Protein AF-A0AAW4V0L1-F1 (afdb_monomer)

Mean predicted aligned error: 18.59 Å

Structure (mmCIF, N/CA/C/O backbone):
data_AF-A0AAW4V0L1-F1
#
_entry.id   AF-A0AAW4V0L1-F1
#
loop_
_atom_site.group_PDB
_atom_site.id
_atom_site.type_symbol
_atom_site.label_atom_id
_atom_site.label_alt_id
_atom_site.label_comp_id
_atom_site.label_asym_id
_atom_site.label_entity_id
_atom_site.label_seq_id
_atom_site.pdbx_PDB_ins_code
_atom_site.Cartn_x
_atom_site.Cartn_y
_atom_site.Cartn_z
_atom_site.occupancy
_atom_site.B_iso_or_equiv
_atom_site.auth_seq_id
_atom_site.auth_comp_id
_atom_site.auth_asym_id
_atom_site.auth_atom_id
_atom_site.pdbx_PDB_model_num
ATOM 1 N N . MET A 1 1 ? 27.697 -64.073 93.834 1.00 51.88 1 MET A N 1
ATOM 2 C CA . MET A 1 1 ? 27.786 -63.357 92.538 1.00 51.88 1 MET A CA 1
ATOM 3 C C . MET A 1 1 ? 26.420 -63.091 91.904 1.00 51.88 1 MET A C 1
ATOM 5 O O . MET A 1 1 ? 26.164 -61.946 91.563 1.00 51.88 1 MET A O 1
ATOM 9 N N . ILE A 1 2 ? 25.518 -64.080 91.816 1.00 51.84 2 ILE A N 1
ATOM 10 C CA . ILE A 1 2 ? 24.188 -63.931 91.179 1.00 51.84 2 ILE A CA 1
ATOM 11 C C . ILE A 1 2 ? 23.315 -62.846 91.848 1.00 51.84 2 ILE A C 1
ATOM 13 O O . ILE A 1 2 ? 22.712 -62.037 91.154 1.00 51.84 2 ILE A O 1
ATOM 17 N N . ILE A 1 3 ? 23.333 -62.735 93.181 1.00 54.03 3 ILE A N 1
ATOM 18 C CA . ILE A 1 3 ? 22.532 -61.730 93.914 1.00 54.03 3 ILE A CA 1
ATOM 19 C C . ILE A 1 3 ? 22.996 -60.287 93.621 1.00 54.03 3 ILE A C 1
ATOM 21 O O . ILE A 1 3 ? 22.172 -59.381 93.527 1.00 54.03 3 ILE A O 1
ATOM 25 N N . SER A 1 4 ? 24.297 -60.076 93.390 1.00 53.38 4 SER A N 1
ATOM 26 C CA . SER A 1 4 ? 24.848 -58.744 93.089 1.00 53.38 4 SER A CA 1
ATOM 27 C C . SER A 1 4 ? 24.462 -58.268 91.684 1.00 53.38 4 SER A C 1
ATOM 29 O O . SER A 1 4 ? 24.171 -57.094 91.483 1.00 53.38 4 SER A O 1
ATOM 31 N N . VAL A 1 5 ? 24.388 -59.187 90.713 1.00 55.69 5 VAL A N 1
ATOM 32 C CA . VAL A 1 5 ? 23.957 -58.873 89.338 1.00 55.69 5 VAL A CA 1
ATOM 33 C C . VAL A 1 5 ? 22.468 -58.523 89.299 1.00 55.69 5 VAL A C 1
ATOM 35 O O . VAL A 1 5 ? 22.080 -57.582 88.608 1.00 55.69 5 VAL A O 1
ATOM 38 N N . VAL A 1 6 ? 21.639 -59.207 90.096 1.00 63.03 6 VAL A N 1
ATOM 39 C CA . VAL A 1 6 ? 20.202 -58.902 90.196 1.00 63.03 6 VAL A CA 1
ATOM 40 C C . VAL A 1 6 ? 19.979 -57.512 90.795 1.00 63.03 6 VAL A C 1
ATOM 42 O O . VAL A 1 6 ? 19.214 -56.738 90.223 1.00 63.03 6 VAL A O 1
ATOM 45 N N . PHE A 1 7 ? 20.696 -57.151 91.865 1.00 60.91 7 PHE A N 1
ATOM 46 C CA . PHE A 1 7 ? 20.568 -55.829 92.490 1.00 60.91 7 PHE A CA 1
ATOM 47 C C . PHE A 1 7 ? 21.048 -54.685 91.594 1.00 60.91 7 PHE A C 1
ATOM 49 O O . PHE A 1 7 ? 20.386 -53.651 91.525 1.00 60.91 7 PHE A O 1
ATOM 56 N N . VAL A 1 8 ? 22.147 -54.874 90.857 1.00 62.56 8 VAL A N 1
ATOM 57 C CA . VAL A 1 8 ? 22.618 -53.871 89.889 1.00 62.56 8 VAL A CA 1
ATOM 58 C C . VAL A 1 8 ? 21.633 -53.745 88.724 1.00 62.56 8 VAL A C 1
ATOM 60 O O . VAL A 1 8 ? 21.312 -52.627 88.333 1.00 62.56 8 VAL A O 1
ATOM 63 N N . SER A 1 9 ? 21.067 -54.852 88.223 1.00 55.41 9 SER A N 1
ATOM 64 C CA . SER A 1 9 ? 20.039 -54.787 87.174 1.00 55.41 9 SER A CA 1
ATOM 65 C C . SER A 1 9 ? 18.762 -54.097 87.663 1.00 55.41 9 SER A C 1
ATOM 67 O O . SER A 1 9 ? 18.216 -53.258 86.953 1.00 55.41 9 SER A O 1
ATOM 69 N N . MET A 1 10 ? 18.336 -54.355 88.907 1.00 63.62 10 MET A N 1
ATOM 70 C CA . MET A 1 10 ? 17.182 -53.682 89.496 1.00 63.62 10 MET A CA 1
ATOM 71 C C . MET A 1 10 ? 17.449 -52.200 89.717 1.00 63.62 10 MET A C 1
ATOM 73 O O . MET A 1 10 ? 16.569 -51.409 89.412 1.00 63.62 10 MET A O 1
ATOM 77 N N . MET A 1 11 ? 18.637 -51.794 90.177 1.00 67.25 11 MET A N 1
ATOM 78 C CA . MET A 1 11 ? 18.968 -50.370 90.292 1.00 67.25 11 MET A CA 1
ATOM 79 C C . MET A 1 11 ? 19.029 -49.682 88.931 1.00 67.25 11 MET A C 1
ATOM 81 O O . MET A 1 11 ? 18.533 -48.568 88.811 1.00 67.25 11 MET A O 1
ATOM 85 N N . VAL A 1 12 ? 19.578 -50.324 87.895 1.00 63.72 12 VAL A N 1
ATOM 86 C CA . VAL A 1 12 ? 19.602 -49.749 86.541 1.00 63.72 12 VAL A CA 1
ATOM 87 C C . VAL A 1 12 ? 18.184 -49.599 85.996 1.00 63.72 12 VAL A C 1
ATOM 89 O O . VAL A 1 12 ? 17.866 -48.539 85.459 1.00 63.72 12 VAL A O 1
ATOM 92 N N . VAL A 1 13 ? 17.310 -50.593 86.198 1.00 66.62 13 VAL A N 1
ATOM 93 C CA . VAL A 1 13 ? 15.882 -50.518 85.843 1.00 66.62 13 VAL A CA 1
ATOM 94 C C . VAL A 1 13 ? 15.175 -49.442 86.665 1.00 66.62 13 VAL A C 1
ATOM 96 O O . VAL A 1 13 ? 14.414 -48.658 86.116 1.00 66.62 13 VAL A O 1
ATOM 99 N N . PHE A 1 14 ? 15.457 -49.326 87.961 1.00 67.75 14 PHE A N 1
ATOM 100 C CA . PHE A 1 14 ? 14.814 -48.333 88.817 1.00 67.75 14 PHE A CA 1
ATOM 101 C C . PHE A 1 14 ? 15.270 -46.912 88.484 1.00 67.75 14 PHE A C 1
ATOM 103 O O . PHE A 1 14 ? 14.448 -46.008 88.457 1.00 67.75 14 PHE A O 1
ATOM 110 N N . VAL A 1 15 ? 16.548 -46.705 88.161 1.00 62.78 15 VAL A N 1
ATOM 111 C CA . VAL A 1 15 ? 17.079 -45.405 87.728 1.00 62.78 15 VAL A CA 1
ATOM 112 C C . VAL A 1 15 ? 16.577 -45.052 86.330 1.00 62.78 15 VAL A C 1
ATOM 114 O O . VAL A 1 15 ? 16.200 -43.905 86.112 1.00 62.78 15 VAL A O 1
ATOM 117 N N . THR A 1 16 ? 16.484 -46.004 85.393 1.00 57.06 16 THR A N 1
ATOM 118 C CA . THR A 1 16 ? 15.893 -45.736 84.067 1.00 57.06 16 THR A CA 1
ATOM 119 C C . THR A 1 16 ? 14.398 -45.463 84.150 1.00 57.06 16 THR A C 1
ATOM 121 O O . THR A 1 16 ? 13.940 -44.512 83.524 1.00 57.06 16 THR A O 1
ATOM 124 N N . VAL A 1 17 ? 13.646 -46.214 84.960 1.00 63.19 17 VAL A N 1
ATOM 125 C CA . VAL A 1 17 ? 12.216 -45.974 85.206 1.00 63.19 17 VAL A CA 1
ATOM 126 C C . VAL A 1 17 ? 12.017 -44.654 85.941 1.00 63.19 17 VAL A C 1
ATOM 128 O O . VAL A 1 17 ? 11.195 -43.855 85.514 1.00 63.19 17 VAL A O 1
ATOM 131 N N . TYR A 1 18 ? 12.804 -44.350 86.973 1.00 66.19 18 TYR A N 1
ATOM 132 C CA . TYR A 1 18 ? 12.720 -43.075 87.683 1.00 66.19 18 TYR A CA 1
ATOM 133 C C . TYR A 1 18 ? 13.075 -41.903 86.764 1.00 66.19 18 TYR A C 1
ATOM 135 O O . TYR A 1 18 ? 12.355 -40.913 86.752 1.00 66.19 18 TYR A O 1
ATOM 143 N N . HIS A 1 19 ? 14.103 -42.016 85.919 1.00 55.84 19 HIS A N 1
ATOM 144 C CA . HIS A 1 19 ? 14.461 -40.976 84.949 1.00 55.84 19 HIS A CA 1
ATOM 145 C C . HIS A 1 19 ? 13.423 -40.830 83.815 1.00 55.84 19 HIS A C 1
ATOM 147 O O . HIS A 1 19 ? 13.223 -39.729 83.303 1.00 55.84 19 HIS A O 1
ATOM 153 N N . PHE A 1 20 ? 12.707 -41.901 83.448 1.00 53.50 20 PHE A N 1
ATOM 154 C CA . PHE A 1 20 ? 11.581 -41.840 82.503 1.00 53.50 20 PHE A CA 1
ATOM 155 C C . PHE A 1 20 ? 10.293 -41.289 83.128 1.00 53.50 20 PHE A C 1
ATOM 157 O O . PHE A 1 20 ? 9.544 -40.592 82.449 1.00 53.50 20 PHE A O 1
ATOM 164 N N . VAL A 1 21 ? 10.043 -41.574 84.409 1.00 56.06 21 VAL A N 1
ATOM 165 C CA . VAL A 1 21 ? 8.845 -41.151 85.154 1.00 56.06 21 VAL A CA 1
ATOM 166 C C . VAL A 1 21 ? 8.985 -39.721 85.687 1.00 56.06 21 VAL A C 1
ATOM 168 O O . VAL A 1 21 ? 7.988 -39.011 85.782 1.00 56.06 21 VAL A O 1
ATOM 171 N N . THR A 1 22 ? 10.207 -39.268 85.986 1.00 47.09 22 THR A N 1
ATOM 172 C CA . THR A 1 22 ? 10.492 -37.900 86.461 1.00 47.09 22 THR A CA 1
ATOM 173 C C . THR A 1 22 ? 10.923 -36.935 85.361 1.00 47.09 22 THR A C 1
ATOM 175 O O . THR A 1 22 ? 11.088 -35.746 85.635 1.00 47.09 22 THR A O 1
ATOM 178 N N . LYS A 1 23 ? 11.026 -37.379 84.098 1.00 40.97 23 LYS A N 1
ATOM 179 C CA . LYS A 1 23 ? 10.959 -36.431 82.981 1.00 40.97 23 LYS A CA 1
ATOM 180 C C . LYS A 1 23 ? 9.609 -35.720 83.089 1.00 40.97 23 LYS A C 1
ATOM 182 O O . LYS A 1 23 ? 8.586 -36.407 83.048 1.00 40.97 23 LYS A O 1
ATOM 187 N N . PRO A 1 24 ? 9.562 -34.380 83.215 1.00 42.88 24 PRO A N 1
ATOM 188 C CA . PRO A 1 24 ? 8.288 -33.689 83.144 1.00 42.88 24 PRO A CA 1
ATOM 189 C C . PRO A 1 24 ? 7.657 -34.119 81.825 1.00 42.88 24 PRO A C 1
ATOM 191 O O . PRO A 1 24 ? 8.339 -34.099 80.794 1.00 42.88 24 PRO A O 1
ATOM 194 N N . LYS A 1 25 ? 6.396 -34.578 81.855 1.00 43.91 25 LYS A N 1
ATOM 195 C CA . LYS A 1 25 ? 5.597 -34.732 80.636 1.00 43.91 25 LYS A CA 1
ATOM 196 C C . LYS A 1 25 ? 5.836 -33.447 79.851 1.00 43.91 25 LYS A C 1
ATOM 198 O O . LYS A 1 25 ? 5.364 -32.401 80.289 1.00 43.91 25 LYS A O 1
ATOM 203 N N . LYS A 1 26 ? 6.611 -33.494 78.755 1.00 47.00 26 LYS A N 1
ATOM 204 C CA . LYS A 1 26 ? 6.586 -32.414 77.767 1.00 47.00 26 LYS A CA 1
ATOM 205 C C . LYS A 1 26 ? 5.102 -32.278 77.483 1.00 47.00 26 LYS A C 1
ATOM 207 O O . LYS A 1 26 ? 4.515 -33.248 77.000 1.00 47.00 26 LYS A O 1
ATOM 212 N N . GLN A 1 27 ? 4.487 -31.178 77.928 1.00 49.31 27 GLN A N 1
ATOM 213 C CA . GLN A 1 27 ? 3.113 -30.862 77.565 1.00 49.31 27 GLN A CA 1
ATOM 214 C C . GLN A 1 27 ? 3.053 -31.126 76.068 1.00 49.31 27 GLN A C 1
ATOM 216 O O . GLN A 1 27 ? 3.867 -30.567 75.333 1.00 49.31 27 GLN A O 1
ATOM 221 N N . GLN A 1 28 ? 2.227 -32.085 75.643 1.00 51.22 28 GLN A N 1
ATOM 222 C CA . GLN A 1 28 ? 1.997 -32.287 74.222 1.00 51.22 28 GLN A CA 1
ATOM 223 C C . GLN A 1 28 ? 1.518 -30.933 73.717 1.00 51.22 28 GLN A C 1
ATOM 225 O O . GLN A 1 28 ? 0.429 -30.494 74.086 1.00 51.22 28 GLN A O 1
ATOM 230 N N . GLU A 1 29 ? 2.391 -30.221 73.002 1.00 59.47 29 GLU A N 1
ATOM 231 C CA . GLU A 1 29 ? 2.055 -28.905 72.490 1.00 59.47 29 GLU A CA 1
ATOM 232 C C . GLU A 1 29 ? 0.853 -29.091 71.579 1.00 59.47 29 GLU A C 1
ATOM 234 O O . GLU A 1 29 ? 0.854 -29.953 70.696 1.00 59.47 29 GLU A O 1
ATOM 239 N N . LYS A 1 30 ? -0.200 -28.313 71.830 1.00 71.56 30 LYS A N 1
ATOM 240 C CA . LYS A 1 30 ? -1.391 -28.358 70.999 1.00 71.56 30 LYS A CA 1
ATOM 241 C C . LYS A 1 30 ? -0.984 -27.947 69.583 1.00 71.56 30 LYS A C 1
ATOM 243 O O . LYS A 1 30 ? -0.415 -26.874 69.383 1.00 71.56 30 LYS A O 1
ATOM 248 N N . ILE A 1 31 ? -1.223 -28.834 68.621 1.00 74.81 31 ILE A N 1
ATOM 249 C CA . ILE A 1 31 ? -1.001 -28.574 67.198 1.00 74.81 31 ILE A CA 1
ATOM 250 C C . ILE A 1 31 ? -2.302 -27.999 66.655 1.00 74.81 31 ILE A C 1
ATOM 252 O O . ILE A 1 31 ? -3.357 -28.618 66.806 1.00 74.81 31 ILE A O 1
ATOM 256 N N . TYR A 1 32 ? -2.235 -26.817 66.052 1.00 75.75 32 TYR A N 1
ATOM 257 C CA . TYR A 1 32 ? -3.408 -26.184 65.459 1.00 75.75 32 TYR A CA 1
ATOM 258 C C . TYR A 1 32 ? -3.400 -26.403 63.949 1.00 75.75 32 TYR A C 1
ATOM 260 O O . TYR A 1 32 ? -2.429 -26.077 63.272 1.00 75.75 32 TYR A O 1
ATOM 268 N N . SER A 1 33 ? -4.504 -26.947 63.441 1.00 73.25 33 SER A N 1
ATOM 269 C CA . SER A 1 33 ? -4.856 -26.971 62.015 1.00 73.25 33 SER A CA 1
ATOM 270 C C . SER A 1 33 ? -6.096 -26.123 61.719 1.00 73.25 33 SER A C 1
ATOM 272 O O . SER A 1 33 ? -6.352 -25.774 60.574 1.00 73.25 33 SER A O 1
ATOM 274 N N . ALA A 1 34 ? -6.880 -25.815 62.753 1.00 80.38 34 ALA A N 1
ATOM 275 C CA . ALA A 1 34 ? -7.958 -24.843 62.747 1.00 80.38 34 ALA A CA 1
ATOM 276 C C . ALA A 1 34 ? -8.169 -24.319 64.176 1.00 80.38 34 ALA A C 1
ATOM 278 O O . ALA A 1 34 ? -7.782 -24.986 65.141 1.00 80.38 34 ALA A O 1
ATOM 279 N N . MET A 1 35 ? -8.765 -23.138 64.325 1.00 82.00 35 MET A N 1
ATOM 280 C CA . MET A 1 35 ? -9.006 -22.530 65.636 1.00 82.00 35 MET A CA 1
ATOM 281 C C . MET A 1 35 ? -10.386 -21.872 65.683 1.00 82.00 35 MET A C 1
ATOM 283 O O . MET A 1 35 ? -10.734 -21.093 64.802 1.00 82.00 35 MET A O 1
ATOM 287 N N . THR A 1 36 ? -11.180 -22.161 66.714 1.00 85.50 36 THR A N 1
ATOM 288 C CA . THR A 1 36 ? -12.440 -21.437 66.965 1.00 85.50 36 THR A CA 1
ATOM 289 C C . THR A 1 36 ? -12.165 -20.028 67.496 1.00 85.50 36 THR A C 1
ATOM 291 O O . THR A 1 36 ? -11.093 -19.754 68.029 1.00 85.50 36 THR A O 1
ATOM 294 N N . THR A 1 37 ? -13.134 -19.116 67.413 1.00 83.94 37 THR A N 1
ATOM 295 C CA . THR A 1 37 ? -12.954 -17.735 67.908 1.00 83.94 37 THR A CA 1
ATOM 296 C C . THR A 1 37 ? -12.643 -17.688 69.407 1.00 83.94 37 THR A C 1
ATOM 298 O O . THR A 1 37 ? -11.809 -16.896 69.836 1.00 83.94 37 THR A O 1
ATOM 301 N N . ASP A 1 38 ? -13.230 -18.579 70.210 1.00 85.69 38 ASP A N 1
ATOM 302 C CA . ASP A 1 38 ? -12.952 -18.641 71.652 1.00 85.69 38 ASP A CA 1
ATOM 303 C C . ASP A 1 38 ? -11.581 -19.276 71.960 1.00 85.69 38 ASP A C 1
ATOM 305 O O . ASP A 1 38 ? -10.947 -18.967 72.972 1.00 85.69 38 ASP A O 1
ATOM 309 N N . GLU A 1 39 ? -11.078 -20.161 71.093 1.00 87.00 39 GLU A N 1
ATOM 310 C CA . GLU A 1 39 ? -9.684 -20.615 71.154 1.00 87.00 39 GLU A CA 1
ATOM 311 C C . GLU A 1 39 ? -8.711 -19.519 70.728 1.00 87.00 39 GLU A C 1
ATOM 313 O O . GLU A 1 39 ? -7.677 -19.369 71.372 1.00 87.00 39 GLU A O 1
ATOM 318 N N . LEU A 1 40 ? -9.064 -18.713 69.723 1.00 86.75 40 LEU A N 1
ATOM 319 C CA . LEU A 1 40 ? -8.273 -17.566 69.287 1.00 86.75 40 LEU A CA 1
ATOM 320 C C . LEU A 1 40 ? -8.152 -16.516 70.384 1.00 86.75 40 LEU A C 1
ATOM 322 O O . LEU A 1 40 ? -7.049 -16.050 70.651 1.00 86.75 40 LEU A O 1
ATOM 326 N N . ILE A 1 41 ? -9.251 -16.206 71.074 1.00 88.38 41 ILE A N 1
ATOM 327 C CA . ILE A 1 41 ? -9.253 -15.296 72.224 1.00 88.38 41 ILE A CA 1
ATOM 328 C C . ILE A 1 41 ? -8.310 -15.805 73.322 1.00 88.38 41 ILE A C 1
ATOM 330 O O . ILE A 1 41 ? -7.450 -15.058 73.789 1.00 88.38 41 ILE A O 1
ATOM 334 N N . ARG A 1 42 ? -8.406 -17.086 73.703 1.00 88.44 42 ARG A N 1
ATOM 335 C CA . ARG A 1 42 ? -7.501 -17.674 74.708 1.00 88.44 42 ARG A CA 1
ATOM 336 C C . ARG A 1 42 ? -6.045 -17.672 74.241 1.00 88.44 42 ARG A C 1
ATOM 338 O O . ARG A 1 42 ? -5.143 -17.396 75.032 1.00 88.44 42 ARG A O 1
ATOM 345 N N . PHE A 1 43 ? -5.817 -17.945 72.959 1.00 88.94 43 PHE A N 1
ATOM 346 C CA . PHE A 1 43 ? -4.494 -17.954 72.350 1.00 88.94 43 PHE A CA 1
ATOM 347 C C . PHE A 1 43 ? -3.833 -16.570 72.414 1.00 88.94 43 PHE A C 1
ATOM 349 O O . PHE A 1 43 ? -2.724 -16.461 72.939 1.00 88.94 43 PHE A O 1
ATOM 356 N N . VAL A 1 44 ? -4.517 -15.503 71.990 1.00 89.56 44 VAL A N 1
ATOM 357 C CA . VAL A 1 44 ? -3.965 -14.134 72.040 1.00 89.56 44 VAL A CA 1
ATOM 358 C C . VAL A 1 44 ? -3.810 -13.616 73.474 1.00 89.56 44 VAL A C 1
ATOM 360 O O . VAL A 1 44 ? -2.792 -13.000 73.788 1.00 89.56 44 VAL A O 1
ATOM 363 N N . GLN A 1 45 ? -4.736 -13.944 74.382 1.00 88.19 45 GLN A N 1
ATOM 364 C CA . GLN A 1 45 ? -4.616 -13.598 75.806 1.00 88.19 45 GLN A CA 1
ATOM 365 C C . GLN A 1 45 ? -3.385 -14.244 76.452 1.00 88.19 45 GLN A C 1
ATOM 367 O O . GLN A 1 45 ? -2.691 -13.609 77.245 1.00 88.19 45 GLN A O 1
ATOM 372 N N . SER A 1 46 ? -3.052 -15.481 76.067 1.00 87.50 46 SER A N 1
ATOM 373 C CA . SER A 1 46 ? -1.846 -16.163 76.555 1.00 87.50 46 SER A CA 1
ATOM 374 C C . SER A 1 46 ? -0.534 -15.520 76.083 1.00 87.50 46 SER A C 1
ATOM 376 O O . SER A 1 46 ? 0.525 -15.820 76.626 1.00 87.50 46 SER A O 1
ATOM 378 N N . MET A 1 47 ? -0.593 -14.635 75.082 1.00 87.69 47 MET A N 1
ATOM 379 C CA . MET A 1 47 ? 0.535 -13.819 74.628 1.00 87.69 47 MET A CA 1
ATOM 380 C C . MET A 1 47 ? 0.543 -12.414 75.246 1.00 87.69 47 MET A C 1
ATOM 382 O O . MET A 1 47 ? 1.288 -11.557 74.771 1.00 87.69 47 MET A O 1
ATOM 386 N N . HIS A 1 48 ? -0.281 -12.164 76.269 1.00 86.12 48 HIS A N 1
ATOM 387 C CA . HIS A 1 48 ? -0.484 -10.849 76.886 1.00 86.12 48 HIS A CA 1
ATOM 388 C C . HIS A 1 48 ? -1.050 -9.787 75.927 1.00 86.12 48 HIS A C 1
ATOM 390 O O . HIS A 1 48 ? -0.818 -8.596 76.119 1.00 86.12 48 HIS A O 1
ATOM 396 N N . CYS A 1 49 ? -1.794 -10.203 74.897 1.00 88.94 49 CYS A N 1
ATOM 397 C CA . CYS A 1 49 ? -2.591 -9.272 74.099 1.00 88.94 49 CYS A CA 1
ATOM 398 C C . CYS A 1 49 ? -3.901 -8.966 74.833 1.00 88.94 49 CYS A C 1
ATOM 400 O O . CYS A 1 49 ? -4.565 -9.875 75.341 1.00 88.94 49 CYS A O 1
ATOM 402 N N . GLU A 1 50 ? -4.292 -7.697 74.859 1.00 89.69 50 GLU A N 1
ATOM 403 C CA . GLU A 1 50 ? -5.562 -7.270 75.440 1.00 89.69 50 GLU A CA 1
ATOM 404 C C . GLU A 1 50 ? -6.698 -7.532 74.447 1.00 89.69 50 GLU A C 1
ATOM 406 O O . GLU A 1 50 ? -6.602 -7.164 73.277 1.00 89.69 50 GLU A O 1
ATOM 411 N N . LEU A 1 51 ? -7.789 -8.165 74.883 1.00 89.94 51 LEU A N 1
ATOM 412 C CA . LEU A 1 51 ? -8.990 -8.277 74.056 1.00 89.94 51 LEU A CA 1
ATOM 413 C C . LEU A 1 51 ? -9.793 -6.980 74.178 1.00 89.94 51 LEU A C 1
ATOM 415 O O . LEU A 1 51 ? -10.434 -6.749 75.198 1.00 89.94 51 LEU A O 1
ATOM 419 N N . VAL A 1 52 ? -9.789 -6.167 73.124 1.00 89.00 52 VAL A N 1
ATOM 420 C CA . VAL A 1 52 ? -10.427 -4.842 73.124 1.00 89.00 52 VAL A CA 1
ATOM 421 C C . VAL A 1 52 ? -11.914 -4.951 72.804 1.00 89.00 52 VAL A C 1
ATOM 423 O O . VAL A 1 52 ? -12.751 -4.348 73.471 1.00 89.00 52 VAL A O 1
ATOM 426 N N . LYS A 1 53 ? -12.271 -5.721 71.769 1.00 89.31 53 LYS A N 1
ATOM 427 C CA . LYS A 1 53 ? -13.669 -5.885 71.347 1.00 89.31 53 LYS A CA 1
ATOM 428 C C . LYS A 1 53 ? -13.865 -7.167 70.546 1.00 89.31 53 LYS A C 1
ATOM 430 O O . LYS A 1 53 ? -13.060 -7.485 69.675 1.00 89.31 53 LYS A O 1
ATOM 435 N N . ARG A 1 54 ? -14.981 -7.863 70.769 1.00 89.00 54 ARG A N 1
ATOM 436 C CA . ARG A 1 54 ? -15.499 -8.883 69.842 1.00 89.00 54 ARG A CA 1
ATOM 437 C C . ARG A 1 54 ? -16.471 -8.203 68.878 1.00 89.00 54 ARG A C 1
ATOM 439 O O . ARG A 1 54 ? -17.411 -7.558 69.335 1.00 89.00 54 ARG A O 1
ATOM 446 N N . ILE A 1 55 ? -16.203 -8.276 67.574 1.00 82.81 55 ILE A N 1
ATOM 447 C CA . ILE A 1 55 ? -17.027 -7.610 66.553 1.00 82.81 55 ILE A CA 1
ATOM 448 C C . ILE A 1 55 ? -18.204 -8.512 66.181 1.00 82.81 55 ILE A C 1
ATOM 450 O O . ILE A 1 55 ? -19.348 -8.077 66.248 1.00 82.81 55 ILE A O 1
ATOM 454 N N . ASP A 1 56 ? -17.919 -9.766 65.831 1.00 82.44 56 ASP A N 1
ATOM 455 C CA . ASP A 1 56 ? -18.915 -10.766 65.443 1.00 82.44 56 ASP A CA 1
ATOM 456 C C . ASP A 1 56 ? -18.454 -12.194 65.828 1.00 82.44 56 ASP A C 1
ATOM 458 O O . ASP A 1 56 ? -17.611 -12.384 66.717 1.00 82.44 56 ASP A O 1
ATOM 462 N N . ALA A 1 57 ? -19.057 -13.221 65.219 1.00 79.88 57 ALA A N 1
ATOM 463 C CA . ALA A 1 57 ? -18.715 -14.616 65.481 1.00 79.88 57 ALA A CA 1
ATOM 464 C C . ALA A 1 57 ? -17.273 -14.968 65.074 1.00 79.88 57 ALA A C 1
ATOM 466 O O . ALA A 1 57 ? -16.689 -15.853 65.702 1.00 79.88 57 ALA A O 1
ATOM 467 N N . ASP A 1 58 ? -16.691 -14.258 64.104 1.00 85.75 58 ASP A N 1
ATOM 468 C CA . ASP A 1 58 ? -15.442 -14.608 63.420 1.00 85.75 58 ASP A CA 1
ATOM 469 C C . ASP A 1 58 ? -14.369 -13.501 63.493 1.00 85.75 58 ASP A C 1
ATOM 471 O O . ASP A 1 58 ? -13.232 -13.728 63.083 1.00 85.75 58 ASP A O 1
ATOM 475 N N . ALA A 1 59 ? -14.683 -12.329 64.054 1.00 88.38 59 ALA A N 1
ATOM 476 C CA . ALA A 1 59 ? -13.796 -11.172 64.113 1.00 88.38 59 ALA A CA 1
ATOM 477 C C . ALA A 1 59 ? -13.615 -10.607 65.531 1.00 88.38 59 ALA A C 1
ATOM 479 O O . ALA A 1 59 ? -14.574 -10.334 66.264 1.00 88.38 59 ALA A O 1
ATOM 480 N N . ILE A 1 60 ? -12.357 -10.346 65.892 1.00 92.00 60 ILE A N 1
ATOM 481 C CA . ILE A 1 60 ? -11.955 -9.733 67.164 1.00 92.00 60 ILE A CA 1
ATOM 482 C C . ILE A 1 60 ? -10.977 -8.575 66.939 1.00 92.00 60 ILE A C 1
ATOM 484 O O . ILE A 1 60 ? -10.274 -8.522 65.931 1.00 92.00 60 ILE A O 1
ATOM 488 N N . ILE A 1 61 ? -10.920 -7.655 67.899 1.00 92.00 61 ILE A N 1
ATOM 489 C CA . ILE A 1 61 ? -9.919 -6.590 67.981 1.00 92.00 61 ILE A CA 1
ATOM 490 C C . ILE A 1 61 ? -9.053 -6.848 69.204 1.00 92.00 61 ILE A C 1
ATOM 492 O O . ILE A 1 61 ? -9.576 -7.003 70.313 1.00 92.00 61 ILE A O 1
ATOM 496 N N . ILE A 1 62 ? -7.740 -6.859 68.996 1.00 94.12 62 ILE A N 1
ATOM 497 C CA . ILE A 1 62 ? -6.753 -7.013 70.062 1.00 94.12 62 ILE A CA 1
ATOM 498 C C . ILE A 1 62 ? -5.863 -5.776 70.170 1.00 94.12 62 ILE A C 1
ATOM 500 O O . ILE A 1 62 ? -5.560 -5.130 69.166 1.00 94.12 62 ILE A O 1
ATOM 504 N N . GLY A 1 63 ? -5.433 -5.478 71.390 1.00 90.31 63 GLY A N 1
ATOM 505 C CA . GLY A 1 63 ? -4.391 -4.513 71.701 1.00 90.31 63 GLY A CA 1
ATOM 506 C C . GLY A 1 63 ? -3.053 -5.225 71.886 1.00 90.31 63 GLY A C 1
ATOM 507 O O . GLY A 1 63 ? -2.949 -6.175 72.665 1.00 90.31 63 GLY A O 1
ATOM 508 N N . PHE A 1 64 ? -2.023 -4.762 71.180 1.00 91.19 64 PHE A N 1
ATOM 509 C CA . PHE A 1 64 ? -0.649 -5.239 71.329 1.00 91.19 64 PHE A CA 1
ATOM 510 C C . PHE A 1 64 ? 0.318 -4.056 71.256 1.00 91.19 64 PHE A C 1
ATOM 512 O O . PHE A 1 64 ? 0.357 -3.354 70.249 1.00 91.19 64 PHE A O 1
ATOM 519 N N . GLN A 1 65 ? 1.079 -3.818 72.333 1.00 87.12 65 GLN A N 1
ATOM 520 C CA . GLN A 1 65 ? 2.086 -2.744 72.432 1.00 87.12 65 GLN A CA 1
ATOM 521 C C . GLN A 1 65 ? 1.577 -1.347 72.004 1.00 87.12 65 GLN A C 1
ATOM 523 O O . GLN A 1 65 ? 2.320 -0.546 71.447 1.00 87.12 65 GLN A O 1
ATOM 528 N N . GLY A 1 66 ? 0.296 -1.049 72.258 1.00 81.69 66 GLY A N 1
ATOM 529 C CA . GLY A 1 66 ? -0.342 0.224 71.895 1.00 81.69 66 GLY A CA 1
ATOM 530 C C . GLY A 1 66 ? -0.919 0.292 70.473 1.00 81.69 66 GLY A C 1
ATOM 531 O O . GLY A 1 66 ? -1.558 1.285 70.138 1.00 81.69 66 GLY A O 1
ATOM 532 N N . GLY A 1 67 ? -0.745 -0.747 69.648 1.00 86.69 67 GLY A N 1
ATOM 533 C CA . GLY A 1 67 ? -1.423 -0.900 68.358 1.00 86.69 67 GLY A CA 1
ATOM 534 C C . GLY A 1 67 ? -2.705 -1.731 68.462 1.00 86.69 67 GLY A C 1
ATOM 535 O O . GLY A 1 67 ? -2.777 -2.678 69.250 1.00 86.69 67 GLY A O 1
ATOM 536 N N . TYR A 1 68 ? -3.702 -1.398 67.636 1.00 91.56 68 TYR A N 1
ATOM 537 C CA . TYR A 1 68 ? -4.961 -2.139 67.525 1.00 91.56 68 TYR A CA 1
ATOM 538 C C . TYR A 1 68 ? -4.987 -2.978 66.250 1.00 91.56 68 TYR A C 1
ATOM 540 O O . TYR A 1 68 ? -4.841 -2.455 65.145 1.00 91.56 68 TYR A O 1
ATOM 548 N N . PHE A 1 69 ? -5.215 -4.280 66.403 1.00 92.75 69 PHE A N 1
ATOM 549 C CA . PHE A 1 69 ? -5.220 -5.231 65.296 1.00 92.75 69 PHE A CA 1
ATOM 550 C C . PHE A 1 69 ? -6.577 -5.906 65.176 1.00 92.75 69 PHE A C 1
ATOM 552 O O . PHE A 1 69 ? -7.112 -6.427 66.156 1.00 92.75 69 PHE A O 1
ATOM 559 N N . HIS A 1 70 ? -7.119 -5.933 63.961 1.00 92.88 70 HIS A N 1
ATOM 560 C CA . HIS A 1 70 ? -8.309 -6.717 63.656 1.00 92.88 70 HIS A CA 1
ATOM 561 C C . HIS A 1 70 ? -7.878 -8.103 63.199 1.00 92.88 70 HIS A C 1
ATOM 563 O O . HIS A 1 70 ? -7.146 -8.224 62.217 1.00 92.88 70 HIS A O 1
ATOM 569 N N . LEU A 1 71 ? -8.353 -9.134 63.887 1.00 92.56 71 LEU A N 1
ATOM 570 C CA . LEU A 1 71 ? -8.165 -10.524 63.498 1.00 92.56 71 LEU A CA 1
ATOM 571 C C . LEU A 1 71 ? -9.504 -11.052 62.998 1.00 92.56 71 LEU A C 1
ATOM 573 O O . LEU A 1 71 ? -10.483 -11.064 63.744 1.00 92.56 71 LEU A O 1
ATOM 577 N N . LEU A 1 72 ? -9.530 -11.475 61.739 1.00 91.25 72 LEU A N 1
ATOM 578 C CA . LEU A 1 72 ? -10.679 -12.079 61.081 1.00 91.25 72 LEU A CA 1
ATOM 579 C C . LEU A 1 72 ? -10.361 -13.544 60.790 1.00 91.25 72 LEU A C 1
ATOM 581 O O . LEU A 1 72 ? -9.420 -13.850 60.060 1.00 91.25 72 LEU A O 1
ATOM 585 N N . ARG A 1 73 ? -11.144 -14.458 61.355 1.00 87.94 73 ARG A N 1
ATOM 586 C CA . ARG A 1 73 ? -11.046 -15.883 61.056 1.00 87.94 73 ARG A CA 1
ATOM 587 C C . ARG A 1 73 ? -11.717 -16.167 59.714 1.00 87.94 73 ARG A C 1
ATOM 589 O O . ARG A 1 73 ? -12.875 -15.808 59.513 1.00 87.94 73 ARG A O 1
ATOM 596 N N . GLU A 1 74 ? -11.032 -16.867 58.814 1.00 82.19 74 GLU A N 1
ATOM 597 C CA . GLU A 1 74 ? -11.685 -17.375 57.605 1.00 82.19 74 GLU A CA 1
ATOM 598 C C . GLU A 1 74 ? -12.692 -18.491 57.937 1.00 82.19 74 GLU A C 1
ATOM 600 O O . GLU A 1 74 ? -12.583 -19.187 58.951 1.00 82.19 74 GLU A O 1
ATOM 605 N N . LYS A 1 75 ? -13.676 -18.708 57.053 1.00 76.88 75 LYS A N 1
ATOM 606 C CA . LYS A 1 75 ? -14.742 -19.713 57.244 1.00 76.88 75 LYS A CA 1
ATOM 607 C C . LYS A 1 75 ? -14.212 -21.137 57.443 1.00 76.88 75 LYS A C 1
ATOM 609 O O . LYS A 1 75 ? -14.830 -21.918 58.156 1.00 76.88 75 LYS A O 1
ATOM 614 N N . THR A 1 76 ? -13.072 -21.465 56.837 1.00 72.19 76 THR A N 1
ATOM 615 C CA . THR A 1 76 ? -12.397 -22.767 56.977 1.00 72.19 76 THR A CA 1
ATOM 616 C C . THR A 1 76 ? -11.733 -22.942 58.343 1.00 72.19 76 THR A C 1
ATOM 618 O O . THR A 1 76 ? -11.404 -24.060 58.727 1.00 72.19 76 THR A O 1
ATOM 621 N N . GLY A 1 77 ? -11.520 -21.847 59.080 1.00 67.44 77 GLY A N 1
ATOM 622 C CA . GLY A 1 77 ? -10.856 -21.830 60.378 1.00 67.44 77 GLY A CA 1
ATOM 623 C C . GLY A 1 77 ? -9.355 -22.099 60.325 1.00 67.44 77 GLY A C 1
ATOM 624 O O . GLY A 1 77 ? -8.753 -22.144 61.389 1.00 67.44 77 GLY A O 1
ATOM 625 N N . GLN A 1 78 ? -8.768 -22.274 59.134 1.00 82.00 78 GLN A N 1
ATOM 626 C CA . GLN A 1 78 ? -7.355 -22.625 58.919 1.00 82.00 78 GLN A CA 1
ATOM 627 C C . GLN A 1 78 ? -6.435 -21.399 58.857 1.00 82.00 78 GLN A C 1
ATOM 629 O O . GLN A 1 78 ? -5.238 -21.511 59.108 1.00 82.00 78 GLN A O 1
ATOM 634 N N . ASN A 1 79 ? -6.999 -20.227 58.565 1.00 87.31 79 ASN A N 1
ATOM 635 C CA . ASN A 1 79 ? -6.267 -18.977 58.418 1.00 87.31 79 ASN A CA 1
ATOM 636 C C . ASN A 1 79 ? -6.913 -17.872 59.246 1.00 87.31 79 ASN A C 1
ATOM 638 O O . ASN A 1 79 ? -8.140 -17.806 59.392 1.00 87.31 79 ASN A O 1
ATOM 642 N N . ILE A 1 80 ? -6.069 -16.975 59.746 1.00 90.62 80 ILE A N 1
ATOM 643 C CA . ILE A 1 80 ? -6.489 -15.751 60.417 1.00 90.62 80 ILE A CA 1
ATOM 644 C C . ILE A 1 80 ? -5.917 -14.583 59.632 1.00 90.62 80 ILE A C 1
ATOM 646 O O . ILE A 1 80 ? -4.701 -14.432 59.523 1.00 90.62 80 ILE A O 1
ATOM 650 N N . GLN A 1 81 ? -6.795 -13.741 59.105 1.00 92.31 81 GLN A N 1
ATOM 651 C CA . GLN A 1 81 ? -6.396 -12.512 58.453 1.00 92.31 81 GLN A CA 1
ATOM 652 C C . GLN A 1 81 ? -6.217 -11.412 59.496 1.00 92.31 81 GLN A C 1
ATOM 654 O O . GLN A 1 81 ? -7.108 -11.136 60.300 1.00 92.31 81 GLN A O 1
ATOM 659 N N . LEU A 1 82 ? -5.046 -10.791 59.484 1.00 94.06 82 LEU A N 1
ATOM 660 C CA . LEU A 1 82 ? -4.680 -9.685 60.349 1.00 94.06 82 LEU A CA 1
ATOM 661 C C . LEU A 1 82 ? -4.784 -8.380 59.580 1.00 94.06 82 LEU A C 1
ATOM 663 O O . LEU A 1 82 ? -4.358 -8.295 58.427 1.00 94.06 82 LEU A O 1
ATOM 667 N N . TYR A 1 83 ? -5.294 -7.353 60.250 1.00 93.06 83 TYR A N 1
ATOM 668 C CA . TYR A 1 83 ? -5.273 -5.990 59.750 1.00 93.06 83 TYR A CA 1
ATOM 669 C C . TYR A 1 83 ? -4.746 -5.033 60.808 1.00 93.06 83 TYR A C 1
ATOM 671 O O . TYR A 1 83 ? -5.291 -4.968 61.912 1.00 93.06 83 TYR A O 1
ATOM 679 N N . TYR A 1 84 ? -3.747 -4.244 60.426 1.00 93.75 84 TYR A N 1
ATOM 680 C CA . TYR A 1 84 ? -3.330 -3.053 61.152 1.00 93.75 84 TYR A CA 1
ATOM 681 C C . TYR A 1 84 ? -3.849 -1.841 60.384 1.00 93.75 84 TYR A C 1
ATOM 683 O O . TYR A 1 84 ? -3.353 -1.517 59.302 1.00 93.75 84 TYR A O 1
ATOM 691 N N . LYS A 1 85 ? -4.940 -1.259 60.878 1.00 88.81 85 LYS A N 1
ATOM 692 C CA . LYS A 1 85 ? -5.690 -0.226 60.160 1.00 88.81 85 LYS A CA 1
ATOM 693 C C . LYS A 1 85 ? -5.263 1.165 60.602 1.00 88.81 85 LYS A C 1
ATOM 695 O O . LYS A 1 85 ? -4.832 1.349 61.734 1.00 88.81 85 LYS A O 1
ATOM 700 N N . ASP A 1 86 ? -5.436 2.114 59.691 1.00 86.94 86 ASP A N 1
ATOM 701 C CA . ASP A 1 86 ? -5.406 3.549 59.969 1.00 86.94 86 ASP A CA 1
ATOM 702 C C . ASP A 1 86 ? -4.094 4.050 60.607 1.00 86.94 86 ASP A C 1
ATOM 704 O O . ASP A 1 86 ? -4.094 4.960 61.432 1.00 86.94 86 ASP A O 1
ATOM 708 N N . PHE A 1 87 ? -2.952 3.472 60.208 1.00 88.44 87 PHE A N 1
ATOM 709 C CA . PHE A 1 87 ? -1.641 3.827 60.777 1.00 88.44 87 PHE A CA 1
ATOM 710 C C . PHE A 1 87 ? -1.025 5.097 60.161 1.00 88.44 87 PHE A C 1
ATOM 712 O O . PHE A 1 87 ? -0.066 5.647 60.704 1.00 88.44 87 PHE A O 1
ATOM 719 N N . TYR A 1 88 ? -1.550 5.560 59.023 1.00 89.62 88 TYR A N 1
ATOM 720 C CA . TYR A 1 88 ? -1.147 6.806 58.369 1.00 89.62 88 TYR A CA 1
ATOM 721 C C . TYR A 1 88 ? -2.335 7.411 57.623 1.00 89.62 88 TYR A C 1
ATOM 723 O O . TYR A 1 88 ? -3.024 6.682 56.915 1.00 89.62 88 TYR A O 1
ATOM 731 N N . ALA A 1 89 ? -2.556 8.719 57.748 1.00 88.69 89 ALA A N 1
ATOM 732 C CA . ALA A 1 89 ? -3.627 9.445 57.067 1.00 88.69 89 ALA A CA 1
ATOM 733 C C . ALA A 1 89 ? -3.035 10.420 56.038 1.00 88.69 89 ALA A C 1
ATOM 735 O O . ALA A 1 89 ? -2.011 11.045 56.310 1.00 88.69 89 ALA A O 1
ATOM 736 N N . CYS A 1 90 ? -3.649 10.543 54.859 1.00 85.56 90 CYS A N 1
ATOM 737 C CA . CYS A 1 90 ? -3.154 11.422 53.797 1.00 85.56 90 CYS A CA 1
ATOM 738 C C . CYS A 1 90 ? -4.267 12.139 53.027 1.00 85.56 90 CYS A C 1
ATOM 740 O O . CYS A 1 90 ? -5.387 11.635 52.902 1.00 85.56 90 CYS A O 1
ATOM 742 N N . SER A 1 91 ? -3.927 13.303 52.469 1.00 84.69 91 SER A N 1
ATOM 743 C CA . SER A 1 91 ? -4.828 14.126 51.655 1.00 84.69 91 SER A CA 1
ATOM 744 C C . SER A 1 91 ? -4.963 13.617 50.211 1.00 84.69 91 SER A C 1
ATOM 746 O O . SER A 1 91 ? -4.199 12.761 49.748 1.00 84.69 91 SER A O 1
ATOM 748 N N . TYR A 1 92 ? -5.915 14.177 49.453 1.00 78.31 92 TYR A N 1
ATOM 749 C CA . TYR A 1 92 ? -6.044 13.912 48.013 1.00 78.31 92 TYR A CA 1
ATOM 750 C C . TYR A 1 92 ? -4.778 14.280 47.229 1.00 78.31 92 TYR A C 1
ATOM 752 O O . TYR A 1 92 ? -4.376 13.527 46.340 1.00 78.31 92 TYR A O 1
ATOM 760 N N . GLU A 1 93 ? -4.123 15.390 47.569 1.00 76.00 93 GLU A N 1
ATOM 761 C CA . GLU A 1 93 ? -2.908 15.847 46.883 1.00 76.00 93 GLU A CA 1
ATOM 762 C C . GLU A 1 93 ? -1.741 14.874 47.081 1.00 76.00 93 GLU A C 1
ATOM 764 O O . GLU A 1 93 ? -0.996 14.576 46.145 1.00 76.00 93 GLU A O 1
ATOM 769 N N . GLN A 1 94 ? -1.626 14.305 48.282 1.00 77.19 94 GLN A N 1
ATOM 770 C CA . GLN A 1 94 ? -0.575 13.348 48.626 1.00 77.19 94 GLN A CA 1
ATOM 771 C C . GLN A 1 94 ? -0.852 11.934 48.093 1.00 77.19 94 GLN A C 1
ATOM 773 O O . GLN A 1 94 ? 0.088 11.157 47.919 1.00 77.19 94 GLN A O 1
ATOM 778 N N . SER A 1 95 ? -2.110 11.596 47.784 1.00 80.25 95 SER A N 1
ATOM 779 C CA . SER A 1 95 ? -2.537 10.234 47.418 1.00 80.25 95 SER A CA 1
ATOM 780 C C . SER A 1 95 ? -1.702 9.594 46.298 1.00 80.25 95 SER A C 1
ATOM 782 O O . SER A 1 95 ? -1.341 8.422 46.393 1.00 80.25 95 SER A O 1
ATOM 784 N N . LYS A 1 96 ? -1.309 10.360 45.269 1.00 77.19 96 LYS A N 1
ATOM 785 C CA . LYS A 1 96 ? -0.489 9.857 44.149 1.00 77.19 96 LYS A CA 1
ATOM 786 C C . LYS A 1 96 ? 0.913 9.431 44.591 1.00 77.19 96 LYS A C 1
ATOM 788 O O . LYS A 1 96 ? 1.390 8.378 44.172 1.00 77.19 96 LYS A O 1
ATOM 793 N N . LYS A 1 97 ? 1.559 10.227 45.451 1.00 81.44 97 LYS A N 1
ATOM 794 C CA . LYS A 1 97 ? 2.863 9.886 46.045 1.00 81.44 97 LYS A CA 1
ATOM 795 C C . LYS A 1 97 ? 2.728 8.679 46.962 1.00 81.44 97 LYS A C 1
ATOM 797 O O . LYS A 1 97 ? 3.507 7.739 46.869 1.00 81.44 97 LYS A O 1
ATOM 802 N N . ILE A 1 98 ? 1.688 8.678 47.786 1.00 84.25 98 ILE A N 1
ATOM 803 C CA . ILE A 1 98 ? 1.417 7.614 48.745 1.00 84.25 98 ILE A CA 1
ATOM 804 C C . ILE A 1 98 ? 1.199 6.265 48.051 1.00 84.25 98 ILE A C 1
ATOM 806 O O . ILE A 1 98 ? 1.762 5.271 48.494 1.00 84.25 98 ILE A O 1
ATOM 810 N N . VAL A 1 99 ? 0.485 6.205 46.923 1.00 83.81 99 VAL A N 1
ATOM 811 C CA . VAL A 1 99 ? 0.361 4.963 46.135 1.00 83.81 99 VAL A CA 1
ATOM 812 C C . VAL A 1 99 ? 1.726 4.456 45.649 1.00 83.81 99 VAL A C 1
ATOM 814 O O . VAL A 1 99 ? 1.985 3.252 45.663 1.00 83.81 99 VAL A O 1
ATOM 817 N N . PHE A 1 100 ? 2.629 5.355 45.253 1.00 81.38 100 PHE A N 1
ATOM 818 C CA . PHE A 1 100 ? 3.990 4.979 44.872 1.00 81.38 100 PHE A CA 1
ATOM 819 C C . PHE A 1 100 ? 4.803 4.454 46.067 1.00 81.38 100 PHE A C 1
ATOM 821 O O . PHE A 1 100 ? 5.474 3.425 45.955 1.00 81.38 100 PHE A O 1
ATOM 828 N N . ASP A 1 101 ? 4.697 5.107 47.223 1.00 85.38 101 ASP A N 1
ATOM 829 C CA . ASP A 1 101 ? 5.365 4.687 48.458 1.00 85.38 101 ASP A CA 1
ATOM 830 C C . ASP A 1 101 ? 4.830 3.335 48.963 1.00 85.38 101 ASP A C 1
ATOM 832 O O . ASP A 1 101 ? 5.614 2.481 49.381 1.00 85.38 101 ASP A O 1
ATOM 836 N N . ILE A 1 102 ? 3.523 3.080 48.819 1.00 87.88 102 ILE A N 1
ATOM 837 C CA . ILE A 1 102 ? 2.893 1.777 49.088 1.00 87.88 102 ILE A CA 1
ATOM 838 C C . ILE A 1 102 ? 3.526 0.685 48.221 1.00 87.88 102 ILE A C 1
ATOM 840 O O . ILE A 1 102 ? 3.903 -0.367 48.737 1.00 87.88 102 ILE A O 1
ATOM 844 N N . ASN A 1 103 ? 3.694 0.932 46.919 1.00 84.62 103 ASN A N 1
ATOM 845 C CA . ASN A 1 103 ? 4.322 -0.039 46.022 1.00 84.62 103 ASN A CA 1
ATOM 846 C C . ASN A 1 103 ? 5.779 -0.320 46.419 1.00 84.62 103 ASN A C 1
ATOM 848 O O . ASN A 1 103 ? 6.204 -1.473 46.407 1.00 84.62 103 ASN A O 1
ATOM 852 N N . ASN A 1 104 ? 6.536 0.703 46.829 1.00 83.12 104 ASN A N 1
ATOM 853 C CA . ASN A 1 104 ? 7.899 0.507 47.333 1.00 83.12 104 ASN A CA 1
ATOM 854 C C . ASN A 1 104 ? 7.929 -0.340 48.610 1.00 83.12 104 ASN A C 1
ATOM 856 O O . ASN A 1 104 ? 8.787 -1.215 48.736 1.00 83.12 104 ASN A O 1
ATOM 860 N N . ILE A 1 105 ? 6.997 -0.110 49.537 1.00 87.94 105 ILE A N 1
ATOM 861 C CA . ILE A 1 105 ? 6.856 -0.924 50.747 1.00 87.94 105 ILE A CA 1
ATOM 862 C C . ILE A 1 105 ? 6.508 -2.372 50.395 1.00 87.94 105 ILE A C 1
ATOM 864 O O . ILE A 1 105 ? 7.194 -3.274 50.869 1.00 87.94 105 ILE A O 1
ATOM 868 N N . ASN A 1 106 ? 5.538 -2.605 49.510 1.00 87.44 106 ASN A N 1
ATOM 869 C CA . ASN A 1 106 ? 5.129 -3.955 49.101 1.00 87.44 106 ASN A CA 1
ATOM 870 C C . ASN A 1 106 ? 6.238 -4.723 48.360 1.00 87.44 106 ASN A C 1
ATOM 872 O O . ASN A 1 106 ? 6.312 -5.944 48.455 1.00 87.44 106 ASN A O 1
ATOM 876 N N . CYS A 1 107 ? 7.137 -4.026 47.658 1.00 81.69 107 CYS A N 1
ATOM 877 C CA . CYS A 1 107 ? 8.324 -4.645 47.059 1.00 81.69 107 CYS A CA 1
ATOM 878 C C . CYS A 1 107 ? 9.397 -5.021 48.094 1.00 81.69 107 CYS A C 1
ATOM 880 O O . CYS A 1 107 ? 10.157 -5.961 47.871 1.00 81.69 107 CYS A O 1
ATOM 882 N N . ARG A 1 108 ? 9.506 -4.273 49.200 1.00 83.00 108 ARG A N 1
ATOM 883 C CA . ARG A 1 108 ? 10.521 -4.501 50.245 1.00 83.00 108 ARG A CA 1
ATOM 884 C C . ARG A 1 108 ? 10.069 -5.508 51.298 1.00 83.00 108 ARG A C 1
ATOM 886 O O . ARG A 1 108 ? 10.900 -6.240 51.828 1.00 83.00 108 ARG A O 1
ATOM 893 N N . TYR A 1 109 ? 8.776 -5.535 51.606 1.00 84.25 109 TYR A N 1
ATOM 894 C CA . TYR A 1 109 ? 8.197 -6.348 52.667 1.00 84.25 109 TYR A CA 1
ATOM 895 C C . TYR A 1 109 ? 7.128 -7.269 52.086 1.00 84.25 109 TYR A C 1
ATOM 897 O O . TYR A 1 109 ? 6.081 -6.815 51.645 1.00 84.25 109 TYR A O 1
ATOM 905 N N . THR A 1 110 ? 7.385 -8.575 52.109 1.00 81.44 110 THR A N 1
ATOM 906 C CA . THR A 1 110 ? 6.490 -9.587 51.522 1.00 81.44 110 THR A CA 1
ATOM 907 C C . THR A 1 110 ? 5.521 -10.203 52.532 1.00 81.44 110 THR A C 1
ATOM 909 O O . THR A 1 110 ? 4.529 -10.809 52.139 1.00 81.44 110 THR A O 1
ATOM 912 N N . ALA A 1 111 ? 5.789 -10.051 53.834 1.00 81.94 111 ALA A N 1
ATOM 913 C CA . ALA A 1 111 ? 4.962 -10.612 54.907 1.00 81.94 111 ALA A CA 1
ATOM 914 C C . ALA A 1 111 ? 3.652 -9.837 55.143 1.00 81.94 111 ALA A C 1
ATOM 916 O O . ALA A 1 111 ? 2.695 -10.392 55.680 1.00 81.94 111 ALA A O 1
ATOM 917 N N . TRP A 1 112 ? 3.606 -8.566 54.739 1.00 91.19 112 TRP A N 1
ATOM 918 C CA . TRP A 1 112 ? 2.445 -7.690 54.862 1.00 91.19 112 TRP A CA 1
ATOM 919 C C . TRP A 1 112 ? 2.155 -7.029 53.520 1.00 91.19 112 TRP A C 1
ATOM 921 O O . TRP A 1 112 ? 3.067 -6.605 52.820 1.00 91.19 112 TRP A O 1
ATOM 931 N N . THR A 1 113 ? 0.876 -6.886 53.196 1.00 91.81 113 THR A N 1
ATOM 932 C CA . THR A 1 113 ? 0.407 -6.072 52.074 1.00 91.81 113 THR A CA 1
ATOM 933 C C . THR A 1 113 ? -0.060 -4.723 52.601 1.00 91.81 113 THR A C 1
ATOM 935 O O . THR A 1 113 ? -1.016 -4.654 53.372 1.00 91.81 113 THR A O 1
ATOM 938 N N . CYS A 1 114 ? 0.603 -3.653 52.179 1.00 92.94 114 CYS A N 1
ATOM 939 C CA . CYS A 1 114 ? 0.197 -2.275 52.410 1.00 92.94 114 CYS A CA 1
ATOM 940 C C . CYS A 1 114 ? -0.786 -1.823 51.325 1.00 92.94 114 CYS A C 1
ATOM 942 O O . CYS A 1 114 ? -0.588 -2.098 50.140 1.00 92.94 114 CYS A O 1
ATOM 944 N N . TYR A 1 115 ? -1.853 -1.137 51.723 1.00 90.12 115 TYR A N 1
ATOM 945 C CA . TYR A 1 115 ? -2.873 -0.623 50.813 1.00 90.12 115 TYR A CA 1
ATOM 946 C C . TYR A 1 115 ? -3.518 0.650 51.365 1.00 90.12 115 TYR A C 1
ATOM 948 O O . TYR A 1 115 ? -3.480 0.916 52.566 1.00 90.12 115 TYR A O 1
ATOM 956 N N . LEU A 1 116 ? -4.127 1.432 50.473 1.00 89.44 116 LEU A N 1
ATOM 957 C CA . LEU A 1 116 ? -4.835 2.661 50.817 1.00 89.44 116 LEU A CA 1
ATOM 958 C C . LEU A 1 116 ? -6.342 2.397 50.883 1.00 89.44 116 LEU A C 1
ATOM 960 O O . LEU A 1 116 ? -6.907 1.759 49.994 1.00 89.44 116 LEU A O 1
ATOM 964 N N . ARG A 1 117 ? -7.000 2.902 51.922 1.00 86.50 117 ARG A N 1
ATOM 965 C CA . ARG A 1 117 ? -8.447 2.816 52.121 1.00 86.50 117 ARG A CA 1
ATOM 966 C C . ARG A 1 117 ? -9.023 4.223 52.250 1.00 86.50 117 ARG A C 1
ATOM 968 O O . ARG A 1 117 ? -8.394 5.089 52.839 1.00 86.50 117 ARG A O 1
ATOM 975 N N . LYS A 1 118 ? -10.225 4.455 51.725 1.00 82.50 118 LYS A N 1
ATOM 976 C CA . LYS A 1 118 ? -10.982 5.681 52.014 1.00 82.50 118 LYS A CA 1
ATOM 977 C C . LYS A 1 118 ? -11.524 5.617 53.449 1.00 82.50 118 LYS A C 1
ATOM 979 O O . LYS A 1 118 ? -12.088 4.582 53.822 1.00 82.50 118 LYS A O 1
ATOM 984 N N . SER A 1 119 ? -11.344 6.671 54.242 1.00 71.94 119 SER A N 1
ATOM 985 C CA . SER A 1 119 ? -11.972 6.777 55.562 1.00 71.94 119 SER A CA 1
ATOM 986 C C . SER A 1 119 ? -13.499 6.869 55.405 1.00 71.94 119 SER A C 1
ATOM 988 O O . SER A 1 119 ? -14.008 7.300 54.371 1.00 71.94 119 SER A O 1
ATOM 990 N N . HIS A 1 120 ? -14.246 6.372 56.395 1.00 61.31 120 HIS A N 1
ATOM 991 C CA . HIS A 1 120 ? -15.717 6.272 56.339 1.00 61.31 120 HIS A CA 1
ATOM 992 C C . HIS A 1 120 ? -16.446 7.591 56.637 1.00 61.31 120 HIS A C 1
ATOM 994 O O . HIS A 1 120 ? -17.670 7.590 56.696 1.00 61.31 120 HIS A O 1
ATOM 1000 N N . GLU A 1 121 ? -15.730 8.699 56.835 1.00 57.94 121 GLU A N 1
ATOM 1001 C CA . GLU A 1 121 ? -16.344 9.998 57.122 1.00 57.94 121 GLU A CA 1
ATOM 1002 C C . GLU A 1 121 ? -16.731 10.722 55.825 1.00 57.94 121 GLU A C 1
ATOM 1004 O O . GLU A 1 121 ? -15.947 10.818 54.874 1.00 57.94 121 GLU A O 1
ATOM 1009 N N . ASP A 1 122 ? -17.977 11.194 55.782 1.00 54.28 122 ASP A N 1
ATOM 1010 C CA . ASP A 1 122 ? -18.583 11.876 54.645 1.00 54.28 122 ASP A CA 1
ATOM 1011 C C . ASP A 1 122 ? -17.782 13.126 54.245 1.00 54.28 122 ASP A C 1
ATOM 1013 O O . ASP A 1 122 ? -17.727 14.109 54.972 1.00 54.28 122 ASP A O 1
ATOM 1017 N N . GLY A 1 123 ? -17.179 13.082 53.055 1.00 54.53 123 GLY A N 1
ATOM 1018 C CA . GLY A 1 123 ? -16.944 14.223 52.157 1.00 54.53 123 GLY A CA 1
ATOM 1019 C C . GLY A 1 123 ? -15.969 15.346 52.549 1.00 54.53 123 GLY A C 1
ATOM 1020 O O . GLY A 1 123 ? -15.403 15.936 51.633 1.00 54.53 123 GLY A O 1
ATOM 1021 N N . GLU A 1 124 ? -15.734 15.635 53.831 1.00 58.75 124 GLU A N 1
ATOM 1022 C CA . GLU A 1 124 ? -15.122 16.903 54.282 1.00 58.75 124 GLU A CA 1
ATOM 1023 C C . GLU A 1 124 ? -13.841 16.751 55.129 1.00 58.75 124 GLU A C 1
ATOM 1025 O O . GLU A 1 124 ? -13.386 17.707 55.751 1.00 58.75 124 GLU A O 1
ATOM 1030 N N . SER A 1 125 ? -13.213 15.571 55.163 1.00 66.88 125 SER A N 1
ATOM 1031 C CA . SER A 1 125 ? -11.931 15.401 55.869 1.00 66.88 125 SER A CA 1
ATOM 1032 C C . SER A 1 125 ? -10.741 15.842 55.010 1.00 66.88 125 SER A C 1
ATOM 1034 O O . SER A 1 125 ? -10.596 15.401 53.868 1.00 66.88 125 SER A O 1
ATOM 1036 N N . GLU A 1 126 ? -9.830 16.642 55.580 1.00 70.75 126 GLU A N 1
ATOM 1037 C CA . GLU A 1 126 ? -8.543 17.005 54.957 1.00 70.75 126 GLU A CA 1
ATOM 1038 C C . GLU A 1 126 ? -7.654 15.774 54.671 1.00 70.75 126 GLU A C 1
ATOM 1040 O O . GLU A 1 126 ? -6.781 15.818 53.799 1.00 70.75 126 GLU A O 1
ATOM 1045 N N . THR A 1 127 ? -7.899 14.646 55.355 1.00 78.38 127 THR A N 1
ATOM 1046 C CA . THR A 1 127 ? -7.180 13.372 55.168 1.00 78.38 127 THR A CA 1
ATOM 1047 C C . THR A 1 127 ? -8.147 12.201 54.920 1.00 78.38 127 THR A C 1
ATOM 1049 O O . THR A 1 127 ? -8.330 11.323 55.763 1.00 78.38 127 THR A O 1
ATOM 1052 N N . PRO A 1 128 ? -8.784 12.144 53.737 1.00 79.88 128 PRO A N 1
ATOM 1053 C CA . PRO A 1 128 ? -9.852 11.187 53.445 1.00 79.88 128 PRO A CA 1
ATOM 1054 C C . PRO A 1 128 ? -9.342 9.768 53.156 1.00 79.88 128 PRO A C 1
ATOM 1056 O O . PRO A 1 128 ? -10.135 8.868 52.867 1.00 79.88 128 PRO A O 1
ATOM 1059 N N . PHE A 1 129 ? -8.027 9.548 53.192 1.00 86.50 129 PHE A N 1
ATOM 1060 C CA . PHE A 1 129 ? -7.414 8.253 52.942 1.00 86.50 129 PHE A CA 1
ATOM 1061 C C . PHE A 1 129 ? -6.531 7.823 54.100 1.00 86.50 129 PHE A C 1
ATOM 1063 O O . PHE A 1 129 ? -5.773 8.623 54.646 1.00 86.50 129 PHE A O 1
ATOM 1070 N N . THR A 1 130 ? -6.574 6.532 54.408 1.00 88.81 130 THR A N 1
ATOM 1071 C CA . THR A 1 130 ? -5.736 5.907 55.421 1.00 88.81 130 THR A CA 1
ATOM 1072 C C . THR A 1 130 ? -4.986 4.702 54.863 1.00 88.81 130 THR A C 1
ATOM 1074 O O . THR A 1 130 ? -5.537 3.870 54.137 1.00 88.81 130 THR A O 1
ATOM 1077 N N . ALA A 1 131 ? -3.697 4.597 55.181 1.00 90.81 131 ALA A N 1
ATOM 1078 C CA . ALA A 1 131 ? -2.899 3.422 54.871 1.00 90.81 131 ALA A CA 1
ATOM 1079 C C . ALA A 1 131 ? -3.174 2.318 55.900 1.00 90.81 131 ALA A C 1
ATOM 1081 O O . ALA A 1 131 ? -3.299 2.567 57.102 1.00 90.81 131 ALA A O 1
ATOM 1082 N N . CYS A 1 132 ? -3.275 1.089 55.406 1.00 92.69 132 CYS A N 1
ATOM 1083 C CA . CYS A 1 132 ? -3.567 -0.108 56.181 1.00 92.69 132 CYS A CA 1
ATOM 1084 C C . CYS A 1 132 ? -2.611 -1.235 55.774 1.00 92.69 132 CYS A C 1
ATOM 1086 O O . CYS A 1 132 ? -2.191 -1.313 54.620 1.00 92.69 132 CYS A O 1
ATOM 1088 N N . LEU A 1 133 ? -2.281 -2.121 56.713 1.00 93.81 133 LEU A N 1
ATOM 1089 C CA . LEU A 1 133 ? -1.546 -3.354 56.438 1.00 93.81 133 LEU A CA 1
ATOM 1090 C C . LEU A 1 133 ? -2.478 -4.557 56.599 1.00 93.81 133 LEU A C 1
ATOM 1092 O O . LEU A 1 133 ? -3.273 -4.601 57.539 1.00 93.81 133 LEU A O 1
ATOM 1096 N N . SER A 1 134 ? -2.349 -5.551 55.719 1.00 93.75 134 SER A N 1
ATOM 1097 C CA . SER A 1 134 ? -2.965 -6.872 55.879 1.00 93.75 134 SER A CA 1
ATOM 1098 C C . SER A 1 134 ? -1.936 -7.993 55.771 1.00 93.75 134 SER A C 1
ATOM 1100 O O . SER A 1 134 ? -1.054 -7.948 54.916 1.00 93.75 134 SER A O 1
ATOM 1102 N N . ALA A 1 135 ? -2.051 -8.995 56.635 1.00 92.94 135 ALA A N 1
ATOM 1103 C CA . ALA A 1 135 ? -1.259 -10.219 56.599 1.00 92.94 135 ALA A CA 1
ATOM 1104 C C . ALA A 1 135 ? -2.155 -11.425 56.875 1.00 92.94 135 ALA A C 1
ATOM 1106 O O . ALA A 1 135 ? -3.248 -11.290 57.426 1.00 92.94 135 ALA A O 1
ATOM 1107 N N . CYS A 1 136 ? -1.691 -12.612 56.504 1.00 90.62 136 CYS A N 1
ATOM 1108 C CA . CYS A 1 136 ? -2.387 -13.863 56.771 1.00 90.62 136 CYS A CA 1
ATOM 1109 C C . CYS A 1 136 ? -1.516 -14.752 57.658 1.00 90.62 136 CYS A C 1
ATOM 1111 O O . CYS A 1 136 ? -0.361 -15.021 57.327 1.00 90.62 136 CYS A O 1
ATOM 1113 N N . LEU A 1 137 ? -2.070 -15.211 58.779 1.00 90.06 137 LEU A N 1
ATOM 1114 C CA . LEU A 1 137 ? -1.462 -16.224 59.628 1.00 90.06 137 LEU A CA 1
ATOM 1115 C C . LEU A 1 137 ? -2.089 -17.581 59.307 1.00 90.06 137 LEU A C 1
ATOM 1117 O O . LEU A 1 137 ? -3.258 -17.823 59.612 1.00 90.06 137 LEU A O 1
ATOM 1121 N N . PHE A 1 138 ? -1.282 -18.472 58.740 1.00 87.56 138 PHE A N 1
ATOM 1122 C CA . PHE A 1 138 ? -1.654 -19.862 58.497 1.00 87.56 138 PHE A CA 1
ATOM 1123 C C . PHE A 1 138 ? -1.506 -20.675 59.785 1.00 87.56 138 PHE A C 1
ATOM 1125 O O . PHE A 1 138 ? -0.422 -20.731 60.374 1.00 87.56 138 PHE A O 1
ATOM 1132 N N . LEU A 1 139 ? -2.583 -21.331 60.221 1.00 85.00 139 LEU A N 1
ATOM 1133 C CA . LEU A 1 139 ? -2.575 -22.191 61.401 1.00 85.00 139 LEU A CA 1
ATOM 1134 C C . LEU A 1 139 ? -1.952 -23.539 61.041 1.00 85.00 139 LEU A C 1
ATOM 1136 O O . LEU A 1 139 ? -2.627 -24.480 60.629 1.00 85.00 139 LEU A O 1
ATOM 1140 N N . SER A 1 140 ? -0.630 -23.603 61.170 1.00 79.50 140 SER A N 1
ATOM 1141 C CA . SER A 1 140 ? 0.148 -24.824 61.004 1.00 79.50 140 SER A CA 1
ATOM 1142 C C . SER A 1 140 ? 1.273 -24.880 62.034 1.00 79.50 140 SER A C 1
ATOM 1144 O O . SER A 1 140 ? 1.980 -23.897 62.254 1.00 79.50 140 SER A O 1
ATOM 1146 N N . GLY A 1 141 ? 1.433 -26.035 62.678 1.00 81.38 141 GLY A N 1
ATOM 1147 C CA . GLY A 1 141 ? 2.487 -26.266 63.666 1.00 81.38 141 GLY A CA 1
ATOM 1148 C C . GLY A 1 141 ? 2.019 -26.165 65.117 1.00 81.38 141 GLY A C 1
ATOM 1149 O O . GLY A 1 141 ? 0.824 -26.226 65.424 1.00 81.38 141 GLY A O 1
ATOM 1150 N N . SER A 1 142 ? 2.989 -26.098 66.027 1.00 84.56 142 SER A N 1
ATOM 1151 C CA . SER A 1 142 ? 2.721 -26.110 67.464 1.00 84.56 142 SER A CA 1
ATOM 1152 C C . SER A 1 142 ? 2.296 -24.740 67.991 1.00 84.56 142 SER A C 1
ATOM 1154 O O . SER A 1 142 ? 2.604 -23.702 67.405 1.00 84.56 142 SER A O 1
ATOM 1156 N N . GLU A 1 143 ? 1.607 -24.724 69.134 1.00 83.94 143 GLU A N 1
ATOM 1157 C CA . GLU A 1 143 ? 1.187 -23.486 69.795 1.00 83.94 143 GLU A CA 1
ATOM 1158 C C . GLU A 1 143 ? 2.346 -22.492 69.981 1.00 83.94 143 GLU A C 1
ATOM 1160 O O . GLU A 1 143 ? 2.186 -21.299 69.731 1.00 83.94 143 GLU A O 1
ATOM 1165 N N . THR A 1 144 ? 3.529 -22.977 70.357 1.00 85.50 144 THR A N 1
ATOM 1166 C CA . THR A 1 144 ? 4.725 -22.149 70.560 1.00 85.50 144 THR A CA 1
ATOM 1167 C C . THR A 1 144 ? 5.214 -21.520 69.252 1.00 85.50 144 THR A C 1
ATOM 1169 O O . THR A 1 144 ? 5.509 -20.324 69.221 1.00 85.50 144 THR A O 1
ATOM 1172 N N . GLN A 1 145 ? 5.235 -22.285 68.153 1.00 84.50 145 GLN A N 1
ATOM 1173 C CA . GLN A 1 145 ? 5.612 -21.782 66.825 1.00 84.50 145 GLN A CA 1
ATOM 1174 C C . GLN A 1 145 ? 4.628 -20.722 66.325 1.00 84.50 145 GLN A C 1
ATOM 1176 O O . GLN A 1 145 ? 5.041 -19.681 65.817 1.00 84.50 145 GLN A O 1
ATOM 1181 N N . LEU A 1 146 ? 3.329 -20.950 66.522 1.00 88.00 146 LEU A N 1
ATOM 1182 C CA . LEU A 1 146 ? 2.292 -19.999 66.129 1.00 88.00 146 LEU A CA 1
ATOM 1183 C C . LEU A 1 146 ? 2.362 -18.708 66.942 1.00 88.00 146 LEU A C 1
ATOM 1185 O O . LEU A 1 146 ? 2.208 -17.630 66.372 1.00 88.00 146 LEU A O 1
ATOM 1189 N N . LYS A 1 147 ? 2.643 -18.788 68.250 1.00 89.56 147 LYS A N 1
ATOM 1190 C CA . LYS A 1 147 ? 2.852 -17.594 69.087 1.00 89.56 147 LYS A CA 1
ATOM 1191 C C . LYS A 1 147 ? 4.050 -16.785 68.610 1.00 89.56 147 LYS A C 1
ATOM 1193 O O . LYS A 1 147 ? 3.973 -15.560 68.539 1.00 89.56 147 LYS A O 1
ATOM 1198 N N . GLN A 1 148 ? 5.142 -17.460 68.254 1.00 89.06 148 GLN A N 1
ATOM 1199 C CA . GLN A 1 148 ? 6.328 -16.801 67.718 1.00 89.06 148 GLN A CA 1
ATOM 1200 C C . GLN A 1 148 ? 6.041 -16.137 66.364 1.00 89.06 148 GLN A C 1
ATOM 1202 O O . GLN A 1 148 ? 6.392 -14.976 66.178 1.00 89.06 148 GLN A O 1
ATOM 1207 N N . HIS A 1 149 ? 5.357 -16.828 65.449 1.00 90.00 149 HIS A N 1
ATOM 1208 C CA . HIS A 1 149 ? 4.997 -16.281 64.139 1.00 90.00 149 HIS A CA 1
ATOM 1209 C C . HIS A 1 149 ? 4.067 -15.069 64.281 1.00 90.00 149 HIS A C 1
ATOM 1211 O O . HIS A 1 149 ? 4.347 -14.005 63.732 1.00 90.00 149 HIS A O 1
ATOM 1217 N N . LEU A 1 150 ? 3.003 -15.187 65.080 1.00 91.06 150 LEU A N 1
ATOM 1218 C CA . LEU A 1 150 ? 2.086 -14.077 65.313 1.00 91.06 150 LEU A CA 1
ATOM 1219 C C . LEU A 1 150 ? 2.804 -12.879 65.950 1.00 91.06 150 LEU A C 1
ATOM 1221 O O . LEU A 1 150 ? 2.598 -11.752 65.512 1.00 91.06 150 LEU A O 1
ATOM 1225 N N . ARG A 1 151 ? 3.706 -13.104 66.914 1.00 91.69 151 ARG A N 1
ATOM 1226 C CA . ARG A 1 151 ? 4.521 -12.026 67.492 1.00 91.69 151 ARG A CA 1
ATOM 1227 C C . ARG A 1 151 ? 5.377 -11.321 66.437 1.00 91.69 151 ARG A C 1
ATOM 1229 O O . ARG A 1 151 ? 5.351 -10.098 66.380 1.00 91.69 151 ARG A O 1
ATOM 1236 N N . VAL A 1 152 ? 6.069 -12.066 65.572 1.00 91.19 152 VAL A N 1
ATOM 1237 C CA . VAL A 1 152 ? 6.880 -11.488 64.482 1.00 91.19 152 VAL A CA 1
ATOM 1238 C C . VAL A 1 152 ? 6.016 -10.671 63.517 1.00 91.19 152 VAL A C 1
ATOM 1240 O O . VAL A 1 152 ? 6.427 -9.591 63.090 1.00 91.19 152 VAL A O 1
ATOM 1243 N N . LEU A 1 153 ? 4.805 -11.132 63.191 1.00 91.81 153 LEU A N 1
ATOM 1244 C CA . LEU A 1 153 ? 3.877 -10.370 62.350 1.00 91.81 153 LEU A CA 1
ATOM 1245 C C . LEU A 1 153 ? 3.469 -9.050 63.018 1.00 91.81 153 LEU A C 1
ATOM 1247 O O . LEU A 1 153 ? 3.574 -8.002 62.385 1.00 91.81 153 LEU A O 1
ATOM 1251 N N . LEU A 1 154 ? 3.074 -9.083 64.293 1.00 92.50 154 LEU A N 1
ATOM 1252 C CA . LEU A 1 154 ? 2.667 -7.888 65.043 1.00 92.50 154 LEU A CA 1
ATOM 1253 C C . LEU A 1 154 ? 3.826 -6.894 65.250 1.00 92.50 154 LEU A C 1
ATOM 1255 O O . LEU A 1 154 ? 3.642 -5.686 65.136 1.00 92.50 154 LEU A O 1
ATOM 1259 N N . GLU A 1 155 ? 5.042 -7.373 65.513 1.00 91.44 155 GLU A N 1
ATOM 1260 C CA . GLU A 1 155 ? 6.218 -6.506 65.675 1.00 91.44 155 GLU A CA 1
ATOM 1261 C C . GLU A 1 155 ? 6.658 -5.897 64.333 1.00 91.44 1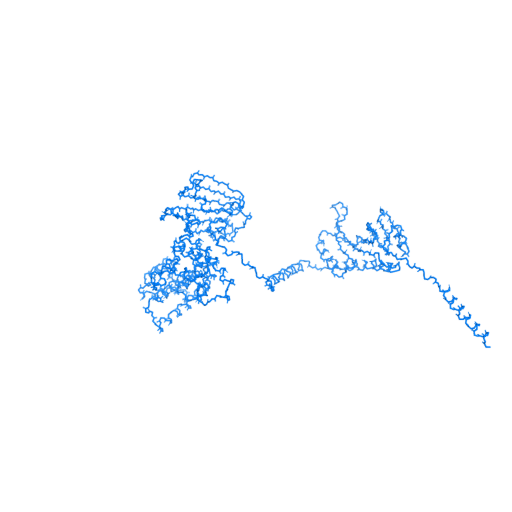55 GLU A C 1
ATOM 1263 O O . GLU A 1 155 ? 6.923 -4.694 64.238 1.00 91.44 155 GLU A O 1
ATOM 1268 N N . SER A 1 156 ? 6.670 -6.698 63.261 1.00 91.44 156 SER A N 1
ATOM 1269 C CA . SER A 1 156 ? 7.056 -6.227 61.924 1.00 91.44 156 SER A CA 1
ATOM 1270 C C . SER A 1 156 ? 6.097 -5.177 61.360 1.00 91.44 156 SER A C 1
ATOM 1272 O O . SER A 1 156 ? 6.557 -4.278 60.655 1.00 91.44 156 SER A O 1
ATOM 1274 N N . SER A 1 157 ? 4.804 -5.197 61.712 1.00 91.88 157 SER A N 1
ATOM 1275 C CA . SER A 1 157 ? 3.875 -4.150 61.263 1.00 91.88 157 SER A CA 1
ATOM 1276 C C . SER A 1 157 ? 4.267 -2.751 61.738 1.00 91.88 157 SER A C 1
ATOM 1278 O O . SER A 1 157 ? 4.114 -1.796 60.978 1.00 91.88 157 SER A O 1
ATOM 1280 N N . PHE A 1 158 ? 4.844 -2.613 62.937 1.00 93.00 158 PHE A N 1
ATOM 1281 C CA . PHE A 1 158 ? 5.312 -1.312 63.429 1.00 93.00 158 PHE A CA 1
ATOM 1282 C C . PHE A 1 158 ? 6.549 -0.828 62.671 1.00 93.00 158 PHE A C 1
ATOM 1284 O O . PHE A 1 158 ? 6.656 0.356 62.3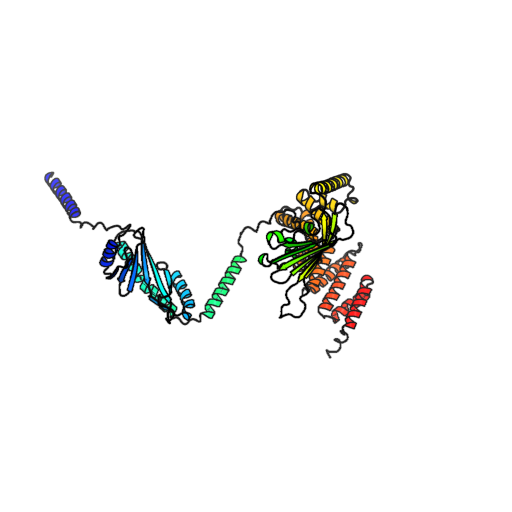47 1.00 93.00 158 PHE A O 1
ATOM 1291 N N . MET A 1 159 ? 7.467 -1.741 62.337 1.00 91.12 159 MET A N 1
ATOM 1292 C CA . MET A 1 159 ? 8.631 -1.414 61.511 1.00 91.12 159 MET A CA 1
ATOM 1293 C C . MET A 1 159 ? 8.220 -0.953 60.110 1.00 91.12 159 MET A C 1
ATOM 1295 O O . MET A 1 159 ? 8.749 0.039 59.609 1.00 91.12 159 MET A O 1
ATOM 1299 N N . ILE A 1 160 ? 7.258 -1.645 59.495 1.00 91.50 160 ILE A N 1
ATOM 1300 C CA . ILE A 1 160 ? 6.744 -1.306 58.164 1.00 91.50 160 ILE A CA 1
ATOM 1301 C C . ILE A 1 160 ? 6.024 0.043 58.197 1.00 91.50 160 ILE A C 1
ATOM 1303 O O . ILE A 1 160 ? 6.299 0.894 57.354 1.00 91.50 160 ILE A O 1
ATOM 1307 N N . ALA A 1 161 ? 5.162 0.275 59.192 1.00 90.50 161 ALA A N 1
ATOM 1308 C CA . ALA A 1 161 ? 4.467 1.549 59.363 1.00 90.50 161 ALA A CA 1
ATOM 1309 C C . ALA A 1 161 ? 5.447 2.722 59.543 1.00 90.50 161 ALA A C 1
ATOM 1311 O O . ALA A 1 161 ? 5.266 3.781 58.940 1.00 90.50 161 ALA A O 1
ATOM 1312 N N . ARG A 1 162 ? 6.530 2.523 60.306 1.00 90.38 162 ARG A N 1
ATOM 1313 C CA . ARG A 1 162 ? 7.594 3.522 60.469 1.00 90.38 162 ARG A CA 1
ATOM 1314 C C . ARG A 1 162 ? 8.348 3.786 59.165 1.00 90.38 162 ARG A C 1
ATOM 1316 O O . ARG A 1 162 ? 8.499 4.943 58.789 1.00 90.38 162 ARG A O 1
ATOM 1323 N N . SER A 1 163 ? 8.774 2.736 58.460 1.00 88.50 163 SER A N 1
ATOM 1324 C CA . SER A 1 163 ? 9.469 2.877 57.172 1.00 88.50 163 SER A CA 1
ATOM 1325 C C . SER A 1 163 ? 8.593 3.575 56.128 1.00 88.50 163 SER A C 1
ATOM 1327 O O . SER A 1 163 ? 9.078 4.406 55.363 1.00 88.50 163 SER A O 1
ATOM 1329 N N . PHE A 1 164 ? 7.293 3.279 56.126 1.00 90.38 164 PHE A N 1
ATOM 1330 C CA . PHE A 1 164 ? 6.328 3.958 55.273 1.00 90.38 164 PHE A CA 1
ATOM 1331 C C . PHE A 1 164 ? 6.227 5.449 55.608 1.00 90.38 164 PHE A C 1
ATOM 1333 O O . PHE A 1 164 ? 6.284 6.272 54.701 1.00 90.38 164 PHE A O 1
ATOM 1340 N N . LYS A 1 165 ? 6.133 5.808 56.894 1.00 88.50 165 LYS A N 1
ATOM 1341 C CA . LYS A 1 165 ? 6.079 7.209 57.333 1.00 88.50 165 LYS A CA 1
ATOM 1342 C C . LYS A 1 165 ? 7.332 7.989 56.920 1.00 88.50 165 LYS A C 1
ATOM 1344 O O . LYS A 1 165 ? 7.213 9.084 56.381 1.00 88.50 165 LYS A O 1
ATOM 1349 N N . GLU A 1 166 ? 8.512 7.390 57.079 1.00 87.50 166 GLU A N 1
ATOM 1350 C CA . GLU A 1 166 ? 9.787 7.980 56.645 1.00 87.50 166 GLU A CA 1
ATOM 1351 C C . GLU A 1 166 ? 9.832 8.224 55.125 1.00 87.50 166 GLU A C 1
ATOM 1353 O O . GLU A 1 166 ? 10.337 9.253 54.685 1.00 87.50 166 GLU A O 1
ATOM 1358 N N . LEU A 1 167 ? 9.281 7.316 54.308 1.00 83.69 167 LEU A N 1
ATOM 1359 C CA . LEU A 1 167 ? 9.154 7.514 52.856 1.00 83.69 167 LEU A CA 1
ATOM 1360 C C . LEU A 1 167 ? 8.119 8.591 52.513 1.00 83.69 167 LEU A C 1
ATOM 1362 O O . LEU A 1 167 ? 8.357 9.430 51.641 1.00 83.69 167 LEU A O 1
ATOM 1366 N N . ALA A 1 168 ? 6.984 8.587 53.211 1.00 82.69 168 ALA A N 1
ATOM 1367 C CA . ALA A 1 168 ? 5.889 9.518 52.991 1.00 82.69 168 ALA A CA 1
ATOM 1368 C C . ALA A 1 168 ? 6.317 10.975 53.247 1.00 82.69 168 ALA A C 1
ATOM 1370 O O . ALA A 1 168 ? 5.948 11.854 52.468 1.00 82.69 168 ALA A O 1
ATOM 1371 N N . GLU A 1 169 ? 7.161 11.207 54.256 1.00 82.00 169 GLU A N 1
ATOM 1372 C CA . GLU A 1 169 ? 7.660 12.527 54.674 1.00 82.00 169 GLU A CA 1
ATOM 1373 C C . GLU A 1 169 ? 8.848 13.058 53.841 1.00 82.00 169 GLU A C 1
ATOM 1375 O O . GLU A 1 169 ? 9.200 14.232 53.954 1.00 82.00 169 GLU A O 1
ATOM 1380 N N . GLN A 1 170 ? 9.457 12.249 52.963 1.00 78.56 170 GLN A N 1
ATOM 1381 C CA . GLN A 1 170 ? 10.534 12.714 52.078 1.00 78.56 170 GLN A CA 1
ATOM 1382 C C . GLN A 1 170 ? 10.018 13.687 51.003 1.00 78.56 170 GLN A C 1
ATOM 1384 O O . GLN A 1 170 ? 9.161 13.345 50.182 1.00 78.56 170 GLN A O 1
ATOM 1389 N N . SER A 1 171 ? 10.594 14.894 50.965 1.00 56.09 171 SER A N 1
ATOM 1390 C CA . SER A 1 171 ? 10.304 15.948 49.986 1.00 56.09 171 SER A CA 1
ATOM 1391 C C . SER A 1 171 ? 11.017 15.704 48.648 1.00 56.09 171 SER A C 1
ATOM 1393 O O . SER A 1 171 ? 11.994 16.364 48.305 1.00 56.09 171 SER A O 1
ATOM 1395 N N . ALA A 1 172 ? 10.534 14.749 47.856 1.00 55.38 172 ALA A N 1
ATOM 1396 C CA . ALA A 1 172 ? 10.968 14.597 46.466 1.00 55.38 172 ALA A CA 1
ATOM 1397 C C . ALA A 1 172 ? 9.928 15.191 45.503 1.00 55.38 172 ALA A C 1
ATOM 1399 O O . ALA A 1 172 ? 8.736 14.906 45.623 1.00 55.38 172 ALA A O 1
ATOM 1400 N N . SER A 1 173 ? 10.383 15.987 44.527 1.00 57.88 173 SER A N 1
ATOM 1401 C CA . SER A 1 173 ? 9.578 16.441 43.383 1.00 57.88 173 SER A CA 1
ATOM 1402 C C . SER A 1 173 ? 9.026 15.222 42.630 1.00 57.88 173 SER A C 1
ATOM 1404 O O . SER A 1 173 ? 9.739 14.524 41.909 1.00 57.88 173 SER A O 1
ATOM 1406 N N . ILE A 1 174 ? 7.742 14.933 42.846 1.00 54.88 174 ILE A N 1
ATOM 1407 C CA . ILE A 1 174 ? 7.001 13.800 42.270 1.00 54.88 174 ILE A CA 1
ATOM 1408 C C . ILE A 1 174 ? 6.990 13.878 40.733 1.00 54.88 174 ILE A C 1
ATOM 1410 O O . ILE A 1 174 ? 7.013 12.843 40.065 1.00 54.88 174 ILE A O 1
ATOM 1414 N N . GLN A 1 175 ? 6.982 15.092 40.169 1.00 53.12 175 GLN A N 1
ATOM 1415 C CA . GLN A 1 175 ? 6.891 15.307 38.724 1.00 53.12 175 GLN A CA 1
ATOM 1416 C C . GLN A 1 175 ? 8.118 14.780 37.969 1.00 53.12 175 GLN A C 1
ATOM 1418 O O . GLN A 1 175 ? 7.943 14.056 36.991 1.00 53.12 175 GLN A O 1
ATOM 1423 N N . ASP A 1 176 ? 9.338 15.037 38.443 1.00 54.31 176 ASP A N 1
ATOM 1424 C CA . ASP A 1 176 ? 10.547 14.616 37.719 1.00 54.31 176 ASP A CA 1
ATOM 1425 C C . ASP A 1 176 ? 10.758 13.098 37.750 1.00 54.31 176 ASP A C 1
ATOM 1427 O O . ASP A 1 176 ? 11.224 12.499 36.779 1.00 54.31 176 ASP A O 1
ATOM 1431 N N . MET A 1 177 ? 10.390 12.443 38.854 1.00 56.03 177 MET A N 1
ATOM 1432 C CA . MET A 1 177 ? 10.643 11.012 39.028 1.00 56.03 177 MET A CA 1
ATOM 1433 C C . MET A 1 177 ? 9.618 10.138 38.288 1.00 56.03 177 MET A C 1
ATOM 1435 O O . MET A 1 177 ? 9.990 9.109 37.721 1.00 56.03 177 MET A O 1
ATOM 1439 N N . LEU A 1 178 ? 8.342 10.547 38.249 1.00 55.97 178 LEU A N 1
ATOM 1440 C CA . LEU A 1 178 ? 7.287 9.831 37.518 1.00 55.97 178 LEU A CA 1
ATOM 1441 C C . LEU A 1 178 ? 7.424 9.985 36.006 1.00 55.97 178 LEU A C 1
ATOM 1443 O O . LEU A 1 178 ? 7.352 8.980 35.304 1.00 55.97 178 LEU A O 1
ATOM 1447 N N . VAL A 1 179 ? 7.688 11.200 35.512 1.00 57.09 179 VAL A N 1
ATOM 1448 C CA . VAL A 1 179 ? 7.871 11.441 34.071 1.00 57.09 179 VAL A CA 1
ATOM 1449 C C . VAL A 1 179 ? 9.071 10.654 33.549 1.00 57.09 179 VAL A C 1
ATOM 1451 O O . VAL A 1 179 ? 8.978 9.985 32.520 1.00 57.09 179 VAL A O 1
ATOM 1454 N N . LYS A 1 180 ? 10.180 10.643 34.299 1.00 57.72 180 LYS A N 1
ATOM 1455 C CA . LYS A 1 180 ? 11.384 9.902 33.917 1.00 57.72 180 LYS A CA 1
ATOM 1456 C C . LYS A 1 180 ? 11.164 8.388 33.916 1.00 57.72 180 LYS A C 1
ATOM 1458 O O . LYS A 1 180 ? 11.543 7.718 32.960 1.00 57.72 180 LYS A O 1
ATOM 1463 N N . LYS A 1 181 ? 10.502 7.843 34.941 1.00 61.19 181 LYS A N 1
ATOM 1464 C CA . LYS A 1 181 ? 10.272 6.394 35.057 1.00 61.19 181 LYS A CA 1
ATOM 1465 C C . LYS A 1 181 ? 9.197 5.886 34.092 1.00 61.19 181 LYS A C 1
ATOM 1467 O O . LYS A 1 181 ? 9.310 4.772 33.588 1.00 61.19 181 LYS A O 1
ATOM 1472 N N . GLU A 1 182 ? 8.177 6.690 33.792 1.00 58.09 182 GLU A N 1
ATOM 1473 C CA . GLU A 1 182 ? 7.188 6.372 32.755 1.00 58.09 182 GLU A CA 1
ATOM 1474 C C . GLU A 1 182 ? 7.826 6.388 31.361 1.00 58.09 182 GLU A C 1
ATOM 1476 O O . GLU A 1 182 ? 7.600 5.468 30.571 1.00 58.09 182 GLU A O 1
ATOM 1481 N N . PHE A 1 183 ? 8.683 7.375 31.083 1.00 61.44 183 PHE A N 1
ATOM 1482 C CA . PHE A 1 183 ? 9.456 7.434 29.846 1.00 61.44 183 PHE A CA 1
ATOM 1483 C C . PHE A 1 183 ? 10.391 6.226 29.702 1.00 61.44 183 PHE A C 1
ATOM 1485 O O . PHE A 1 183 ? 10.352 5.545 28.679 1.00 61.44 183 PHE A O 1
ATOM 1492 N N . GLU A 1 184 ? 11.167 5.895 30.736 1.00 67.88 184 GLU A N 1
ATOM 1493 C CA . GLU A 1 184 ? 12.061 4.731 30.741 1.00 67.88 184 GLU A CA 1
ATOM 1494 C C . GLU A 1 184 ? 11.295 3.409 30.593 1.00 67.88 184 GLU A C 1
ATOM 1496 O O . GLU A 1 184 ? 11.720 2.541 29.831 1.00 67.88 184 GLU A O 1
ATOM 1501 N N . ASN A 1 185 ? 10.133 3.262 31.237 1.00 70.81 185 ASN A N 1
ATOM 1502 C CA . ASN A 1 185 ? 9.281 2.082 31.081 1.00 70.81 185 ASN A CA 1
ATOM 1503 C C . ASN A 1 185 ? 8.712 1.964 29.666 1.00 70.81 185 ASN A C 1
ATOM 1505 O O . ASN A 1 185 ? 8.711 0.867 29.109 1.00 70.81 185 ASN A O 1
ATOM 1509 N N . ARG A 1 186 ? 8.258 3.067 29.053 1.00 61.94 186 ARG A N 1
ATOM 1510 C CA . ARG A 1 186 ? 7.822 3.065 27.647 1.00 61.94 186 ARG A CA 1
ATOM 1511 C C . ARG A 1 186 ? 8.976 2.723 26.715 1.00 61.94 186 ARG A C 1
ATOM 1513 O O . ARG A 1 186 ? 8.790 1.919 25.808 1.00 61.94 186 ARG A O 1
ATOM 1520 N N . LEU A 1 187 ? 10.166 3.267 26.966 1.00 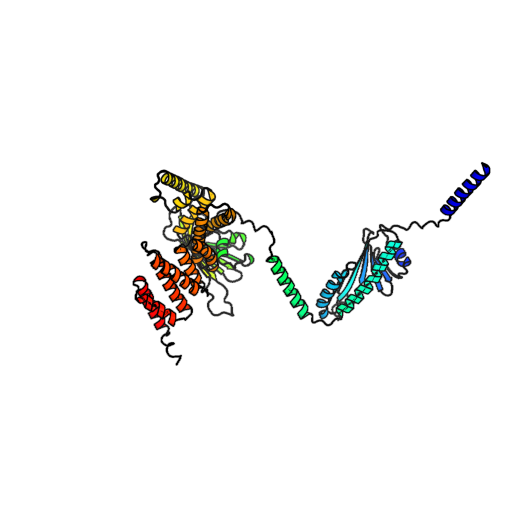65.31 187 LEU A N 1
ATOM 1521 C CA . LEU A 1 187 ? 11.365 2.978 26.185 1.00 65.31 187 LEU A CA 1
ATOM 1522 C C . LEU A 1 187 ? 11.788 1.508 26.326 1.00 65.31 187 LEU A C 1
ATOM 1524 O O . LEU A 1 187 ? 12.132 0.876 25.335 1.00 65.31 187 LEU A O 1
ATOM 1528 N N . ALA A 1 188 ? 11.721 0.939 27.530 1.00 71.94 188 ALA A N 1
ATOM 1529 C CA . ALA A 1 188 ? 12.019 -0.468 27.790 1.00 71.94 188 ALA A CA 1
ATOM 1530 C C . ALA A 1 188 ? 10.966 -1.404 27.183 1.00 71.94 188 ALA A C 1
ATOM 1532 O O . ALA A 1 188 ? 11.312 -2.458 26.656 1.00 71.94 188 ALA A O 1
ATOM 1533 N N . LEU A 1 189 ? 9.687 -1.017 27.210 1.00 65.69 189 LEU A N 1
ATOM 1534 C CA . LEU A 1 189 ? 8.612 -1.750 26.545 1.00 65.69 189 LEU A CA 1
ATOM 1535 C C . LEU A 1 189 ? 8.785 -1.714 25.022 1.00 65.69 189 LEU A C 1
ATOM 1537 O O . LEU A 1 189 ? 8.610 -2.737 24.371 1.00 65.69 189 LEU A O 1
ATOM 1541 N N . LEU A 1 190 ? 9.161 -0.562 24.460 1.00 57.78 190 LEU A N 1
ATOM 1542 C CA . LEU A 1 190 ? 9.489 -0.412 23.042 1.00 57.78 190 LEU A CA 1
ATOM 1543 C C . LEU A 1 190 ? 10.724 -1.231 22.668 1.00 57.78 190 LEU A C 1
ATOM 1545 O O . LEU A 1 190 ? 10.670 -1.961 21.689 1.00 57.78 190 LEU A O 1
ATOM 1549 N N . ARG A 1 191 ? 11.793 -1.199 23.475 1.00 62.09 191 ARG A N 1
ATOM 1550 C CA . ARG A 1 191 ? 12.978 -2.049 23.281 1.00 62.09 191 ARG A CA 1
ATOM 1551 C C . ARG A 1 191 ? 12.616 -3.527 23.313 1.00 62.09 191 ARG A C 1
ATOM 1553 O O . ARG A 1 191 ? 12.959 -4.220 22.377 1.00 62.09 191 ARG A O 1
ATOM 1560 N N . ARG A 1 192 ? 11.827 -3.992 24.287 1.00 59.47 192 ARG A N 1
ATOM 1561 C CA . ARG A 1 192 ? 11.347 -5.389 24.339 1.00 59.47 192 ARG A CA 1
ATOM 1562 C C . ARG A 1 192 ? 10.423 -5.762 23.178 1.00 59.47 192 ARG A C 1
ATOM 1564 O O . ARG A 1 192 ? 10.421 -6.909 22.756 1.00 59.47 192 ARG A O 1
ATOM 1571 N N . LYS A 1 193 ? 9.618 -4.819 22.680 1.00 55.53 193 LYS A N 1
ATOM 1572 C CA . LYS A 1 193 ? 8.768 -5.023 21.496 1.00 55.53 193 LYS A CA 1
ATOM 1573 C C . LYS A 1 193 ? 9.573 -5.052 20.194 1.00 55.53 193 LYS A C 1
ATOM 1575 O O . LYS A 1 193 ? 9.131 -5.694 19.253 1.00 55.53 193 LYS A O 1
ATOM 1580 N N . LEU A 1 194 ? 10.704 -4.350 20.137 1.00 53.62 194 LEU A N 1
ATOM 1581 C CA . LEU A 1 194 ? 11.612 -4.307 18.985 1.00 53.62 194 LEU A CA 1
ATOM 1582 C C . LEU A 1 194 ? 12.655 -5.438 19.028 1.00 53.62 194 LEU A C 1
ATOM 1584 O O . LEU A 1 194 ? 13.057 -5.938 17.985 1.00 53.62 194 LEU A O 1
ATOM 1588 N N . GLU A 1 195 ? 13.033 -5.895 20.220 1.00 55.34 195 GLU A N 1
ATOM 1589 C CA . GLU A 1 195 ? 13.793 -7.119 20.498 1.00 55.34 195 GLU A CA 1
ATOM 1590 C C . GLU A 1 195 ? 12.849 -8.330 20.482 1.00 55.34 195 GLU A C 1
ATOM 1592 O O . GLU A 1 195 ? 12.754 -9.092 21.447 1.00 55.34 195 GLU A O 1
ATOM 1597 N N . ILE A 1 196 ? 12.108 -8.503 19.384 1.00 51.66 196 ILE A N 1
ATOM 1598 C CA . ILE A 1 196 ? 11.403 -9.758 19.129 1.00 51.66 196 ILE A CA 1
ATOM 1599 C C . ILE A 1 196 ? 12.494 -10.837 19.111 1.00 51.66 196 ILE A C 1
ATOM 1601 O O . ILE A 1 196 ? 13.319 -10.875 18.201 1.00 51.66 196 ILE A O 1
ATOM 1605 N N . GLY A 1 197 ? 12.557 -11.664 20.161 1.00 53.19 197 GLY A N 1
ATOM 1606 C CA . GLY A 1 197 ? 13.399 -12.861 20.187 1.00 53.19 197 GLY A CA 1
ATOM 1607 C C . GLY A 1 197 ? 12.963 -13.854 19.103 1.00 53.19 197 GLY A C 1
ATOM 1608 O O . GLY A 1 197 ? 12.291 -13.488 18.147 1.00 53.19 197 GLY A O 1
ATOM 1609 N N . HIS A 1 198 ? 13.258 -15.145 19.259 1.00 48.28 198 HIS A N 1
ATOM 1610 C CA . HIS A 1 198 ? 12.796 -16.211 18.347 1.00 48.28 198 HIS A CA 1
ATOM 1611 C C . HIS A 1 198 ? 11.258 -16.424 18.326 1.00 48.28 198 HIS A C 1
ATOM 1613 O O . HIS A 1 198 ? 10.788 -17.552 18.189 1.00 48.28 198 HIS A O 1
ATOM 1619 N N . GLY A 1 199 ? 10.450 -15.377 18.511 1.00 46.12 199 GLY A N 1
ATOM 1620 C CA . GLY A 1 199 ? 9.020 -15.411 18.260 1.00 46.12 199 GLY A CA 1
ATOM 1621 C C . GLY A 1 199 ? 8.779 -15.821 16.813 1.00 46.12 199 GLY A C 1
ATOM 1622 O O . GLY A 1 199 ? 9.400 -15.276 15.900 1.00 46.12 199 GLY A O 1
ATOM 1623 N N . LYS A 1 200 ? 7.900 -16.811 16.620 1.00 43.81 200 LYS A N 1
ATOM 1624 C CA . LYS A 1 200 ? 7.407 -17.195 15.297 1.00 43.81 200 LYS A CA 1
ATOM 1625 C C . LYS A 1 200 ? 7.005 -15.920 14.554 1.00 43.81 200 LYS A C 1
ATOM 1627 O O . LYS A 1 200 ? 6.148 -15.177 15.034 1.00 43.81 200 LYS A O 1
ATOM 1632 N N . LEU A 1 201 ? 7.640 -15.680 13.408 1.00 49.12 201 LEU A N 1
ATOM 1633 C CA . LEU A 1 201 ? 7.146 -14.710 12.438 1.00 49.12 201 LEU A CA 1
ATOM 1634 C C . LEU A 1 201 ? 5.677 -15.046 12.169 1.00 49.12 201 LEU A C 1
ATOM 1636 O O . LEU A 1 201 ? 5.323 -16.226 12.112 1.00 49.12 201 LEU A O 1
ATOM 1640 N N . LEU A 1 202 ? 4.829 -14.019 12.075 1.00 47.88 202 LEU A N 1
ATOM 1641 C CA . LEU A 1 202 ? 3.424 -14.207 11.728 1.00 47.88 202 LEU A CA 1
ATOM 1642 C C . LEU A 1 202 ? 3.366 -15.036 10.446 1.00 47.88 202 LEU A C 1
ATOM 1644 O O . LEU A 1 202 ? 3.946 -14.645 9.432 1.00 47.88 202 LEU A O 1
ATOM 1648 N N . GLU A 1 203 ? 2.718 -16.196 10.523 1.00 41.06 203 GLU A N 1
ATOM 1649 C CA . GLU A 1 203 ? 2.488 -17.019 9.345 1.00 41.06 203 GLU A CA 1
ATOM 1650 C C . GLU A 1 203 ? 1.605 -16.195 8.393 1.00 41.06 203 GLU A C 1
ATOM 1652 O O . GLU A 1 203 ? 0.585 -15.646 8.829 1.00 41.06 203 GLU A O 1
ATOM 1657 N N . PRO A 1 204 ? 2.019 -16.003 7.130 1.00 43.56 204 PRO A N 1
ATOM 1658 C CA . PRO A 1 204 ? 1.219 -15.249 6.182 1.00 43.56 204 PRO A CA 1
ATOM 1659 C C . PRO A 1 204 ? -0.145 -15.921 6.022 1.00 43.56 204 PRO A C 1
ATOM 1661 O O . PRO A 1 204 ? -0.239 -17.136 5.863 1.00 43.56 204 PRO A O 1
ATOM 1664 N N . VAL A 1 205 ? -1.197 -15.105 6.099 1.00 44.19 205 VAL A N 1
ATOM 1665 C CA . VAL A 1 205 ? -2.587 -15.529 5.889 1.00 44.19 205 VAL A CA 1
ATOM 1666 C C . VAL A 1 205 ? -2.729 -16.150 4.497 1.00 44.19 205 VAL A C 1
ATOM 1668 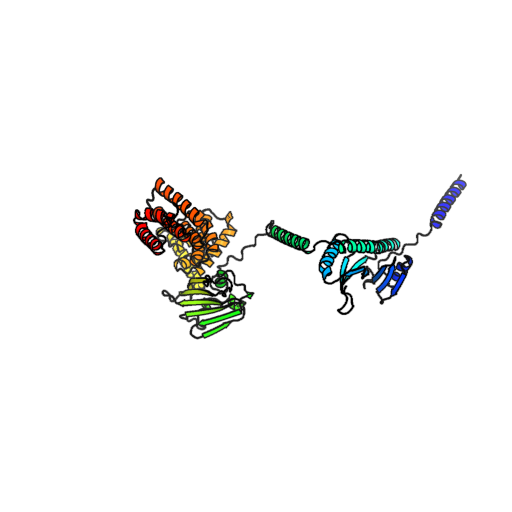O O . VAL A 1 205 ? -2.069 -15.695 3.560 1.00 44.19 205 VAL A O 1
ATOM 1671 N N . ASP A 1 206 ? -3.583 -17.176 4.422 1.00 40.28 206 ASP A N 1
ATOM 1672 C CA . ASP A 1 206 ? -3.888 -18.049 3.283 1.00 40.28 206 ASP A CA 1
ATOM 1673 C C . ASP A 1 206 ? -3.610 -17.454 1.890 1.00 40.28 206 ASP A C 1
ATOM 1675 O O . ASP A 1 206 ? -4.048 -16.355 1.546 1.00 40.28 206 ASP A O 1
ATOM 1679 N N . VAL A 1 207 ? -2.926 -18.240 1.053 1.00 43.25 207 VAL A N 1
ATOM 1680 C CA . VAL A 1 207 ? -2.454 -17.892 -0.306 1.00 43.25 207 VAL A CA 1
ATOM 1681 C C . VAL A 1 207 ? -3.604 -17.852 -1.330 1.00 43.25 207 VAL A C 1
ATOM 1683 O O . VAL A 1 207 ? -3.380 -17.803 -2.539 1.00 43.25 207 VAL A O 1
ATOM 1686 N N . SER A 1 208 ? -4.862 -17.871 -0.876 1.00 48.09 208 SER A N 1
ATOM 1687 C CA . SER A 1 208 ? -6.010 -17.730 -1.767 1.00 48.09 208 SER A CA 1
ATOM 1688 C C . SER A 1 208 ? -5.923 -16.414 -2.540 1.00 48.09 208 SER A C 1
ATOM 1690 O O . SER A 1 208 ? -5.440 -15.399 -2.028 1.00 48.09 208 SER A O 1
ATOM 1692 N N . ARG A 1 209 ? -6.383 -16.437 -3.793 1.00 53.06 209 ARG A N 1
ATOM 1693 C CA . ARG A 1 209 ? -6.516 -15.249 -4.636 1.00 53.06 209 ARG A CA 1
ATOM 1694 C C . ARG A 1 209 ? -7.276 -14.174 -3.853 1.00 53.06 209 ARG A C 1
ATOM 1696 O O . ARG A 1 209 ? -8.439 -14.373 -3.517 1.00 53.06 209 ARG A O 1
ATOM 1703 N N . GLN A 1 210 ? -6.604 -13.068 -3.531 1.00 60.81 210 GLN A N 1
ATOM 1704 C CA . GLN A 1 210 ? -7.274 -11.920 -2.933 1.00 60.81 210 GLN A CA 1
ATOM 1705 C C . GLN A 1 210 ? -7.954 -11.162 -4.071 1.00 60.81 210 GLN A C 1
ATOM 1707 O O . GLN A 1 210 ? -7.302 -10.439 -4.829 1.00 60.81 210 GLN A O 1
ATOM 1712 N N . ASP A 1 211 ? -9.250 -11.398 -4.243 1.00 66.31 211 ASP A N 1
ATOM 1713 C CA . ASP A 1 211 ? -10.054 -10.630 -5.180 1.00 66.31 211 ASP A CA 1
ATOM 1714 C C . ASP A 1 211 ? -10.208 -9.216 -4.621 1.00 66.31 211 ASP A C 1
ATOM 1716 O O . ASP A 1 211 ? -10.918 -9.005 -3.651 1.00 66.31 211 ASP A O 1
ATOM 1720 N N . MET A 1 212 ? -9.503 -8.251 -5.220 1.00 72.44 212 MET A N 1
ATOM 1721 C CA . MET A 1 212 ? -9.601 -6.824 -4.879 1.00 72.44 212 MET A CA 1
ATOM 1722 C C . MET A 1 212 ? -10.906 -6.228 -5.436 1.00 72.44 212 MET A C 1
ATOM 1724 O O . MET A 1 212 ? -10.883 -5.273 -6.218 1.00 72.44 212 MET A O 1
ATOM 1728 N N . ASP A 1 213 ? -12.036 -6.854 -5.112 1.00 77.38 213 ASP A N 1
ATOM 1729 C CA . ASP A 1 213 ? -13.372 -6.521 -5.604 1.00 77.38 213 ASP A CA 1
ATOM 1730 C C . ASP A 1 213 ? -14.341 -6.125 -4.484 1.00 77.38 213 ASP A C 1
ATOM 1732 O O . ASP A 1 213 ? -15.483 -5.762 -4.781 1.00 77.38 213 ASP A O 1
ATOM 1736 N N . GLN A 1 214 ? -13.897 -6.144 -3.222 1.00 88.25 214 GLN A N 1
ATOM 1737 C CA . GLN A 1 214 ? -14.698 -5.737 -2.073 1.00 88.25 214 GLN A CA 1
ATOM 1738 C C . GLN A 1 214 ? -14.423 -4.290 -1.661 1.00 88.25 214 GLN A C 1
ATOM 1740 O O . GLN A 1 214 ? -13.371 -3.700 -1.924 1.00 88.25 214 GLN A O 1
ATOM 1745 N N . ILE A 1 215 ? -15.387 -3.705 -0.955 1.00 87.81 215 ILE A N 1
ATOM 1746 C CA . ILE A 1 215 ? -15.240 -2.376 -0.360 1.00 87.81 215 ILE A CA 1
ATOM 1747 C C . ILE A 1 215 ? -14.083 -2.328 0.645 1.00 87.81 215 ILE A C 1
ATOM 1749 O O . ILE A 1 215 ? -13.371 -1.323 0.696 1.00 87.81 215 ILE A O 1
ATOM 1753 N N . GLU A 1 216 ? -13.858 -3.396 1.415 1.00 86.69 216 GLU A N 1
ATOM 1754 C CA . GLU A 1 216 ? -12.716 -3.491 2.332 1.00 86.69 216 GLU A CA 1
ATOM 1755 C C . GLU A 1 216 ? -11.372 -3.317 1.608 1.00 86.69 216 GLU A C 1
ATOM 1757 O O . GLU A 1 216 ? -10.514 -2.553 2.062 1.00 86.69 216 GLU A O 1
ATOM 1762 N N . ASP A 1 217 ? -11.217 -3.938 0.439 1.00 85.19 217 ASP A N 1
ATOM 1763 C CA . ASP A 1 217 ? -9.993 -3.847 -0.352 1.00 85.19 217 ASP A CA 1
ATOM 1764 C C . ASP A 1 217 ? -9.749 -2.420 -0.854 1.00 85.19 217 ASP A C 1
ATOM 1766 O O . ASP A 1 217 ? -8.627 -1.917 -0.762 1.00 85.19 217 ASP A O 1
ATOM 1770 N N . ILE A 1 218 ? -10.796 -1.720 -1.306 1.00 86.12 218 ILE A N 1
ATOM 1771 C CA . ILE A 1 218 ? -10.697 -0.305 -1.698 1.00 86.12 218 ILE A CA 1
ATOM 1772 C C . ILE A 1 218 ? -10.330 0.567 -0.497 1.00 86.12 218 ILE A C 1
ATOM 1774 O O . ILE A 1 218 ? -9.464 1.438 -0.604 1.00 86.12 218 ILE A O 1
ATOM 1778 N N . LEU A 1 219 ? -10.962 0.349 0.657 1.00 84.62 219 LEU A N 1
ATOM 1779 C CA . LEU A 1 219 ? -10.677 1.108 1.876 1.00 84.62 219 LEU A CA 1
ATOM 1780 C C . LEU A 1 219 ? -9.223 0.924 2.330 1.00 84.62 219 LEU A C 1
ATOM 1782 O O . LEU A 1 219 ? -8.587 1.896 2.751 1.00 84.62 219 LEU A O 1
ATOM 1786 N N . SER A 1 220 ? -8.669 -0.282 2.174 1.00 82.81 220 SER A N 1
ATOM 1787 C CA . SER A 1 220 ? -7.277 -0.601 2.520 1.00 82.81 220 SER A CA 1
ATOM 1788 C C . SER A 1 220 ? -6.245 0.236 1.746 1.00 82.81 220 SER A C 1
ATOM 1790 O O . SER A 1 220 ? -5.139 0.498 2.239 1.00 82.81 220 SER A O 1
ATOM 1792 N N . LEU A 1 221 ? -6.606 0.718 0.551 1.00 80.00 221 LEU A N 1
ATOM 1793 C CA . LEU A 1 221 ? -5.755 1.590 -0.254 1.00 80.00 221 LEU A CA 1
ATOM 1794 C C . LEU A 1 221 ? -5.606 2.968 0.396 1.00 80.00 221 LEU A C 1
ATOM 1796 O O . LEU A 1 221 ? -4.517 3.536 0.398 1.00 80.00 221 LEU A O 1
ATOM 1800 N N . PHE A 1 222 ? -6.637 3.468 1.076 1.00 75.88 222 PHE A N 1
ATOM 1801 C CA . PHE A 1 222 ? -6.573 4.759 1.764 1.00 75.88 222 PHE A CA 1
ATOM 1802 C C . PHE A 1 222 ? -5.814 4.718 3.102 1.00 75.88 222 PHE A C 1
ATOM 1804 O O . PHE A 1 222 ? -5.562 5.777 3.673 1.00 75.88 222 PHE A O 1
ATOM 1811 N N . GLY A 1 223 ? -5.400 3.536 3.580 1.00 61.38 223 GLY A N 1
ATOM 1812 C CA . GLY A 1 223 ? -4.399 3.327 4.640 1.00 61.38 223 GLY A CA 1
ATOM 1813 C C . GLY A 1 223 ? -4.780 3.748 6.066 1.00 61.38 223 GLY A C 1
ATOM 1814 O O . GLY A 1 223 ? -4.129 3.312 7.010 1.00 61.38 223 GLY A O 1
ATOM 1815 N N . THR A 1 224 ? -5.817 4.570 6.245 1.00 61.06 224 THR A N 1
ATOM 1816 C CA . THR A 1 224 ? -6.152 5.195 7.540 1.00 61.06 224 THR A CA 1
ATOM 1817 C C . THR A 1 224 ? -7.614 5.052 7.957 1.00 61.06 224 THR A C 1
ATOM 1819 O O . THR A 1 224 ? -8.014 5.669 8.936 1.00 61.06 224 THR A O 1
ATOM 1822 N N . VAL A 1 225 ? -8.428 4.268 7.243 1.00 67.19 225 VAL A N 1
ATOM 1823 C CA . VAL A 1 225 ? -9.816 4.034 7.666 1.00 67.19 225 VAL A CA 1
ATOM 1824 C C . VAL A 1 225 ? -9.840 2.860 8.629 1.00 67.19 225 VAL A C 1
ATOM 1826 O O . VAL A 1 225 ? -9.606 1.722 8.221 1.00 67.19 225 VAL A O 1
ATOM 1829 N N . LYS A 1 226 ? -10.122 3.114 9.907 1.00 77.44 226 LYS A N 1
ATOM 1830 C CA . LYS A 1 226 ? -10.384 2.018 10.834 1.00 77.44 226 LYS A CA 1
ATOM 1831 C C . LYS A 1 226 ? -11.815 1.535 10.645 1.00 77.44 226 LYS A C 1
ATOM 1833 O O . LYS A 1 226 ? -12.712 2.310 10.328 1.00 77.44 226 LYS A O 1
ATOM 1838 N N . GLN A 1 227 ? -12.054 0.256 10.915 1.00 80.75 227 GLN A N 1
ATOM 1839 C CA . GLN A 1 227 ? -13.401 -0.313 10.820 1.00 80.75 227 GLN A CA 1
ATOM 1840 C C . GLN A 1 227 ? -14.412 0.412 11.738 1.00 80.75 227 GLN A C 1
ATOM 1842 O O . GLN A 1 227 ? -15.571 0.567 11.370 1.00 80.75 227 GLN A O 1
ATOM 1847 N N . GLU A 1 228 ? -13.965 0.933 12.889 1.00 81.81 228 GLU A N 1
ATOM 1848 C CA . GLU A 1 228 ? -14.772 1.746 13.824 1.00 81.81 228 GLU A CA 1
ATOM 1849 C C . GLU A 1 228 ? -15.232 3.106 13.254 1.00 81.81 228 GLU A C 1
ATOM 1851 O O . GLU A 1 228 ? -16.228 3.692 13.712 1.00 81.81 228 GLU A O 1
ATOM 1856 N N . ASP A 1 229 ? -14.542 3.592 12.220 1.00 84.62 229 ASP A N 1
ATOM 1857 C CA . ASP A 1 229 ? -14.838 4.871 11.583 1.00 84.62 229 ASP A CA 1
ATOM 1858 C C . ASP A 1 229 ? -15.988 4.754 10.581 1.00 84.62 229 ASP A C 1
ATOM 1860 O O . ASP A 1 229 ? -16.620 5.756 10.266 1.00 84.62 229 ASP A O 1
ATOM 1864 N N . ILE A 1 230 ? -16.316 3.554 10.101 1.00 88.75 230 ILE A N 1
ATOM 1865 C CA . ILE A 1 230 ? -17.359 3.351 9.092 1.00 88.75 230 ILE A CA 1
ATOM 1866 C C . ILE A 1 230 ? -18.740 3.497 9.747 1.00 88.75 230 ILE A C 1
ATOM 1868 O O . ILE A 1 230 ? -19.096 2.750 10.656 1.00 88.75 230 ILE A O 1
ATOM 1872 N N . LYS A 1 231 ? -19.533 4.475 9.291 1.00 90.44 231 LYS A N 1
ATOM 1873 C CA . LYS A 1 231 ? -20.871 4.781 9.838 1.00 90.44 231 LYS A CA 1
ATOM 1874 C C . LYS A 1 231 ? -22.016 4.278 8.970 1.00 90.44 231 LYS A C 1
ATOM 1876 O O . LYS A 1 231 ? -23.100 4.017 9.484 1.00 90.44 231 LYS A O 1
ATOM 1881 N N . GLY A 1 232 ? -21.799 4.158 7.666 1.00 92.31 232 GLY A N 1
ATOM 1882 C CA . GLY A 1 232 ? -22.817 3.671 6.746 1.00 92.31 232 GLY A CA 1
ATOM 1883 C C . GLY A 1 232 ? -22.371 3.745 5.297 1.00 92.31 232 GLY A C 1
ATOM 1884 O O . GLY A 1 232 ? -21.388 4.402 4.969 1.00 92.31 232 GLY A O 1
ATOM 1885 N N . MET A 1 233 ? -23.123 3.089 4.426 1.00 94.88 233 MET A N 1
ATOM 1886 C CA . MET A 1 233 ? -22.920 3.082 2.984 1.00 94.88 233 MET A CA 1
ATOM 1887 C C . MET A 1 233 ? -24.242 3.378 2.280 1.00 94.88 233 MET A C 1
ATOM 1889 O O . MET A 1 233 ? -25.290 2.862 2.667 1.00 94.88 233 MET A O 1
ATOM 1893 N N . THR A 1 234 ? -24.194 4.203 1.240 1.00 93.94 234 THR A N 1
ATOM 1894 C CA . THR A 1 234 ? -25.307 4.460 0.326 1.00 93.94 234 THR A CA 1
ATOM 1895 C C . THR A 1 234 ? -24.878 4.096 -1.087 1.00 93.94 234 THR A C 1
ATOM 1897 O O . THR A 1 234 ? -23.913 4.659 -1.594 1.00 93.94 234 THR A O 1
ATOM 1900 N N . LEU A 1 235 ? -25.599 3.177 -1.719 1.00 92.12 235 LEU A N 1
ATOM 1901 C CA . LEU A 1 235 ? -25.450 2.824 -3.126 1.00 92.12 235 LEU A CA 1
ATOM 1902 C C . LEU A 1 235 ? -26.554 3.514 -3.930 1.00 92.12 235 LEU A C 1
ATOM 1904 O O . LEU A 1 235 ? -27.726 3.468 -3.556 1.00 92.12 235 LEU A O 1
ATOM 1908 N N . VAL A 1 236 ? -26.175 4.129 -5.044 1.00 88.94 236 VAL A N 1
ATOM 1909 C CA . VAL A 1 236 ? -27.083 4.710 -6.030 1.00 88.94 236 VAL A CA 1
ATOM 1910 C C . VAL A 1 236 ? -26.779 4.080 -7.382 1.00 88.94 236 VAL A C 1
ATOM 1912 O O . VAL A 1 236 ? -25.711 4.301 -7.945 1.00 88.94 236 VAL A O 1
ATOM 1915 N N . CYS A 1 237 ? -27.718 3.305 -7.918 1.00 84.81 237 CYS A N 1
ATOM 1916 C CA . CYS A 1 237 ? -27.602 2.705 -9.248 1.00 84.81 237 CYS A CA 1
ATOM 1917 C C . CYS A 1 237 ? -28.983 2.646 -9.908 1.00 84.81 237 CYS A C 1
ATOM 1919 O O . CYS A 1 237 ? -29.962 2.264 -9.268 1.00 84.81 237 CYS A O 1
ATOM 1921 N N . ASN A 1 238 ? -29.086 3.038 -11.183 1.00 74.94 238 ASN A N 1
ATOM 1922 C CA . ASN A 1 238 ? -30.322 2.956 -11.980 1.00 74.94 238 ASN A CA 1
ATOM 1923 C C . ASN A 1 238 ? -31.584 3.530 -11.282 1.00 74.94 238 ASN A C 1
ATOM 1925 O O . ASN A 1 238 ? -32.677 2.976 -11.396 1.00 74.94 238 ASN A O 1
ATOM 1929 N N . GLY A 1 239 ? -31.442 4.621 -10.517 1.00 71.88 239 GLY A N 1
ATOM 1930 C CA . GLY A 1 239 ? -32.543 5.246 -9.765 1.00 71.88 239 GLY A CA 1
ATOM 1931 C C . GLY A 1 239 ? -32.959 4.518 -8.478 1.00 71.88 239 GLY A C 1
ATOM 1932 O O . GLY A 1 239 ? -33.860 4.986 -7.782 1.00 71.88 239 GLY A O 1
ATOM 1933 N N . ARG A 1 240 ? -32.304 3.405 -8.129 1.00 80.69 240 ARG A N 1
ATOM 1934 C CA . ARG A 1 240 ? -32.433 2.732 -6.832 1.00 80.69 240 ARG A CA 1
ATOM 1935 C C . ARG A 1 240 ? -31.443 3.341 -5.843 1.00 80.69 240 ARG A C 1
ATOM 1937 O O . ARG A 1 240 ? -30.297 3.612 -6.200 1.00 80.69 240 ARG A O 1
ATOM 1944 N N . ILE A 1 241 ? -31.896 3.543 -4.608 1.00 87.81 241 ILE A N 1
ATOM 1945 C CA . ILE A 1 241 ? -31.058 3.979 -3.488 1.00 87.81 241 ILE A CA 1
ATOM 1946 C C . ILE A 1 241 ? -31.111 2.887 -2.429 1.00 87.81 241 ILE A C 1
ATOM 1948 O O . ILE A 1 241 ? -32.166 2.636 -1.849 1.00 87.81 241 ILE A O 1
ATOM 1952 N N . GLU A 1 242 ? -29.971 2.266 -2.165 1.00 89.88 242 GLU A N 1
ATOM 1953 C CA . GLU A 1 242 ? -29.816 1.262 -1.121 1.00 89.88 242 GLU A CA 1
ATOM 1954 C C . GLU A 1 242 ? -28.939 1.825 -0.003 1.00 89.88 242 GLU A C 1
ATOM 1956 O O . GLU A 1 242 ? -27.921 2.469 -0.259 1.00 89.88 242 GLU A O 1
ATOM 1961 N N . ARG A 1 243 ? -29.339 1.613 1.253 1.00 92.06 243 ARG A N 1
ATOM 1962 C CA . ARG A 1 243 ? -28.590 2.073 2.425 1.00 92.06 243 ARG A CA 1
ATOM 1963 C C . ARG A 1 243 ? -28.242 0.893 3.307 1.00 92.06 243 ARG A C 1
ATOM 1965 O O . ARG A 1 243 ? -29.117 0.109 3.660 1.00 92.06 243 ARG A O 1
ATOM 1972 N N . ARG A 1 244 ? -26.975 0.814 3.700 1.00 92.38 244 ARG A N 1
ATOM 1973 C CA . ARG A 1 244 ? -26.454 -0.199 4.614 1.00 92.38 244 ARG A CA 1
ATOM 1974 C C . ARG A 1 244 ? -25.794 0.473 5.807 1.00 92.38 244 ARG A C 1
ATOM 1976 O O . ARG A 1 244 ? -25.071 1.454 5.652 1.00 92.38 244 ARG A O 1
ATOM 1983 N N . THR A 1 245 ? -26.044 -0.058 6.996 1.00 90.06 245 THR A N 1
ATOM 1984 C CA . THR A 1 245 ? -25.465 0.431 8.260 1.00 90.06 245 THR A CA 1
ATOM 1985 C C . THR A 1 245 ? -24.645 -0.635 8.979 1.00 90.06 245 THR A C 1
ATOM 1987 O O . THR A 1 245 ? -23.875 -0.314 9.876 1.00 90.06 245 THR A O 1
ATOM 1990 N N . GLU A 1 246 ? -24.794 -1.903 8.599 1.00 91.38 246 GLU A N 1
ATOM 1991 C CA . GLU A 1 246 ? -24.065 -3.013 9.206 1.00 91.38 246 GLU A CA 1
ATOM 1992 C C . GLU A 1 246 ? -22.644 -3.110 8.643 1.00 91.38 246 GLU A C 1
ATOM 1994 O O . GLU A 1 246 ? -22.454 -3.297 7.443 1.00 91.38 246 GLU A O 1
ATOM 1999 N N . LEU A 1 247 ? -21.643 -3.028 9.524 1.00 88.31 247 LEU A N 1
ATOM 2000 C CA . LEU A 1 247 ? -20.221 -2.986 9.169 1.00 88.31 247 LEU A CA 1
ATOM 2001 C C . LEU A 1 247 ? -19.786 -4.151 8.266 1.00 88.31 247 LEU A C 1
ATOM 2003 O O . LEU A 1 247 ? -19.217 -3.921 7.203 1.00 88.31 247 LEU A O 1
ATOM 2007 N N . LEU A 1 248 ? -20.083 -5.394 8.662 1.00 88.19 248 LEU A N 1
ATOM 2008 C CA . LEU A 1 248 ? -19.714 -6.588 7.891 1.00 88.19 248 LEU A CA 1
ATOM 2009 C C . LEU A 1 248 ? -20.355 -6.584 6.504 1.00 88.19 248 LEU A C 1
ATOM 2011 O O . LEU A 1 248 ? -19.705 -6.944 5.526 1.00 88.19 248 LEU A O 1
ATOM 2015 N N . SER A 1 249 ? -21.604 -6.122 6.405 1.00 90.06 249 SER A N 1
ATOM 2016 C CA . SER A 1 249 ? -22.289 -6.011 5.123 1.00 90.06 249 SER A CA 1
ATOM 2017 C C . SER A 1 249 ? -21.708 -4.910 4.233 1.00 90.06 249 SER A C 1
ATOM 2019 O O . SER A 1 249 ? -21.889 -4.996 3.023 1.00 90.06 249 SER A O 1
ATOM 2021 N N . ILE A 1 250 ? -21.093 -3.869 4.799 1.00 90.25 250 ILE A N 1
ATOM 2022 C CA . ILE A 1 250 ? -20.419 -2.817 4.031 1.00 90.25 250 ILE A CA 1
ATOM 2023 C C . ILE A 1 250 ? -19.069 -3.329 3.535 1.00 90.25 250 ILE A C 1
ATOM 2025 O O . ILE A 1 250 ? -18.785 -3.213 2.353 1.00 90.25 250 ILE A O 1
ATOM 2029 N N . LEU A 1 251 ? -18.257 -3.915 4.421 1.00 88.38 251 LEU A N 1
ATOM 2030 C CA . LEU A 1 251 ? -16.898 -4.369 4.108 1.00 88.38 251 LEU A CA 1
ATOM 2031 C C . LEU A 1 251 ? -16.875 -5.480 3.053 1.00 88.38 251 LEU A C 1
ATOM 2033 O O . LEU A 1 251 ? -16.117 -5.383 2.093 1.00 88.38 251 LEU A O 1
ATOM 2037 N N . SER A 1 252 ? -17.760 -6.470 3.191 1.00 88.88 252 SER A N 1
ATOM 2038 C CA . SER A 1 252 ? -17.873 -7.607 2.264 1.00 88.88 252 SER A CA 1
ATOM 2039 C C . SER A 1 252 ? -18.653 -7.303 0.978 1.00 88.88 252 SER A C 1
ATOM 2041 O O . SER A 1 252 ? -18.841 -8.193 0.146 1.00 88.88 252 SER A O 1
ATOM 2043 N N . PHE A 1 253 ? -19.141 -6.069 0.806 1.00 90.44 253 PHE A N 1
ATOM 2044 C CA . PHE A 1 253 ? -19.903 -5.687 -0.378 1.00 90.44 253 PHE A CA 1
ATOM 2045 C C . PHE A 1 253 ? -19.004 -5.707 -1.617 1.00 90.44 253 PHE A C 1
ATOM 2047 O O . PHE A 1 253 ? -17.960 -5.050 -1.634 1.00 90.44 253 PHE A O 1
ATOM 2054 N N . ARG A 1 254 ? -19.411 -6.438 -2.660 1.00 88.62 254 ARG A N 1
ATOM 2055 C CA . ARG A 1 254 ? -18.640 -6.551 -3.901 1.00 88.62 254 ARG A CA 1
ATOM 2056 C C . ARG A 1 254 ? -19.042 -5.479 -4.901 1.00 88.62 254 ARG A C 1
ATOM 2058 O O . ARG A 1 254 ? -20.218 -5.182 -5.092 1.00 88.62 254 ARG A O 1
ATOM 2065 N N . LEU A 1 255 ? -18.065 -4.960 -5.634 1.00 87.44 255 LEU A N 1
ATOM 2066 C CA . LEU A 1 255 ? -18.281 -3.966 -6.689 1.00 87.44 255 LEU A CA 1
ATOM 2067 C C . LEU A 1 255 ? -19.137 -4.501 -7.838 1.00 87.44 255 LEU A C 1
ATOM 2069 O O . LEU A 1 255 ? -19.888 -3.742 -8.444 1.00 87.44 255 LEU A O 1
ATOM 2073 N N . LYS A 1 256 ? -19.064 -5.810 -8.112 1.00 86.38 256 LYS A N 1
ATOM 2074 C CA . LYS A 1 256 ? -19.946 -6.482 -9.074 1.00 86.38 256 LYS A CA 1
ATOM 2075 C C . LYS A 1 256 ? -21.417 -6.285 -8.705 1.00 86.38 256 LYS A C 1
ATOM 2077 O O . LYS A 1 256 ? -22.214 -5.941 -9.570 1.00 86.38 256 LYS A O 1
ATOM 2082 N N . ASP A 1 257 ? -21.757 -6.424 -7.429 1.00 87.38 257 ASP A N 1
ATOM 2083 C CA . ASP A 1 257 ? -23.136 -6.287 -6.954 1.00 87.38 257 ASP A CA 1
ATOM 2084 C C . ASP A 1 257 ? -23.619 -4.829 -7.014 1.00 87.38 257 ASP A C 1
ATOM 2086 O O . ASP A 1 257 ? -24.816 -4.571 -7.081 1.00 87.38 257 ASP A O 1
ATOM 2090 N N . ALA A 1 258 ? -22.697 -3.860 -7.058 1.00 86.25 258 ALA A N 1
ATOM 2091 C CA . ALA A 1 258 ? -23.023 -2.443 -7.207 1.00 86.25 258 ALA A CA 1
ATOM 2092 C C . ALA A 1 258 ? -23.599 -2.092 -8.587 1.00 86.25 258 ALA A C 1
ATOM 2094 O O . ALA A 1 258 ? -24.368 -1.138 -8.709 1.00 86.25 258 ALA A O 1
ATOM 2095 N N . VAL A 1 259 ? -23.185 -2.822 -9.627 1.00 86.88 259 VAL A N 1
ATOM 2096 C CA . VAL A 1 259 ? -23.520 -2.530 -11.031 1.00 86.88 259 VAL A CA 1
ATOM 2097 C C . VAL A 1 259 ? -24.495 -3.535 -11.635 1.00 86.88 259 VAL A C 1
ATOM 2099 O O . VAL A 1 259 ? -24.928 -3.340 -12.767 1.00 86.88 259 VAL A O 1
ATOM 2102 N N . MET A 1 260 ? -24.853 -4.594 -10.911 1.00 84.69 260 MET A N 1
ATOM 2103 C CA . MET A 1 260 ? -25.783 -5.625 -11.371 1.00 84.69 260 MET A CA 1
ATOM 2104 C C . MET A 1 260 ? -27.135 -5.456 -10.678 1.00 84.69 260 MET A C 1
ATOM 2106 O O . MET A 1 260 ? -27.202 -5.259 -9.468 1.00 84.69 260 MET A O 1
ATOM 2110 N N . ASP A 1 261 ? -28.229 -5.529 -11.433 1.00 76.44 261 ASP A N 1
ATOM 2111 C CA . ASP A 1 261 ? -29.568 -5.557 -10.846 1.00 76.44 261 ASP A CA 1
ATOM 2112 C C . ASP A 1 261 ? -29.952 -6.963 -10.337 1.00 76.44 261 ASP A C 1
ATOM 2114 O O . ASP A 1 261 ? -29.273 -7.958 -10.594 1.00 76.44 261 ASP A O 1
ATOM 2118 N N . GLU A 1 262 ? -31.086 -7.067 -9.637 1.00 72.19 262 GLU A N 1
ATOM 2119 C CA . GLU A 1 262 ? -31.615 -8.341 -9.104 1.00 72.19 262 GLU A CA 1
ATOM 2120 C C . GLU A 1 262 ? -31.924 -9.386 -10.193 1.00 72.19 262 GLU A C 1
ATOM 2122 O O . GLU A 1 262 ? -32.130 -10.560 -9.888 1.00 72.19 262 GLU A O 1
ATOM 2127 N N . LYS A 1 263 ? -31.991 -8.970 -11.462 1.00 68.75 263 LYS A N 1
ATOM 2128 C CA . LYS A 1 263 ? -32.212 -9.829 -12.631 1.00 68.75 263 LYS A CA 1
ATOM 2129 C C . LYS A 1 263 ? -30.905 -10.144 -13.370 1.00 68.75 263 LYS A C 1
ATOM 2131 O O . LYS A 1 263 ? -30.955 -10.807 -14.405 1.00 68.75 263 LYS A O 1
ATOM 2136 N N . GLY A 1 264 ? -29.760 -9.681 -12.867 1.00 72.19 264 GLY A N 1
ATOM 2137 C CA . GLY A 1 264 ? -28.447 -9.847 -13.484 1.00 72.19 264 GLY A CA 1
ATOM 2138 C C . GLY A 1 264 ? -28.192 -8.936 -14.690 1.00 72.19 264 GLY A C 1
ATOM 2139 O O . GLY A 1 264 ? -27.303 -9.223 -15.487 1.00 72.19 264 GLY A O 1
ATOM 2140 N N . GLN A 1 265 ? -28.957 -7.857 -14.868 1.00 76.50 265 GLN A N 1
ATOM 2141 C CA . GLN A 1 265 ? -28.706 -6.847 -15.895 1.00 76.50 265 GLN A CA 1
ATOM 2142 C C . GLN A 1 265 ? -27.733 -5.786 -15.387 1.00 76.50 265 GLN A C 1
ATOM 2144 O O . GLN A 1 265 ? -27.857 -5.270 -14.277 1.00 76.50 265 GLN A O 1
ATOM 2149 N N . ALA A 1 266 ? -26.783 -5.423 -16.242 1.00 79.56 266 ALA A N 1
ATOM 2150 C CA . ALA A 1 266 ? -25.762 -4.448 -15.912 1.00 79.56 266 ALA A CA 1
ATOM 2151 C C . ALA A 1 266 ? -26.256 -3.004 -16.060 1.00 79.56 266 ALA A C 1
ATOM 2153 O O . ALA A 1 266 ? -26.671 -2.578 -17.143 1.00 79.56 266 ALA A O 1
ATOM 2154 N N . GLY A 1 267 ? -26.155 -2.237 -14.978 1.00 79.69 267 GLY A N 1
ATOM 2155 C CA . GLY A 1 267 ? -26.361 -0.796 -14.953 1.00 79.69 267 GLY A CA 1
ATOM 2156 C C . GLY A 1 267 ? -25.292 -0.037 -15.732 1.00 79.69 267 GLY A C 1
ATOM 2157 O O . GLY A 1 267 ? -24.184 -0.527 -15.955 1.00 79.69 267 GLY A O 1
ATOM 2158 N N . LYS A 1 268 ? -25.635 1.175 -16.174 1.00 83.44 268 LYS A N 1
ATOM 2159 C CA . LYS A 1 268 ? -24.671 2.052 -16.858 1.00 83.44 268 LYS A CA 1
ATOM 2160 C C . LYS A 1 268 ? -23.651 2.605 -15.874 1.00 83.44 268 LYS A C 1
ATOM 2162 O O . LYS A 1 268 ? -22.461 2.444 -16.097 1.00 83.44 268 LYS A O 1
ATOM 2167 N N . ASP A 1 269 ? -24.142 3.157 -14.771 1.00 88.19 269 ASP A N 1
ATOM 2168 C CA . ASP A 1 269 ? -23.316 3.812 -13.767 1.00 88.19 269 ASP A CA 1
ATOM 2169 C C . ASP A 1 269 ? -23.787 3.417 -12.363 1.00 88.19 269 ASP A C 1
ATOM 2171 O O . ASP A 1 269 ? -24.977 3.154 -12.135 1.00 88.19 269 ASP A O 1
ATOM 2175 N N . ALA A 1 270 ? -22.855 3.392 -11.415 1.00 91.81 270 ALA A N 1
ATOM 2176 C CA . ALA A 1 270 ? -23.144 3.209 -10.000 1.00 91.81 270 ALA A CA 1
ATOM 2177 C C . ALA A 1 270 ? -22.289 4.151 -9.148 1.00 91.81 270 ALA A C 1
ATOM 2179 O O . ALA A 1 270 ? -21.115 4.382 -9.429 1.00 91.81 270 ALA A O 1
ATOM 2180 N N . LEU A 1 271 ? -22.883 4.684 -8.084 1.00 92.81 271 LEU A N 1
ATOM 2181 C CA . LEU A 1 271 ? -22.208 5.529 -7.108 1.00 92.81 271 LEU A CA 1
ATOM 2182 C C . LEU A 1 271 ? -22.336 4.898 -5.724 1.00 92.81 271 LEU A C 1
ATOM 2184 O O . LEU A 1 271 ? -23.444 4.654 -5.250 1.00 92.81 271 LEU A O 1
ATOM 2188 N N . ILE A 1 272 ? -21.211 4.679 -5.058 1.00 93.75 272 ILE A N 1
ATOM 2189 C CA . ILE A 1 272 ? -21.147 4.186 -3.685 1.00 93.75 272 ILE A CA 1
ATOM 2190 C C . ILE A 1 272 ? -20.577 5.306 -2.822 1.00 93.75 272 ILE A C 1
ATOM 2192 O O . ILE A 1 272 ? -19.475 5.788 -3.062 1.00 93.75 272 ILE A O 1
ATOM 2196 N N . CYS A 1 273 ? -21.321 5.726 -1.808 1.00 92.62 273 CYS A N 1
ATOM 2197 C CA . CYS A 1 273 ? -20.877 6.705 -0.827 1.00 92.62 273 CYS A CA 1
ATOM 2198 C C . CYS A 1 273 ? -20.788 6.040 0.544 1.00 92.62 273 CYS A C 1
ATOM 2200 O O . CYS A 1 273 ? -21.797 5.590 1.089 1.00 92.62 273 CYS A O 1
ATOM 2202 N N . ILE A 1 274 ? -19.584 5.980 1.102 1.00 92.19 274 ILE A N 1
ATOM 2203 C CA . ILE A 1 274 ? -19.311 5.462 2.439 1.00 92.19 274 ILE A CA 1
ATOM 2204 C C . ILE A 1 274 ? -19.092 6.645 3.369 1.00 92.19 274 ILE A C 1
ATOM 2206 O O . ILE A 1 274 ? -18.185 7.458 3.182 1.00 92.19 274 ILE A O 1
ATOM 2210 N N . ILE A 1 275 ? -19.932 6.722 4.392 1.00 90.19 275 ILE A N 1
ATOM 2211 C CA . ILE A 1 275 ? -19.855 7.732 5.436 1.00 90.19 275 ILE A CA 1
ATOM 2212 C C . ILE A 1 275 ? -18.858 7.244 6.480 1.00 90.19 275 ILE A C 1
ATOM 2214 O O . ILE A 1 275 ? -19.045 6.179 7.077 1.00 90.19 275 ILE A O 1
ATOM 2218 N N . LEU A 1 276 ? -17.818 8.041 6.707 1.00 87.69 276 LEU A N 1
ATOM 2219 C CA . LEU A 1 276 ? -16.813 7.804 7.733 1.00 87.69 276 LEU A CA 1
ATOM 2220 C C . LEU A 1 276 ? -17.054 8.747 8.922 1.00 87.69 276 LEU A C 1
ATOM 2222 O O . LEU A 1 276 ? -17.799 9.723 8.821 1.00 87.69 276 LEU A O 1
ATOM 2226 N N . ALA A 1 277 ? -16.432 8.461 10.065 1.00 83.88 277 ALA A N 1
ATOM 2227 C CA . ALA A 1 277 ? -16.434 9.346 11.229 1.00 83.88 277 ALA A CA 1
ATOM 2228 C C . ALA A 1 277 ? -15.843 10.719 10.870 1.00 83.88 277 ALA A C 1
ATOM 2230 O O . ALA A 1 277 ? -16.345 11.756 11.305 1.00 83.88 277 ALA A O 1
ATOM 2231 N N . GLU A 1 278 ? -14.819 10.706 10.017 1.00 77.56 278 GLU A N 1
ATOM 2232 C CA . GLU A 1 278 ? -14.150 11.883 9.483 1.00 77.56 278 GLU A CA 1
ATOM 2233 C C . GLU A 1 278 ? -14.190 11.839 7.951 1.00 77.56 278 GLU A C 1
ATOM 2235 O O . GLU A 1 278 ? -13.414 11.133 7.312 1.00 77.56 278 GLU A O 1
ATOM 2240 N N . GLY A 1 279 ? -15.125 12.590 7.361 1.00 81.38 279 GLY A N 1
ATOM 2241 C CA . GLY A 1 279 ? -15.263 12.702 5.908 1.00 81.38 279 GLY A CA 1
ATOM 2242 C C . GLY A 1 279 ? -16.083 11.581 5.263 1.00 81.38 279 GLY A C 1
ATOM 2243 O O . GLY A 1 279 ? -16.937 10.954 5.893 1.00 81.38 279 GLY A O 1
ATOM 2244 N N . GLN A 1 280 ? -15.878 11.383 3.963 1.00 87.56 280 GLN A N 1
ATOM 2245 C CA . GLN A 1 280 ? -16.604 10.405 3.147 1.00 87.56 280 GLN A CA 1
ATOM 2246 C C . GLN A 1 280 ? -15.689 9.817 2.072 1.00 87.56 280 GLN A C 1
ATOM 2248 O O . GLN A 1 280 ? -14.855 10.532 1.506 1.00 87.56 280 GLN A O 1
ATOM 2253 N N . LEU A 1 281 ? -15.886 8.536 1.757 1.00 89.31 281 LEU A N 1
ATOM 2254 C CA . LEU A 1 281 ? -15.326 7.900 0.567 1.00 89.31 281 LEU A CA 1
ATOM 2255 C C . LEU A 1 281 ? -16.419 7.781 -0.495 1.00 89.31 281 LEU A C 1
ATOM 2257 O O . LEU A 1 281 ? -17.455 7.166 -0.257 1.00 89.31 281 LEU A O 1
ATOM 2261 N N . VAL A 1 282 ? -16.168 8.334 -1.674 1.00 90.50 282 VAL A N 1
ATOM 2262 C CA . VAL A 1 282 ? -17.048 8.226 -2.838 1.00 90.50 282 VAL A CA 1
ATOM 2263 C C . VAL A 1 282 ? -16.367 7.354 -3.881 1.00 90.50 282 VAL A C 1
ATOM 2265 O O . VAL A 1 282 ? -15.231 7.620 -4.263 1.00 90.50 282 VAL A O 1
ATOM 2268 N N . ILE A 1 283 ? -17.057 6.318 -4.343 1.00 92.69 283 ILE A N 1
ATOM 2269 C CA . ILE A 1 283 ? -16.623 5.427 -5.417 1.00 92.69 283 ILE A CA 1
ATOM 2270 C C . ILE A 1 283 ? -17.634 5.569 -6.552 1.00 92.69 283 ILE A C 1
ATOM 2272 O O . ILE A 1 283 ? -18.811 5.259 -6.383 1.00 92.69 283 ILE A O 1
ATOM 2276 N N . ALA A 1 284 ? -17.178 6.047 -7.703 1.00 91.81 284 ALA A N 1
ATOM 2277 C CA . ALA A 1 284 ? -17.956 6.111 -8.931 1.00 91.81 284 ALA A CA 1
ATOM 2278 C C . ALA A 1 284 ? -17.519 4.986 -9.873 1.00 91.81 284 ALA A C 1
ATOM 2280 O O . ALA A 1 284 ? -16.322 4.782 -10.084 1.00 91.81 284 ALA A O 1
ATOM 2281 N N . LEU A 1 285 ? -18.491 4.266 -10.424 1.00 91.62 285 LEU A N 1
ATOM 2282 C CA . LEU A 1 285 ? -18.317 3.223 -11.425 1.00 91.62 285 LEU A CA 1
ATOM 2283 C C . LEU A 1 285 ? -19.030 3.671 -12.697 1.00 91.62 285 LEU A C 1
ATOM 2285 O O . LEU A 1 285 ? -20.253 3.783 -12.705 1.00 91.62 285 LEU A O 1
ATOM 2289 N N . GLU A 1 286 ? -18.266 3.905 -13.757 1.00 89.94 286 GLU A N 1
ATOM 2290 C CA . GLU A 1 286 ? -18.778 4.322 -15.067 1.00 89.94 286 GLU A CA 1
ATOM 2291 C C . GLU A 1 286 ? -18.493 3.224 -16.086 1.00 89.94 286 GLU A C 1
ATOM 2293 O O . GLU A 1 286 ? -17.351 2.768 -16.203 1.00 89.94 286 GLU A O 1
ATOM 2298 N N . LYS A 1 287 ? -19.508 2.767 -16.823 1.00 88.75 287 LYS A N 1
ATOM 2299 C CA . LYS A 1 287 ? -19.303 1.711 -17.819 1.00 88.75 287 LYS A CA 1
ATOM 2300 C C . LYS A 1 287 ? -18.389 2.199 -18.942 1.00 88.75 287 LYS A C 1
ATOM 2302 O O . LYS A 1 287 ? -18.663 3.202 -19.596 1.00 88.75 287 LYS A O 1
ATOM 2307 N N . ALA A 1 288 ? -17.329 1.444 -19.197 1.00 85.50 288 ALA A N 1
ATOM 2308 C CA . ALA A 1 288 ? -16.349 1.728 -20.230 1.00 85.50 288 ALA A CA 1
ATOM 2309 C C . ALA A 1 288 ? -16.647 0.979 -21.541 1.00 85.50 288 ALA A C 1
ATOM 2311 O O . ALA A 1 288 ? -17.315 -0.067 -21.575 1.00 85.50 288 ALA A O 1
ATOM 2312 N N . GLU A 1 289 ? -16.111 1.520 -22.636 1.00 78.12 289 GLU A N 1
ATOM 2313 C CA . GLU A 1 289 ? -16.114 0.871 -23.946 1.00 78.12 289 GLU A CA 1
ATOM 2314 C C . GLU A 1 289 ? -15.300 -0.437 -23.922 1.00 78.12 289 GLU A C 1
ATOM 2316 O O . GLU A 1 289 ? -14.403 -0.618 -23.101 1.00 78.12 289 GLU A O 1
ATOM 2321 N N . GLY A 1 290 ? -15.635 -1.382 -24.806 1.00 73.25 290 GLY A N 1
ATOM 2322 C CA . GLY A 1 290 ? -14.997 -2.709 -24.856 1.00 73.25 290 GLY A CA 1
ATOM 2323 C C . GLY A 1 290 ? -15.694 -3.799 -24.032 1.00 73.25 290 GLY A C 1
ATOM 2324 O O . GLY A 1 290 ? -15.260 -4.950 -24.045 1.00 73.25 290 GLY A O 1
ATOM 2325 N N . SER A 1 291 ? -16.796 -3.466 -23.353 1.00 80.31 291 SER A N 1
ATOM 2326 C CA . SER A 1 291 ? -17.685 -4.446 -22.716 1.00 80.31 291 SER A CA 1
ATOM 2327 C C . SER A 1 291 ? -18.284 -5.410 -23.753 1.00 80.31 291 SER A C 1
ATOM 2329 O O . SER A 1 291 ? -18.766 -4.973 -24.797 1.00 80.31 291 SER A O 1
ATOM 2331 N N . ASN A 1 292 ? -18.293 -6.708 -23.455 1.00 79.62 292 ASN A N 1
ATOM 2332 C CA . ASN A 1 292 ? -18.832 -7.765 -24.313 1.00 79.62 292 ASN A CA 1
ATOM 2333 C C . ASN A 1 292 ? -19.793 -8.687 -23.532 1.00 79.62 292 ASN A C 1
ATOM 2335 O O . ASN A 1 292 ? -20.146 -8.408 -22.388 1.00 79.62 292 ASN A O 1
ATOM 2339 N N . GLU A 1 293 ? -20.239 -9.779 -24.156 1.00 74.88 293 GLU A N 1
ATOM 2340 C CA . GLU A 1 293 ? -21.197 -10.721 -23.551 1.00 74.88 293 GLU A CA 1
ATOM 2341 C C . GLU A 1 293 ? -20.644 -11.488 -22.336 1.00 74.88 293 GLU A C 1
ATOM 2343 O O . GLU A 1 293 ? -21.420 -12.004 -21.537 1.00 74.88 293 GLU A O 1
ATOM 2348 N N . ARG A 1 294 ? -19.316 -11.567 -22.175 1.00 76.94 294 ARG A N 1
ATOM 2349 C CA . ARG A 1 294 ? -18.645 -12.287 -21.076 1.00 76.94 294 ARG A CA 1
ATOM 2350 C C . ARG A 1 294 ? -18.116 -11.365 -19.979 1.00 76.94 294 ARG A C 1
ATOM 2352 O O . ARG A 1 294 ? -18.074 -11.760 -18.815 1.00 76.94 294 ARG A O 1
ATOM 2359 N N . SER A 1 295 ? -17.725 -10.152 -20.344 1.00 84.44 295 SER A N 1
ATOM 2360 C CA . SER A 1 295 ? -16.971 -9.236 -19.494 1.00 84.44 295 SER A CA 1
ATOM 2361 C C . SER A 1 295 ? -17.449 -7.809 -19.695 1.00 84.44 295 SER A C 1
ATOM 2363 O O . SER A 1 295 ? -17.465 -7.292 -20.813 1.00 84.44 295 SER A O 1
ATOM 2365 N N . LEU A 1 296 ? -17.795 -7.150 -18.597 1.00 87.00 296 LEU A N 1
ATOM 2366 C CA . LEU A 1 296 ? -18.157 -5.741 -18.576 1.00 87.00 296 LEU A CA 1
ATOM 2367 C C . LEU A 1 296 ? -17.028 -4.951 -17.936 1.00 87.00 296 LEU A C 1
ATOM 2369 O O . LEU A 1 296 ? -16.555 -5.318 -16.866 1.00 87.00 296 LEU A O 1
ATOM 2373 N N . TYR A 1 297 ? -16.613 -3.858 -18.560 1.00 88.06 297 TYR A N 1
ATOM 2374 C CA . TYR A 1 297 ? -15.551 -3.018 -18.018 1.00 88.06 297 TYR A CA 1
ATOM 2375 C C . TYR A 1 297 ? -16.142 -1.749 -17.425 1.00 88.06 297 TYR A C 1
ATOM 2377 O O . TYR A 1 297 ? -16.974 -1.094 -18.053 1.00 88.06 297 TYR A O 1
ATOM 2385 N N . TYR A 1 298 ? -15.689 -1.398 -16.227 1.00 89.62 298 TYR A N 1
ATOM 2386 C CA . TYR A 1 298 ? -16.049 -0.163 -15.546 1.00 89.62 298 TYR A CA 1
ATOM 2387 C C . TYR A 1 298 ? -14.789 0.609 -15.185 1.00 89.62 298 TYR A C 1
ATOM 2389 O O . TYR A 1 298 ? -13.804 0.036 -14.720 1.00 89.62 298 TYR A O 1
ATOM 2397 N N . LYS A 1 299 ? -14.831 1.924 -15.366 1.00 89.81 299 LYS A N 1
ATOM 2398 C CA . LYS A 1 299 ? -13.858 2.833 -14.783 1.00 89.81 299 LYS A CA 1
ATOM 2399 C C . LYS A 1 299 ? -14.279 3.108 -13.346 1.00 89.81 299 LYS A C 1
ATOM 2401 O O . LYS A 1 299 ? -15.305 3.743 -13.107 1.00 89.81 299 LYS A O 1
ATOM 2406 N N . LEU A 1 300 ? -13.481 2.634 -12.397 1.00 90.88 300 LEU A N 1
ATOM 2407 C CA . LEU A 1 300 ? -13.616 2.973 -10.991 1.00 90.88 300 LEU A CA 1
ATOM 2408 C C . LEU A 1 300 ? -12.852 4.262 -10.713 1.00 90.88 300 LEU A C 1
ATOM 2410 O O . LEU A 1 300 ? -11.657 4.337 -10.983 1.00 90.88 300 LEU A O 1
ATOM 2414 N N . SER A 1 301 ? -13.523 5.246 -10.123 1.00 90.19 301 SER A N 1
ATOM 2415 C CA . SER A 1 301 ? -12.906 6.450 -9.561 1.00 90.19 301 SER A CA 1
ATOM 2416 C C . SER A 1 301 ? -13.248 6.531 -8.079 1.00 90.19 301 SER A C 1
ATOM 2418 O O . SER A 1 301 ? -14.417 6.666 -7.726 1.00 90.19 301 SER A O 1
ATOM 2420 N N . ALA A 1 302 ? -12.246 6.435 -7.209 1.00 89.25 302 ALA A N 1
ATOM 2421 C CA . ALA A 1 302 ? -12.429 6.510 -5.763 1.00 89.25 302 ALA A CA 1
ATOM 2422 C C . ALA A 1 302 ? -11.817 7.801 -5.222 1.00 89.25 302 ALA A C 1
ATOM 2424 O O . ALA A 1 302 ? -10.653 8.097 -5.489 1.00 89.25 302 ALA A O 1
ATOM 2425 N N . MET A 1 303 ? -12.595 8.550 -4.445 1.00 87.62 303 MET A N 1
ATOM 2426 C CA . 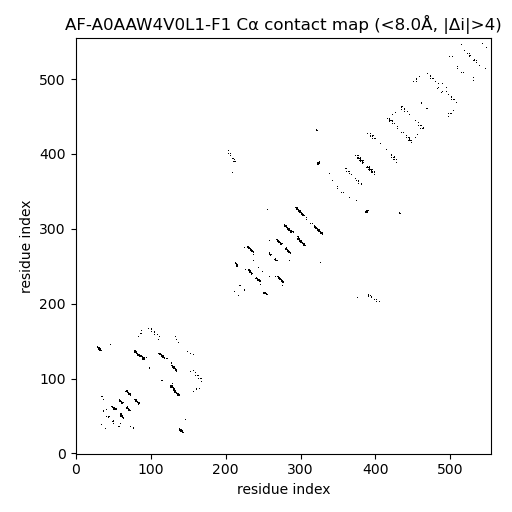MET A 1 303 ? -12.207 9.817 -3.837 1.00 87.62 303 MET A CA 1
ATOM 2427 C C . MET A 1 303 ? -12.531 9.807 -2.353 1.00 87.62 303 MET A C 1
ATOM 2429 O O . MET A 1 303 ? -13.693 9.689 -1.964 1.00 87.62 303 MET A O 1
ATOM 2433 N N . ARG A 1 304 ? -11.513 10.011 -1.520 1.00 84.31 304 ARG A N 1
ATOM 2434 C CA . ARG A 1 304 ? -11.701 10.274 -0.096 1.00 84.31 304 ARG A CA 1
ATOM 2435 C C . ARG A 1 304 ? -11.634 11.771 0.169 1.00 84.31 304 ARG A C 1
ATOM 2437 O O . ARG A 1 304 ? -10.684 12.442 -0.233 1.00 84.31 304 ARG A O 1
ATOM 2444 N N . THR A 1 305 ? -12.642 12.270 0.870 1.00 76.00 305 THR A N 1
ATOM 2445 C CA . THR A 1 305 ? -12.657 13.622 1.430 1.00 76.00 305 THR A CA 1
ATOM 2446 C C . THR A 1 305 ? -12.145 13.557 2.863 1.00 76.00 305 THR A C 1
ATOM 2448 O O . THR A 1 305 ? -12.710 12.834 3.680 1.00 76.00 305 THR A O 1
ATOM 2451 N N . ASP A 1 306 ? -11.071 14.282 3.161 1.00 65.31 306 ASP A N 1
ATOM 2452 C CA . ASP A 1 306 ? -10.623 14.503 4.537 1.00 65.31 306 ASP A CA 1
ATOM 2453 C C . ASP A 1 306 ? -11.257 15.807 5.064 1.00 65.31 306 ASP A C 1
ATOM 2455 O O . ASP A 1 306 ? -11.677 16.669 4.281 1.00 65.31 306 ASP A O 1
ATOM 2459 N N . ARG A 1 307 ? -11.421 15.943 6.388 1.00 56.69 307 ARG A N 1
ATOM 2460 C CA . ARG A 1 307 ? -11.905 17.199 6.985 1.00 56.69 307 ARG A CA 1
ATOM 2461 C C . ARG A 1 307 ? -10.823 18.269 6.878 1.00 56.69 307 ARG A C 1
ATOM 2463 O O . ARG A 1 307 ? -9.679 17.997 7.211 1.00 56.69 307 ARG A O 1
ATOM 2470 N N . VAL A 1 308 ? -11.244 19.496 6.561 1.00 51.31 308 VAL A N 1
ATOM 2471 C CA . VAL A 1 308 ? -10.425 20.711 6.662 1.00 51.31 308 VAL A CA 1
ATOM 2472 C C . VAL A 1 308 ? -9.800 20.776 8.058 1.00 51.31 308 VAL A C 1
ATOM 2474 O O . VAL A 1 308 ? -10.502 21.029 9.040 1.00 51.31 308 VAL A O 1
ATOM 2477 N N . ASP A 1 309 ? -8.494 20.533 8.157 1.00 44.81 309 ASP A N 1
ATOM 2478 C CA . ASP A 1 309 ? -7.752 20.871 9.366 1.00 44.81 309 ASP A CA 1
ATOM 2479 C C . ASP A 1 309 ? -7.741 22.394 9.478 1.00 44.81 309 ASP A C 1
ATOM 2481 O O . ASP A 1 309 ? -7.157 23.081 8.643 1.00 44.81 309 ASP A O 1
ATOM 2485 N N . ALA A 1 310 ? -8.358 22.937 10.529 1.00 46.09 310 ALA A N 1
ATOM 2486 C CA . ALA A 1 310 ? -8.438 24.381 10.769 1.00 46.09 310 ALA A CA 1
ATOM 2487 C C . ALA A 1 310 ? -7.060 25.068 10.942 1.00 46.09 310 ALA A C 1
ATOM 2489 O O . ALA A 1 310 ? -6.999 26.286 11.084 1.00 46.09 310 ALA A O 1
ATOM 2490 N N . PHE A 1 311 ? -5.966 24.296 10.958 1.00 45.78 311 PHE A N 1
ATOM 2491 C CA . PHE A 1 311 ? -4.593 24.765 11.146 1.00 45.78 311 PHE A CA 1
ATOM 2492 C C . PHE A 1 311 ? -3.732 24.780 9.871 1.00 45.78 311 PHE A C 1
ATOM 2494 O O . PHE A 1 311 ? -2.695 25.440 9.881 1.00 45.78 311 PHE A O 1
ATOM 2501 N N . PHE A 1 312 ? -4.126 24.102 8.785 1.00 45.12 312 PHE A N 1
ATOM 2502 C CA . PHE A 1 312 ? -3.322 24.011 7.557 1.00 45.12 312 PHE A CA 1
ATOM 2503 C C . PHE A 1 312 ? -4.167 24.357 6.326 1.00 45.12 312 PHE A C 1
ATOM 2505 O O . PHE A 1 312 ? -4.797 23.497 5.718 1.00 45.12 312 PHE A O 1
ATOM 2512 N N . ASP A 1 313 ? -4.157 25.638 5.954 1.00 40.00 313 ASP A N 1
ATOM 2513 C CA . ASP A 1 313 ? -4.912 26.192 4.816 1.00 40.00 313 ASP A CA 1
ATOM 2514 C C . ASP A 1 313 ? -4.277 25.849 3.445 1.00 40.00 313 ASP A C 1
ATOM 2516 O O . ASP A 1 313 ? -4.857 26.080 2.385 1.00 40.00 313 ASP A O 1
ATOM 2520 N N . GLU A 1 314 ? -3.085 25.240 3.429 1.00 38.25 314 GLU A N 1
ATOM 2521 C CA . GLU A 1 314 ? -2.397 24.862 2.192 1.00 38.25 314 GLU A CA 1
ATOM 2522 C C . GLU A 1 314 ? -2.573 23.368 1.862 1.00 38.25 314 GLU A C 1
ATOM 2524 O O . GLU A 1 314 ? -1.775 22.500 2.207 1.00 38.25 314 GLU A O 1
ATOM 2529 N N . THR A 1 315 ? -3.609 23.100 1.062 1.00 43.69 315 THR A N 1
ATOM 2530 C CA . THR A 1 315 ? -3.774 21.928 0.177 1.00 43.69 315 THR A CA 1
ATOM 2531 C C . THR A 1 315 ? -4.047 20.559 0.812 1.00 43.69 315 THR A C 1
ATOM 2533 O O . THR A 1 315 ? -3.359 19.580 0.527 1.00 43.69 315 THR A O 1
ATOM 2536 N N . GLN A 1 316 ? -5.173 20.404 1.511 1.00 48.31 316 GLN A N 1
ATOM 2537 C CA . GLN A 1 316 ? -5.808 19.081 1.573 1.00 48.31 316 GLN A CA 1
ATOM 2538 C C . GLN A 1 316 ? -6.511 18.770 0.241 1.00 48.31 316 GLN A C 1
ATOM 2540 O O . GLN A 1 316 ? -7.704 19.007 0.056 1.00 48.31 316 GLN A O 1
ATOM 2545 N N . LYS A 1 317 ? -5.754 18.259 -0.736 1.00 53.59 317 LYS A N 1
ATOM 2546 C CA . LYS A 1 317 ? -6.340 17.627 -1.925 1.00 53.59 317 LYS A CA 1
ATOM 2547 C C . LYS A 1 317 ? -6.839 16.247 -1.502 1.00 53.59 317 LYS A C 1
ATOM 2549 O O . LYS A 1 317 ? -6.027 15.413 -1.109 1.00 53.59 317 LYS A O 1
ATOM 2554 N N . GLY A 1 318 ? -8.152 16.014 -1.572 1.00 59.88 318 GLY A N 1
ATOM 2555 C CA . GLY A 1 318 ? -8.718 14.681 -1.354 1.00 59.88 318 GLY A CA 1
ATOM 2556 C C . GLY A 1 318 ? -7.947 13.641 -2.168 1.00 59.88 318 GLY A C 1
ATOM 2557 O O . GLY A 1 318 ? -7.578 13.898 -3.318 1.00 59.88 318 GLY A O 1
ATOM 2558 N N . ARG A 1 319 ? -7.639 12.490 -1.564 1.00 71.62 319 ARG A N 1
ATOM 2559 C CA . ARG A 1 319 ? -6.924 11.421 -2.270 1.00 71.62 319 ARG A CA 1
ATOM 2560 C C . ARG A 1 319 ? -7.868 10.815 -3.299 1.00 71.62 319 ARG A C 1
ATOM 2562 O O . ARG A 1 319 ? -8.950 10.352 -2.937 1.00 71.62 319 ARG A O 1
ATOM 2569 N N . VAL A 1 320 ? -7.449 10.826 -4.560 1.00 81.19 320 VAL A N 1
ATOM 2570 C CA . VAL A 1 320 ? -8.204 10.265 -5.682 1.00 81.19 320 VAL A CA 1
ATOM 2571 C C . VAL A 1 320 ? -7.329 9.273 -6.424 1.00 81.19 320 VAL A C 1
ATOM 2573 O O . VAL A 1 320 ? -6.172 9.571 -6.710 1.00 81.19 320 VAL A O 1
ATOM 2576 N N . PHE A 1 321 ? -7.898 8.129 -6.782 1.00 83.38 321 PHE A N 1
ATOM 2577 C CA . PHE A 1 321 ? -7.316 7.244 -7.783 1.00 83.38 321 PHE A CA 1
ATOM 2578 C C . PHE A 1 321 ? -8.397 6.749 -8.742 1.00 83.38 321 PHE A C 1
ATOM 2580 O O . PHE A 1 321 ? -9.588 6.742 -8.418 1.00 83.38 321 PHE A O 1
ATOM 2587 N N . SER A 1 322 ? -7.972 6.325 -9.931 1.00 85.50 322 SER A N 1
ATOM 2588 C CA . SER A 1 322 ? -8.850 5.694 -10.911 1.00 85.50 322 SER A CA 1
ATOM 2589 C C . SER A 1 322 ? -8.205 4.435 -11.472 1.00 85.50 322 SER A C 1
ATOM 2591 O O . SER A 1 322 ? -6.994 4.406 -11.681 1.00 85.50 322 SER A O 1
ATOM 2593 N N . SER A 1 323 ? -9.009 3.410 -11.728 1.00 86.56 323 SER A N 1
ATOM 2594 C CA . SER A 1 323 ? -8.559 2.143 -12.301 1.00 86.56 323 SER A CA 1
ATOM 2595 C C . SER A 1 323 ? -9.686 1.490 -13.093 1.00 86.56 323 SER A C 1
ATOM 2597 O O . SER A 1 323 ? -10.859 1.703 -12.788 1.00 86.56 323 SER A O 1
ATOM 2599 N N . MET A 1 324 ? -9.346 0.678 -14.092 1.00 87.88 324 MET A N 1
ATOM 2600 C CA . MET A 1 324 ? -10.337 -0.178 -14.740 1.00 87.88 324 MET A CA 1
ATOM 2601 C C . MET A 1 324 ? -10.653 -1.380 -13.846 1.00 87.88 324 MET A C 1
ATOM 2603 O O . MET A 1 324 ? -9.800 -1.858 -13.095 1.00 87.88 324 MET A O 1
ATOM 2607 N N . ILE A 1 325 ? -11.886 -1.867 -13.925 1.00 87.81 325 ILE A N 1
ATOM 2608 C CA . ILE A 1 325 ? -12.331 -3.102 -13.284 1.00 87.81 325 ILE A CA 1
ATOM 2609 C C . ILE A 1 325 ? -13.135 -3.913 -14.292 1.00 87.81 325 ILE A C 1
ATOM 2611 O O . ILE A 1 325 ? -14.049 -3.396 -14.937 1.00 87.81 325 ILE A O 1
ATOM 2615 N N . GLU A 1 326 ? -12.806 -5.195 -14.398 1.00 86.31 326 GLU A N 1
ATOM 2616 C CA . GLU A 1 326 ? -13.583 -6.181 -15.134 1.00 86.31 326 GLU A CA 1
ATOM 2617 C C . GLU A 1 326 ? -14.630 -6.812 -14.207 1.00 86.31 326 GLU A C 1
ATOM 2619 O O . GLU A 1 326 ? -14.301 -7.495 -13.234 1.00 86.31 326 GLU A O 1
ATOM 2624 N N . VAL A 1 327 ? -15.903 -6.628 -14.543 1.00 85.25 327 VAL A N 1
ATOM 2625 C CA . VAL A 1 327 ? -17.037 -7.351 -13.971 1.00 85.25 327 VAL A CA 1
ATOM 2626 C C . VAL A 1 327 ? -17.375 -8.514 -14.892 1.00 85.25 327 VAL A C 1
ATOM 2628 O O . VAL A 1 327 ? -17.943 -8.347 -15.974 1.00 85.25 327 VAL A O 1
ATOM 2631 N N . ARG A 1 328 ? -17.009 -9.717 -14.455 1.00 80.31 328 ARG A N 1
ATOM 2632 C CA . ARG A 1 328 ? -17.225 -10.947 -15.216 1.00 80.31 328 ARG A CA 1
ATOM 2633 C C . ARG A 1 328 ? -18.636 -11.486 -15.061 1.00 80.31 328 ARG A C 1
ATOM 2635 O O . ARG A 1 328 ? -19.152 -11.626 -13.945 1.00 80.31 328 ARG A O 1
ATOM 2642 N N . LEU A 1 329 ? -19.232 -11.809 -16.204 1.00 78.25 329 LEU A N 1
ATOM 2643 C CA . LEU A 1 329 ? -20.526 -12.476 -16.333 1.00 78.25 329 LEU A CA 1
ATOM 2644 C C . LEU A 1 329 ? -20.377 -14.000 -16.462 1.00 78.25 329 LEU A C 1
ATOM 2646 O O . LEU A 1 329 ? -21.373 -14.714 -16.404 1.00 78.25 329 LEU A O 1
ATOM 2650 N N . THR A 1 330 ? -19.145 -14.486 -16.628 1.00 76.25 330 THR A N 1
ATOM 2651 C CA . THR A 1 330 ? -18.794 -15.907 -16.690 1.00 76.25 330 THR A CA 1
ATOM 2652 C C . THR A 1 330 ? -18.928 -16.589 -15.328 1.00 76.25 330 THR A C 1
ATOM 2654 O O . THR A 1 330 ? -18.879 -15.946 -14.275 1.00 76.25 330 THR A O 1
ATOM 2657 N N . THR A 1 331 ? -19.134 -17.906 -15.352 1.00 73.69 331 THR A N 1
ATOM 2658 C CA . THR A 1 331 ? -19.120 -18.752 -14.153 1.00 73.69 331 THR A CA 1
ATOM 2659 C C . THR A 1 331 ? -17.709 -19.257 -13.855 1.00 73.69 331 THR A C 1
ATOM 2661 O O . THR A 1 331 ? -16.863 -19.313 -14.748 1.00 73.69 331 THR A O 1
ATOM 2664 N N . ASP A 1 332 ? -17.466 -19.727 -12.629 1.00 72.75 332 ASP A N 1
ATOM 2665 C CA . ASP A 1 332 ? -16.194 -20.371 -12.259 1.00 72.75 332 ASP A CA 1
ATOM 2666 C C . ASP A 1 332 ? -15.846 -21.550 -13.189 1.00 72.75 332 ASP A C 1
ATOM 2668 O O . ASP A 1 332 ? -14.677 -21.839 -13.450 1.00 72.75 332 ASP A O 1
ATOM 2672 N N . HIS A 1 333 ? -16.870 -22.224 -13.727 1.00 72.88 333 HIS A N 1
ATOM 2673 C CA . HIS A 1 333 ? -16.700 -23.296 -14.702 1.00 72.88 333 HIS A CA 1
ATOM 2674 C C . HIS A 1 333 ? -16.154 -22.785 -16.041 1.00 72.88 333 HIS A C 1
ATOM 2676 O O . HIS A 1 333 ? -15.259 -23.403 -16.617 1.00 72.88 333 HIS A O 1
ATOM 2682 N N . ASP A 1 334 ? -16.666 -21.654 -16.526 1.00 74.56 334 ASP A N 1
ATOM 2683 C CA . ASP A 1 334 ? -16.211 -21.036 -17.774 1.00 74.56 334 ASP A CA 1
ATOM 2684 C C . ASP A 1 334 ? -14.768 -20.533 -17.642 1.00 74.56 334 ASP A C 1
ATOM 2686 O O . ASP A 1 334 ? -13.947 -20.756 -18.533 1.00 74.56 334 ASP A O 1
ATOM 2690 N N . ASP A 1 335 ? -14.444 -19.917 -16.502 1.00 75.94 335 ASP A N 1
ATOM 2691 C CA . ASP A 1 335 ? -13.104 -19.416 -16.189 1.00 75.94 335 ASP A CA 1
ATOM 2692 C C . ASP A 1 335 ? -12.077 -20.559 -16.113 1.00 75.94 335 ASP A C 1
ATOM 2694 O O . ASP A 1 335 ? -10.954 -20.431 -16.614 1.00 75.94 335 ASP A O 1
ATOM 2698 N N . TYR A 1 336 ? -12.468 -21.705 -15.542 1.00 79.50 336 TYR A N 1
ATOM 2699 C CA . TYR A 1 336 ? -11.647 -22.917 -15.528 1.00 79.50 336 TYR A CA 1
ATOM 2700 C C . TYR A 1 336 ? -11.347 -23.423 -16.944 1.00 79.50 336 TYR A C 1
ATOM 2702 O O . TYR A 1 336 ? -10.200 -23.758 -17.253 1.00 79.50 336 TYR A O 1
ATOM 2710 N N . TRP A 1 337 ? -12.355 -23.482 -17.819 1.00 80.19 337 TRP A N 1
ATOM 2711 C CA . TRP A 1 337 ? -12.162 -23.955 -19.191 1.00 80.19 337 TRP A CA 1
ATOM 2712 C C . TRP A 1 337 ? -11.358 -22.984 -20.050 1.00 80.19 337 TRP A C 1
ATOM 2714 O O . TRP A 1 337 ? -10.554 -23.444 -20.859 1.00 80.19 337 TRP A O 1
ATOM 2724 N N . GLU A 1 338 ? -11.520 -21.672 -19.853 1.00 83.44 338 GLU A N 1
ATOM 2725 C CA . GLU A 1 338 ? -10.669 -20.657 -20.485 1.00 83.44 338 GLU A CA 1
ATOM 2726 C C . GLU A 1 338 ? -9.198 -20.902 -20.127 1.00 83.44 338 GLU A C 1
ATOM 2728 O O . GLU A 1 338 ? -8.353 -21.030 -21.013 1.00 83.44 338 GLU A O 1
ATOM 2733 N N . LEU A 1 339 ? -8.900 -21.048 -18.833 1.00 83.06 339 LEU A N 1
ATOM 2734 C CA . LEU A 1 339 ? -7.543 -21.304 -18.361 1.00 83.06 339 LEU A CA 1
ATOM 2735 C C . LEU A 1 339 ? -6.985 -22.615 -18.922 1.00 83.06 339 LEU A C 1
ATOM 2737 O O . LEU A 1 339 ? -5.851 -22.657 -19.401 1.00 83.06 339 LEU A O 1
ATOM 2741 N N . LYS A 1 340 ? -7.779 -23.688 -18.864 1.00 83.69 340 LYS A N 1
ATOM 2742 C CA . LYS A 1 340 ? -7.368 -25.008 -19.342 1.00 83.69 340 LYS A CA 1
ATOM 2743 C C . LYS A 1 340 ? -7.047 -24.985 -20.833 1.00 83.69 340 LYS A C 1
ATOM 2745 O O . LYS A 1 340 ? -5.994 -25.475 -21.221 1.00 83.69 340 LYS A O 1
ATOM 2750 N N . TYR A 1 341 ? -7.907 -24.366 -21.640 1.00 87.31 341 TYR A N 1
ATOM 2751 C CA . TYR A 1 341 ? -7.667 -24.192 -23.069 1.00 87.31 341 TYR A CA 1
ATOM 2752 C C . TYR A 1 341 ? -6.357 -23.438 -23.329 1.00 87.31 341 TYR A C 1
ATOM 2754 O O . TYR A 1 341 ? -5.525 -23.899 -24.104 1.00 87.31 341 TYR A O 1
ATOM 2762 N N . MET A 1 342 ? -6.137 -22.315 -22.637 1.00 86.69 342 MET A N 1
ATOM 2763 C CA . MET A 1 342 ? -4.920 -21.514 -22.805 1.00 86.69 342 MET A CA 1
ATOM 2764 C C . MET A 1 342 ? -3.652 -22.272 -22.401 1.00 86.69 342 MET A C 1
ATOM 2766 O O . MET A 1 342 ? -2.614 -22.101 -23.038 1.00 86.69 342 MET A O 1
ATOM 2770 N N . LEU A 1 343 ? -3.729 -23.103 -21.358 1.00 85.75 343 LEU A N 1
ATOM 2771 C CA . LEU A 1 343 ? -2.621 -23.938 -20.900 1.00 85.75 343 LEU A CA 1
ATOM 2772 C C . LEU A 1 343 ? -2.323 -25.084 -21.873 1.00 85.75 343 LEU A C 1
ATOM 2774 O O . LEU A 1 343 ? -1.153 -25.367 -22.130 1.00 85.75 343 LEU A O 1
ATOM 2778 N N . ASP A 1 344 ? -3.356 -25.743 -22.395 1.00 86.94 344 ASP A N 1
ATOM 2779 C CA . ASP A 1 344 ? -3.204 -26.839 -23.353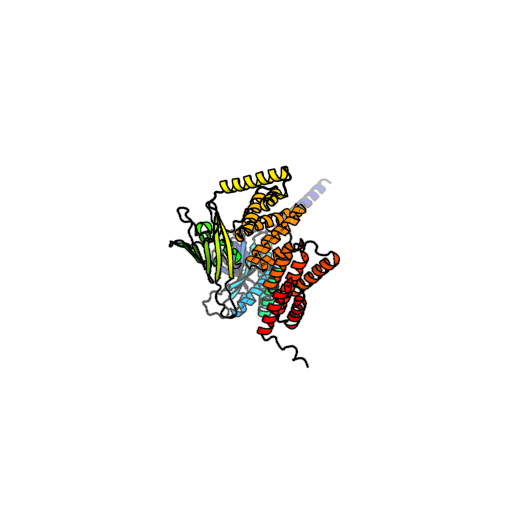 1.00 86.94 344 ASP A CA 1
ATOM 2780 C C . ASP A 1 344 ? -2.630 -26.317 -24.685 1.00 86.94 344 ASP A C 1
ATOM 2782 O O . ASP A 1 344 ? -1.644 -26.873 -25.170 1.00 86.94 344 ASP A O 1
ATOM 2786 N N . ASP A 1 345 ? -3.126 -25.179 -25.192 1.00 89.44 345 ASP A N 1
ATOM 2787 C CA . ASP A 1 345 ? -2.575 -24.493 -26.376 1.00 89.44 345 ASP A CA 1
ATOM 2788 C C . ASP A 1 345 ? -1.110 -24.068 -26.163 1.00 89.44 345 ASP A C 1
ATOM 2790 O O . ASP A 1 345 ? -0.252 -24.280 -27.021 1.00 89.44 345 ASP A O 1
ATOM 2794 N N . ALA A 1 346 ? -0.777 -23.531 -24.982 1.00 87.75 346 ALA A N 1
ATOM 2795 C CA . ALA A 1 346 ? 0.600 -23.160 -24.652 1.00 87.75 346 ALA A CA 1
ATOM 2796 C C . ALA A 1 346 ? 1.541 -24.378 -24.638 1.00 87.75 346 ALA A C 1
ATOM 2798 O O . ALA A 1 346 ? 2.667 -24.306 -25.139 1.00 87.75 346 ALA A O 1
ATOM 2799 N N . LYS A 1 347 ? 1.093 -25.510 -24.078 1.00 87.62 347 LYS A N 1
ATOM 2800 C CA . LYS A 1 347 ? 1.867 -26.761 -24.052 1.00 87.62 347 LYS A CA 1
ATOM 2801 C C . LYS A 1 347 ? 2.072 -27.329 -25.451 1.00 87.62 347 LYS A C 1
ATOM 2803 O O . LYS A 1 347 ? 3.173 -27.791 -25.745 1.00 87.62 347 LYS A O 1
ATOM 2808 N N . GLU A 1 348 ? 1.047 -27.288 -26.297 1.00 89.75 348 GLU A N 1
ATOM 2809 C CA . GLU A 1 348 ? 1.126 -27.755 -27.682 1.00 89.75 348 GLU A CA 1
ATOM 2810 C C . GLU A 1 348 ? 2.140 -26.930 -28.486 1.00 89.75 348 GLU A C 1
ATOM 2812 O O . GLU A 1 348 ? 3.073 -27.488 -29.069 1.00 89.75 348 GLU A O 1
ATOM 2817 N N . LYS A 1 349 ? 2.052 -25.597 -28.417 1.00 89.50 349 LYS A N 1
ATOM 2818 C CA . LYS A 1 349 ? 3.019 -24.684 -29.051 1.00 89.50 349 LYS A CA 1
ATOM 2819 C C . LYS A 1 349 ? 4.448 -24.904 -28.556 1.00 89.50 349 LYS A C 1
ATOM 2821 O O . LYS A 1 349 ? 5.385 -24.949 -29.355 1.00 89.50 349 LYS A O 1
ATOM 2826 N N . ALA A 1 350 ? 4.632 -25.094 -27.248 1.00 86.19 350 ALA A N 1
ATOM 2827 C CA . ALA A 1 350 ? 5.944 -25.380 -26.671 1.00 86.19 350 ALA A CA 1
ATOM 2828 C C . ALA A 1 350 ? 6.506 -26.736 -27.136 1.00 86.19 350 ALA A C 1
ATOM 2830 O O . ALA A 1 350 ? 7.693 -26.829 -27.456 1.00 86.19 350 ALA A O 1
ATOM 2831 N N . ALA A 1 351 ? 5.667 -27.774 -27.227 1.00 88.50 351 ALA A N 1
ATOM 2832 C CA . ALA A 1 351 ? 6.059 -29.085 -27.746 1.00 88.50 351 ALA A CA 1
ATOM 2833 C C . ALA A 1 351 ? 6.483 -29.013 -29.224 1.00 88.50 351 ALA A C 1
ATOM 2835 O O . ALA A 1 351 ? 7.468 -29.641 -29.618 1.00 88.50 351 ALA A O 1
ATOM 2836 N N . ASN A 1 352 ? 5.806 -28.171 -30.008 1.00 90.38 352 ASN A N 1
ATOM 2837 C CA . ASN A 1 352 ? 6.117 -27.906 -31.413 1.00 90.38 352 ASN A CA 1
ATOM 2838 C C . ASN A 1 352 ? 7.274 -26.908 -31.617 1.00 90.38 352 ASN A C 1
ATOM 2840 O O . ASN A 1 352 ? 7.613 -26.591 -32.756 1.00 90.38 352 ASN A O 1
ATOM 2844 N N . LYS A 1 353 ? 7.915 -26.433 -30.536 1.00 87.12 353 LYS A N 1
ATOM 2845 C CA . LYS A 1 353 ? 8.995 -25.424 -30.541 1.00 87.12 353 LYS A CA 1
ATOM 2846 C C . LYS A 1 353 ? 8.600 -24.077 -31.166 1.00 87.12 353 LYS A C 1
ATOM 2848 O O . LYS A 1 353 ? 9.471 -23.315 -31.580 1.00 87.12 353 LYS A O 1
ATOM 2853 N N . GLN A 1 354 ? 7.309 -23.757 -31.190 1.00 87.75 354 GLN A N 1
ATOM 2854 C CA . GLN A 1 354 ? 6.761 -22.489 -31.682 1.00 87.75 354 GLN A CA 1
ATOM 2855 C C . GLN A 1 354 ? 6.769 -21.433 -30.568 1.00 87.75 354 GLN A C 1
ATOM 2857 O O . GLN A 1 354 ? 5.736 -20.885 -30.189 1.00 87.75 354 GLN A O 1
ATOM 2862 N N . PHE A 1 355 ? 7.944 -21.176 -29.985 1.00 81.81 355 PHE A N 1
ATOM 2863 C CA . PHE A 1 355 ? 8.065 -20.273 -28.835 1.00 81.81 355 PHE A CA 1
ATOM 2864 C C . PHE A 1 355 ? 7.727 -18.816 -29.178 1.00 81.81 355 PHE A C 1
ATOM 2866 O O . PHE A 1 355 ? 7.213 -18.100 -28.321 1.00 81.81 355 PHE A O 1
ATOM 2873 N N . ASP A 1 356 ? 7.944 -18.412 -30.430 1.00 81.75 356 ASP A N 1
ATOM 2874 C CA . ASP A 1 356 ? 7.648 -17.061 -30.922 1.00 81.75 356 ASP A CA 1
ATOM 2875 C C . ASP A 1 356 ? 6.135 -16.782 -31.037 1.00 81.75 356 ASP A C 1
ATOM 2877 O O . ASP A 1 356 ? 5.719 -15.628 -31.092 1.00 81.75 356 ASP A O 1
ATOM 2881 N N . GLU A 1 357 ? 5.298 -17.825 -31.046 1.00 84.38 357 GLU A N 1
ATOM 2882 C CA . GLU A 1 357 ? 3.832 -17.720 -31.134 1.00 84.38 357 GLU A CA 1
ATOM 2883 C C . GLU A 1 357 ? 3.140 -17.710 -29.757 1.00 84.38 357 GLU A C 1
ATOM 2885 O O . GLU A 1 357 ? 1.914 -17.583 -29.669 1.00 84.38 357 GLU A O 1
ATOM 2890 N N . LEU A 1 358 ? 3.902 -17.872 -28.669 1.00 83.56 358 LEU A N 1
ATOM 2891 C CA . LEU A 1 358 ? 3.366 -17.847 -27.309 1.00 83.56 358 LEU A CA 1
ATOM 2892 C C . LEU A 1 358 ? 3.107 -16.406 -26.868 1.00 83.56 358 LEU A C 1
ATOM 2894 O O . LEU A 1 358 ? 4.022 -15.581 -26.854 1.00 83.56 358 LEU A O 1
ATOM 2898 N N . THR A 1 359 ? 1.884 -16.120 -26.417 1.00 85.00 359 THR A N 1
ATOM 2899 C CA . THR A 1 359 ? 1.595 -14.831 -25.769 1.00 85.00 359 THR A CA 1
ATOM 2900 C C . THR A 1 359 ? 2.299 -14.732 -24.414 1.00 85.00 359 THR A C 1
ATOM 2902 O O . THR A 1 359 ? 2.638 -15.751 -23.810 1.00 85.00 359 THR A O 1
ATOM 2905 N N . GLU A 1 360 ? 2.478 -13.520 -23.880 1.00 79.94 360 GLU A N 1
ATOM 2906 C CA . GLU A 1 360 ? 3.061 -13.330 -22.540 1.00 79.94 360 GLU A CA 1
ATOM 2907 C C . GLU A 1 360 ? 2.306 -14.117 -21.453 1.00 79.94 360 GLU A C 1
ATOM 2909 O O . GLU A 1 360 ? 2.923 -14.682 -20.550 1.00 79.94 360 GLU A O 1
ATOM 2914 N N . GLU A 1 361 ? 0.974 -14.217 -21.553 1.00 83.38 361 GLU A N 1
ATOM 2915 C CA . GLU A 1 361 ? 0.169 -15.021 -20.626 1.00 83.38 361 GLU A CA 1
ATOM 2916 C C . GLU A 1 361 ? 0.465 -16.520 -20.747 1.00 83.38 361 GLU A C 1
ATOM 2918 O O . GLU A 1 361 ? 0.520 -17.227 -19.743 1.00 83.38 361 GLU A O 1
ATOM 2923 N N . GLN A 1 362 ? 0.678 -17.013 -21.968 1.00 84.38 362 GLN A N 1
ATOM 2924 C CA . GLN A 1 362 ? 1.008 -18.415 -22.226 1.00 84.38 362 GLN A CA 1
ATOM 2925 C C . GLN A 1 362 ? 2.425 -18.756 -21.772 1.00 84.38 362 GLN A C 1
ATOM 2927 O O . GLN A 1 362 ? 2.649 -19.805 -21.168 1.00 84.38 362 GLN A O 1
ATOM 2932 N N . GLN A 1 363 ? 3.376 -17.849 -21.993 1.00 82.19 363 GLN A N 1
ATOM 2933 C CA . GLN A 1 363 ? 4.730 -17.976 -21.462 1.00 82.19 363 GLN A CA 1
ATOM 2934 C C . GLN A 1 363 ? 4.715 -18.034 -19.930 1.00 82.19 363 GLN A C 1
ATOM 2936 O O . GLN A 1 363 ? 5.393 -18.878 -19.341 1.00 82.19 363 GLN A O 1
ATOM 2941 N N . ALA A 1 364 ? 3.898 -17.192 -19.287 1.00 77.88 364 ALA A N 1
ATOM 2942 C CA . ALA A 1 364 ? 3.716 -17.211 -17.841 1.00 77.88 364 ALA A CA 1
ATOM 2943 C C . ALA A 1 364 ? 3.092 -18.529 -17.360 1.00 77.88 364 ALA A C 1
ATOM 2945 O O . ALA A 1 364 ? 3.591 -19.115 -16.408 1.00 77.88 364 ALA A O 1
ATOM 2946 N N . LEU A 1 365 ? 2.067 -19.056 -18.038 1.00 83.62 365 LEU A N 1
ATOM 2947 C CA . LEU A 1 365 ? 1.456 -20.349 -17.695 1.00 83.62 365 LEU A CA 1
ATOM 2948 C C . LEU A 1 365 ? 2.464 -21.506 -17.693 1.00 83.62 365 LEU A C 1
ATOM 2950 O O . LEU A 1 365 ? 2.428 -22.359 -16.807 1.00 83.62 365 LEU A O 1
ATOM 2954 N N . LEU A 1 366 ? 3.387 -21.521 -18.657 1.00 82.56 366 LEU A N 1
ATOM 2955 C CA . LEU A 1 366 ? 4.434 -22.542 -18.753 1.00 82.56 366 LEU A CA 1
ATOM 2956 C C . LEU A 1 366 ? 5.548 -22.374 -17.709 1.00 82.56 366 LEU A C 1
ATOM 2958 O O . LEU A 1 366 ? 6.304 -23.316 -17.470 1.00 82.56 366 LEU A O 1
ATOM 2962 N N . ALA A 1 367 ? 5.679 -21.192 -17.101 1.00 75.75 367 ALA A N 1
ATOM 2963 C CA . ALA A 1 367 ? 6.721 -20.907 -16.118 1.00 75.75 367 ALA A CA 1
ATOM 2964 C C . ALA A 1 367 ? 6.435 -21.520 -14.735 1.00 75.75 367 ALA A C 1
ATOM 2966 O O . ALA A 1 367 ? 7.373 -21.735 -13.968 1.00 75.75 367 ALA A O 1
ATOM 2967 N N . TYR A 1 368 ? 5.173 -21.830 -14.427 1.00 78.12 368 TYR A N 1
ATOM 2968 C CA . TYR A 1 368 ? 4.754 -22.391 -13.142 1.00 78.12 368 TYR A CA 1
ATOM 2969 C C . TYR A 1 368 ? 4.288 -23.836 -13.309 1.00 78.12 368 TYR A C 1
ATOM 2971 O O . TYR A 1 368 ? 3.703 -24.196 -14.326 1.00 78.12 368 TYR A O 1
ATOM 2979 N N . THR A 1 369 ? 4.523 -24.666 -12.296 1.00 72.62 369 THR A N 1
ATOM 2980 C CA . THR A 1 369 ? 4.038 -26.056 -12.239 1.00 72.62 369 THR A CA 1
ATOM 2981 C C . THR A 1 369 ? 2.822 -26.213 -11.330 1.00 72.62 369 THR A C 1
ATOM 2983 O O . THR A 1 369 ? 2.024 -27.126 -11.530 1.00 72.62 369 THR A O 1
ATOM 2986 N N . GLU A 1 370 ? 2.665 -25.324 -10.347 1.00 79.00 370 GLU A N 1
ATOM 2987 C CA . GLU A 1 370 ? 1.551 -25.344 -9.402 1.00 79.00 370 GLU A CA 1
ATOM 2988 C C . GLU A 1 370 ? 0.281 -24.732 -10.035 1.00 79.00 370 GLU A C 1
ATOM 2990 O O . GLU A 1 370 ? 0.321 -23.576 -10.471 1.00 79.00 370 GLU A O 1
ATOM 2995 N N . PRO A 1 371 ? -0.859 -25.452 -10.077 1.00 78.50 371 PRO A N 1
ATOM 2996 C CA . PRO A 1 371 ? -2.076 -24.980 -10.751 1.00 78.50 371 PRO A CA 1
ATOM 2997 C C . PRO A 1 371 ? -2.649 -23.666 -10.200 1.00 78.50 371 PRO A C 1
ATOM 2999 O O . PRO A 1 371 ? -3.179 -22.843 -10.948 1.00 78.50 371 PRO A O 1
ATOM 3002 N N . THR A 1 372 ? -2.537 -23.449 -8.892 1.00 78.88 372 THR A N 1
ATOM 3003 C CA . THR A 1 372 ? -2.974 -22.228 -8.191 1.00 78.88 372 THR A CA 1
ATOM 3004 C C . THR A 1 372 ? -2.182 -21.006 -8.664 1.00 78.88 372 THR A C 1
ATOM 3006 O O . THR A 1 372 ? -2.772 -19.981 -9.014 1.00 78.88 372 THR A O 1
ATOM 3009 N N . LEU A 1 373 ? -0.855 -21.124 -8.759 1.00 81.38 373 LEU A N 1
ATOM 3010 C CA . LEU A 1 373 ? 0.024 -20.065 -9.253 1.00 81.38 373 LEU A CA 1
ATOM 3011 C C . LEU A 1 373 ? -0.148 -19.834 -10.750 1.00 81.38 373 LEU A C 1
ATOM 3013 O O . LEU A 1 373 ? -0.223 -18.680 -11.158 1.00 81.38 373 LEU A O 1
ATOM 3017 N N . GLN A 1 374 ? -0.293 -20.899 -11.548 1.00 83.06 374 GLN A N 1
ATOM 3018 C CA . GLN A 1 374 ? -0.619 -20.801 -12.978 1.00 83.06 374 GLN A CA 1
ATOM 3019 C C . GLN A 1 374 ? -1.902 -19.995 -13.201 1.00 83.06 374 GLN A C 1
ATOM 3021 O O . GLN A 1 374 ? -1.933 -19.068 -14.009 1.00 83.06 374 GLN A O 1
ATOM 3026 N N . THR A 1 375 ? -2.950 -20.311 -12.437 1.00 82.88 375 THR A N 1
ATOM 3027 C CA . THR A 1 375 ? -4.220 -19.582 -12.485 1.00 82.88 375 THR A CA 1
ATOM 3028 C C . THR A 1 375 ? -4.006 -18.116 -12.114 1.00 82.88 375 THR A C 1
ATOM 3030 O O . THR A 1 375 ? -4.412 -17.215 -12.844 1.00 82.88 375 THR A O 1
ATOM 3033 N N . THR A 1 376 ? -3.326 -17.864 -10.997 1.00 85.88 376 THR A N 1
ATOM 3034 C CA . THR A 1 376 ? -3.151 -16.512 -10.454 1.00 85.88 376 THR A CA 1
ATOM 3035 C C . THR A 1 376 ? -2.293 -15.627 -11.361 1.00 85.88 376 THR A C 1
ATOM 3037 O O . THR A 1 376 ? -2.639 -14.465 -11.573 1.00 85.88 376 THR A O 1
ATOM 3040 N N . ILE A 1 377 ? -1.209 -16.153 -11.947 1.00 87.62 377 ILE A N 1
ATOM 3041 C CA . ILE A 1 377 ? -0.340 -15.371 -12.838 1.00 87.62 377 ILE A CA 1
ATOM 3042 C C . ILE A 1 377 ? -1.022 -15.067 -14.169 1.00 87.62 377 ILE A C 1
ATOM 3044 O O . ILE A 1 377 ? -0.904 -13.948 -14.666 1.00 87.62 377 ILE A O 1
ATOM 3048 N N . TYR A 1 378 ? -1.774 -16.026 -14.718 1.00 87.81 378 TYR A N 1
ATOM 3049 C CA . TYR A 1 378 ? -2.537 -15.831 -15.945 1.00 87.81 378 TYR A CA 1
ATOM 3050 C C . TYR A 1 378 ? -3.525 -14.674 -15.789 1.00 87.81 378 TYR A C 1
ATOM 3052 O O . TYR A 1 378 ? -3.518 -13.734 -16.589 1.00 87.81 378 TYR A O 1
ATOM 3060 N N . TRP A 1 379 ? -4.309 -14.696 -14.706 1.00 85.62 379 TRP A N 1
ATOM 3061 C CA . TRP A 1 379 ? -5.241 -13.620 -14.386 1.00 85.62 379 TRP A CA 1
ATOM 3062 C C . TRP A 1 379 ? -4.522 -12.299 -14.124 1.00 85.62 379 TRP A C 1
ATOM 3064 O O . TRP A 1 379 ? -4.901 -11.281 -14.699 1.00 85.62 379 TRP A O 1
ATOM 3074 N N . GLY A 1 380 ? -3.439 -12.310 -13.342 1.00 89.25 380 GLY A N 1
ATOM 3075 C CA . GLY A 1 380 ? -2.638 -11.118 -13.064 1.00 89.25 380 GLY A CA 1
ATOM 3076 C C . GLY A 1 380 ? -2.132 -10.428 -14.334 1.00 89.25 380 GLY A C 1
ATOM 3077 O O . GLY A 1 380 ? -2.313 -9.218 -14.488 1.00 89.25 380 GLY A O 1
ATOM 3078 N N . LYS A 1 381 ? -1.563 -11.190 -15.277 1.00 89.06 381 LYS A N 1
ATOM 3079 C CA . LYS A 1 381 ? -1.065 -10.674 -16.564 1.00 89.06 381 LYS A CA 1
ATOM 3080 C C . LYS A 1 381 ? -2.197 -10.155 -17.447 1.00 89.06 381 LYS A C 1
ATOM 3082 O O . LYS A 1 381 ? -2.106 -9.037 -17.956 1.00 89.06 381 LYS A O 1
ATOM 3087 N N . LYS A 1 382 ? -3.290 -10.915 -17.567 1.00 87.25 382 LYS A N 1
ATOM 3088 C CA . LYS A 1 382 ? -4.460 -10.517 -18.359 1.00 87.25 382 LYS A CA 1
ATOM 3089 C C . LYS A 1 382 ? -5.075 -9.212 -17.846 1.00 87.25 382 LYS A C 1
ATOM 3091 O O . LYS A 1 382 ? -5.260 -8.286 -18.637 1.00 87.25 382 LYS A O 1
ATOM 3096 N N . PHE A 1 383 ? -5.317 -9.107 -16.538 1.00 88.31 383 PHE A N 1
ATOM 3097 C CA . PHE A 1 383 ? -5.842 -7.888 -15.919 1.00 88.31 383 PHE A CA 1
ATOM 3098 C C . PHE A 1 383 ? -4.882 -6.711 -16.084 1.00 88.31 383 PHE A C 1
ATOM 3100 O O . PHE A 1 383 ? -5.314 -5.608 -16.408 1.00 88.31 383 PHE A O 1
ATOM 3107 N N . PHE A 1 384 ? -3.576 -6.937 -15.917 1.00 89.19 384 PHE A N 1
ATOM 3108 C CA . PHE A 1 384 ? -2.572 -5.889 -16.096 1.00 89.19 384 PHE A CA 1
ATOM 3109 C C . PHE A 1 384 ? -2.580 -5.333 -17.527 1.00 89.19 384 PHE A C 1
ATOM 3111 O O . PHE A 1 384 ? -2.599 -4.117 -17.708 1.00 89.19 384 PHE A O 1
ATOM 3118 N N . ARG A 1 385 ? -2.659 -6.202 -18.546 1.00 86.62 385 ARG A N 1
ATOM 3119 C CA . ARG A 1 385 ? -2.765 -5.796 -19.959 1.00 86.62 385 ARG A CA 1
ATOM 3120 C C . ARG A 1 385 ? -4.045 -5.010 -20.252 1.00 86.62 385 ARG A C 1
ATOM 3122 O O . ARG A 1 385 ? -4.032 -4.088 -21.059 1.00 86.62 385 ARG A O 1
ATOM 3129 N N . GLN A 1 386 ? -5.138 -5.355 -19.577 1.00 84.62 386 GLN A N 1
ATOM 3130 C CA . GLN A 1 386 ? -6.426 -4.659 -19.662 1.00 84.62 386 GLN A CA 1
ATOM 3131 C C . GLN A 1 386 ? -6.499 -3.401 -18.779 1.00 84.62 386 GLN A C 1
ATOM 3133 O O . GLN A 1 386 ? -7.572 -2.820 -18.637 1.00 84.62 386 GLN A O 1
ATOM 3138 N N . GLN A 1 387 ? -5.386 -2.988 -18.160 1.00 86.56 387 GLN A N 1
ATOM 3139 C CA . GLN A 1 387 ? -5.311 -1.860 -17.221 1.00 86.56 387 GLN A CA 1
ATOM 3140 C C . GLN A 1 387 ? -6.231 -2.007 -15.996 1.00 86.56 387 GLN A C 1
ATOM 3142 O O . GLN A 1 387 ? -6.514 -1.036 -15.291 1.00 86.56 387 GLN A O 1
ATOM 3147 N N . CYS A 1 388 ? -6.673 -3.233 -15.706 1.00 87.50 388 CYS A N 1
ATOM 3148 C CA . CYS A 1 388 ? -7.465 -3.583 -14.535 1.00 87.50 388 CYS A CA 1
ATOM 3149 C C . CYS A 1 388 ? -6.553 -3.733 -13.310 1.00 87.50 388 CYS A C 1
ATOM 3151 O O . CYS A 1 388 ? -6.397 -4.811 -12.731 1.00 87.50 388 CYS A O 1
ATOM 3153 N N . TYR A 1 389 ? -5.875 -2.641 -12.944 1.00 88.31 389 TYR A N 1
ATOM 3154 C CA . TYR A 1 389 ? -4.725 -2.677 -12.041 1.00 88.31 389 TYR A CA 1
ATOM 3155 C C . TYR A 1 389 ? -5.062 -3.161 -10.629 1.00 88.31 389 TYR A C 1
ATOM 3157 O O . TYR A 1 389 ? -4.219 -3.786 -9.995 1.00 88.31 389 TYR A O 1
ATOM 3165 N N . LEU A 1 390 ? -6.286 -2.934 -10.145 1.00 85.69 390 LEU A N 1
ATOM 3166 C CA . LEU A 1 390 ? -6.705 -3.388 -8.813 1.00 85.69 390 LEU A CA 1
ATOM 3167 C C . LEU A 1 390 ? -6.777 -4.916 -8.740 1.00 85.69 390 LEU A C 1
ATOM 3169 O O . LEU A 1 390 ? -6.205 -5.526 -7.841 1.00 85.69 390 LEU A O 1
ATOM 3173 N N . GLN A 1 391 ? -7.412 -5.540 -9.731 1.00 86.56 391 GLN A N 1
ATOM 3174 C CA . GLN A 1 391 ? -7.520 -6.998 -9.817 1.00 86.56 391 GLN A CA 1
ATOM 3175 C C . GLN A 1 391 ? -6.150 -7.636 -10.083 1.00 86.56 391 GLN A C 1
ATOM 3177 O O . GLN A 1 391 ? -5.809 -8.660 -9.488 1.00 86.56 391 GLN A O 1
ATOM 3182 N N . ALA A 1 392 ? -5.323 -6.987 -10.911 1.00 90.19 392 ALA A N 1
ATOM 3183 C CA . ALA A 1 392 ? -3.940 -7.401 -11.125 1.00 90.19 392 ALA A CA 1
ATOM 3184 C C . ALA A 1 392 ? -3.116 -7.346 -9.825 1.00 90.19 392 ALA A C 1
ATOM 3186 O O . ALA A 1 392 ? -2.365 -8.275 -9.533 1.00 90.19 392 ALA A O 1
ATOM 3187 N N . LEU A 1 393 ? -3.286 -6.293 -9.015 1.00 90.44 393 LEU A N 1
ATOM 3188 C CA . LEU A 1 393 ? -2.599 -6.128 -7.733 1.00 90.44 393 LEU A CA 1
ATOM 3189 C C . LEU A 1 393 ? -2.902 -7.277 -6.773 1.00 90.44 393 LEU A C 1
ATOM 3191 O O . LEU A 1 393 ? -1.970 -7.820 -6.185 1.00 90.44 393 LEU A O 1
ATOM 3195 N N . GLY A 1 394 ? -4.174 -7.670 -6.649 1.00 87.25 394 GLY A N 1
ATOM 3196 C CA . GLY A 1 394 ? -4.582 -8.813 -5.827 1.00 87.25 394 GLY A CA 1
ATOM 3197 C C . GLY A 1 394 ? -3.852 -10.098 -6.222 1.00 87.25 394 GLY A C 1
ATOM 3198 O O . GLY A 1 394 ? -3.228 -10.748 -5.382 1.00 87.25 394 GLY A O 1
ATOM 3199 N N . CYS A 1 395 ? -3.815 -10.394 -7.526 1.00 89.19 395 CYS A N 1
ATOM 3200 C CA . CYS A 1 395 ? -3.106 -11.555 -8.068 1.00 89.19 395 CYS A CA 1
ATOM 3201 C C . CYS A 1 395 ? -1.601 -11.510 -7.753 1.00 89.19 395 CYS A C 1
ATOM 3203 O O . CYS A 1 395 ? -1.029 -12.479 -7.250 1.00 89.19 395 CYS A O 1
ATOM 3205 N N . TYR A 1 396 ? -0.950 -10.373 -8.011 1.00 91.75 396 TYR A N 1
ATOM 3206 C CA . TYR A 1 396 ? 0.488 -10.241 -7.792 1.00 91.75 396 TYR A CA 1
ATOM 3207 C C . TYR A 1 396 ? 0.870 -10.259 -6.309 1.00 91.75 396 TYR A C 1
ATOM 3209 O O . TYR A 1 396 ? 1.903 -10.830 -5.968 1.00 91.75 396 TYR A O 1
ATOM 3217 N N . LEU A 1 397 ? 0.045 -9.708 -5.412 1.00 90.44 397 LEU A N 1
ATOM 3218 C CA . LEU A 1 397 ? 0.276 -9.778 -3.966 1.00 90.44 397 LEU A CA 1
ATOM 3219 C C . LEU A 1 397 ? 0.170 -11.209 -3.425 1.00 90.44 397 LEU A C 1
ATOM 3221 O O . LEU A 1 397 ? 0.914 -11.554 -2.504 1.00 90.44 397 LEU A O 1
ATOM 3225 N N . SER A 1 398 ? -0.721 -12.041 -3.973 1.00 87.38 398 SER A N 1
ATOM 3226 C CA . SER A 1 398 ? -0.793 -13.467 -3.623 1.00 87.38 398 SER A CA 1
ATOM 3227 C C . SER A 1 398 ? 0.482 -14.209 -4.055 1.00 87.38 398 SER A C 1
ATOM 3229 O O . SER A 1 398 ? 1.087 -14.909 -3.244 1.00 87.38 398 SER A O 1
ATOM 3231 N N . ILE A 1 399 ? 0.961 -13.984 -5.286 1.00 88.75 399 ILE A N 1
ATOM 3232 C CA . ILE A 1 399 ? 2.206 -14.598 -5.798 1.00 88.75 399 ILE A CA 1
ATOM 3233 C C . ILE A 1 399 ? 3.432 -14.103 -5.020 1.00 88.75 399 ILE A C 1
ATOM 3235 O O . ILE A 1 399 ? 4.311 -14.884 -4.662 1.00 88.75 399 ILE A O 1
ATOM 3239 N N . PHE A 1 400 ? 3.488 -12.808 -4.712 1.00 90.50 400 PHE A N 1
ATOM 3240 C CA . PHE A 1 400 ? 4.568 -12.223 -3.923 1.00 90.50 400 PHE A CA 1
ATOM 3241 C C . PHE A 1 400 ? 4.669 -12.866 -2.536 1.00 90.50 400 PHE A C 1
ATOM 3243 O O . PHE A 1 400 ? 5.763 -13.238 -2.117 1.00 90.50 400 PHE A O 1
ATOM 3250 N N . ARG A 1 401 ? 3.533 -13.056 -1.849 1.00 88.12 401 ARG A N 1
ATOM 3251 C CA . ARG A 1 401 ? 3.489 -13.747 -0.551 1.00 88.12 401 ARG A CA 1
ATOM 3252 C C . ARG A 1 401 ? 3.988 -15.184 -0.653 1.00 88.12 401 ARG A C 1
ATOM 3254 O O . ARG A 1 401 ? 4.792 -15.594 0.181 1.00 88.12 401 ARG A O 1
ATOM 3261 N N . TYR A 1 402 ? 3.585 -15.913 -1.693 1.00 86.44 402 TYR A N 1
ATOM 3262 C CA . TYR A 1 402 ? 4.103 -17.256 -1.954 1.00 86.44 402 TYR A CA 1
ATOM 3263 C C . TYR A 1 402 ? 5.635 -17.254 -2.089 1.00 86.44 402 TYR A C 1
ATOM 3265 O O . TYR A 1 402 ? 6.326 -18.007 -1.404 1.00 86.44 402 TYR A O 1
ATOM 3273 N N . TYR A 1 403 ? 6.193 -16.348 -2.896 1.00 87.81 403 TYR A N 1
ATOM 3274 C CA . TYR A 1 403 ? 7.643 -16.253 -3.069 1.00 87.81 403 TYR A CA 1
ATOM 3275 C C . TYR A 1 403 ? 8.400 -15.854 -1.804 1.00 87.81 403 TYR A C 1
ATOM 3277 O O . TYR A 1 403 ? 9.526 -16.308 -1.614 1.00 87.81 403 TYR A O 1
ATOM 3285 N N . GLN A 1 404 ? 7.807 -15.045 -0.923 1.00 86.00 404 GLN A N 1
ATOM 3286 C CA . GLN A 1 404 ? 8.423 -14.721 0.364 1.00 86.00 404 GLN A CA 1
ATOM 3287 C C . GLN A 1 404 ? 8.533 -15.945 1.279 1.00 86.00 404 GLN A C 1
ATOM 3289 O O . GLN A 1 404 ? 9.558 -16.116 1.936 1.00 86.00 404 GLN A O 1
ATOM 3294 N N . VAL A 1 405 ? 7.504 -16.797 1.308 1.00 86.31 405 VAL A N 1
ATOM 3295 C CA . VAL A 1 405 ? 7.495 -18.027 2.118 1.00 86.31 405 VAL A CA 1
ATOM 3296 C C . VAL A 1 405 ? 8.491 -19.047 1.575 1.00 86.31 405 VAL A C 1
ATOM 3298 O O . VAL A 1 405 ? 9.265 -19.618 2.339 1.00 86.31 405 VAL A O 1
ATOM 3301 N N . HIS A 1 406 ? 8.514 -19.231 0.256 1.00 84.62 406 HIS A N 1
ATOM 3302 C CA . HIS A 1 406 ? 9.316 -20.261 -0.408 1.00 84.62 406 HIS A CA 1
ATOM 3303 C C . HIS A 1 406 ? 10.677 -19.759 -0.909 1.00 84.62 406 HIS A C 1
ATOM 3305 O O . HIS A 1 406 ? 11.336 -20.441 -1.690 1.00 84.62 406 HIS A O 1
ATOM 3311 N N . TRP A 1 407 ? 11.141 -18.585 -0.465 1.00 86.06 407 TRP A N 1
ATOM 3312 C CA . TRP A 1 407 ? 12.324 -17.913 -1.021 1.00 86.06 407 TRP A CA 1
ATOM 3313 C C . TRP A 1 407 ? 13.574 -18.802 -1.111 1.00 86.06 407 TRP A C 1
ATOM 3315 O O . TRP A 1 407 ? 14.307 -18.755 -2.098 1.00 86.06 407 TRP A O 1
ATOM 3325 N N . THR A 1 408 ? 13.824 -19.623 -0.088 1.00 85.88 408 THR A N 1
ATOM 3326 C CA . THR A 1 408 ? 14.989 -20.522 -0.037 1.00 85.88 408 THR A CA 1
ATOM 3327 C C . THR A 1 408 ? 14.886 -21.715 -0.982 1.00 85.88 408 THR A C 1
ATOM 3329 O O . THR A 1 408 ? 15.909 -22.292 -1.341 1.00 85.88 408 THR A O 1
ATOM 3332 N N . GLU A 1 409 ? 13.670 -22.089 -1.370 1.00 85.75 409 GLU A N 1
ATOM 3333 C CA . GLU A 1 409 ? 13.364 -23.233 -2.233 1.00 85.75 409 GLU A CA 1
ATOM 3334 C C . GLU A 1 409 ? 13.250 -22.820 -3.709 1.00 85.75 409 GLU A C 1
ATOM 3336 O O . GLU A 1 409 ? 13.271 -23.673 -4.597 1.00 85.75 409 GLU A O 1
ATOM 3341 N N . LEU A 1 410 ? 13.160 -21.512 -3.988 1.00 82.62 410 LEU A N 1
ATOM 3342 C CA . LEU A 1 410 ? 13.005 -21.001 -5.345 1.00 82.62 410 LEU A CA 1
ATOM 3343 C C . LEU A 1 410 ? 14.274 -21.209 -6.192 1.00 82.62 410 LEU A C 1
ATOM 3345 O O . LEU A 1 410 ? 15.374 -20.817 -5.780 1.00 82.62 410 LEU A O 1
ATOM 3349 N N . PRO A 1 411 ? 14.134 -21.736 -7.426 1.00 84.25 411 PRO A N 1
ATOM 3350 C CA . PRO A 1 411 ? 15.223 -21.753 -8.394 1.00 84.25 411 PRO A CA 1
ATOM 3351 C C . PRO A 1 411 ? 15.582 -20.323 -8.823 1.00 84.25 411 PRO A C 1
ATOM 3353 O O . PRO A 1 411 ? 14.793 -19.395 -8.650 1.00 84.25 411 PRO A O 1
ATOM 3356 N N . GLU A 1 412 ? 16.744 -20.138 -9.453 1.00 83.19 412 GLU A N 1
ATOM 3357 C CA . GLU A 1 412 ? 17.221 -18.800 -9.841 1.00 83.19 412 GLU A CA 1
ATOM 3358 C C . GLU A 1 412 ? 16.236 -18.064 -10.764 1.00 83.19 412 GLU A C 1
ATOM 3360 O O . GLU A 1 412 ? 15.908 -16.906 -10.521 1.00 83.19 412 GLU A O 1
ATOM 3365 N N . ARG A 1 413 ? 15.629 -18.784 -11.716 1.00 80.62 413 ARG A N 1
ATOM 3366 C CA . ARG A 1 413 ? 14.534 -18.269 -12.555 1.00 80.62 413 ARG A CA 1
ATOM 3367 C C . ARG A 1 413 ? 13.326 -17.785 -11.737 1.00 80.62 413 ARG A C 1
ATOM 3369 O O . ARG A 1 413 ? 12.690 -16.805 -12.099 1.00 80.62 413 ARG A O 1
ATOM 3376 N N . GLY A 1 414 ? 13.011 -18.454 -10.627 1.00 81.44 414 GLY A N 1
ATOM 3377 C CA . GLY A 1 414 ? 11.945 -18.034 -9.711 1.00 81.44 414 GLY A CA 1
ATOM 3378 C C . GLY A 1 414 ? 12.294 -16.748 -8.955 1.00 81.44 414 GLY A C 1
ATOM 3379 O O . GLY A 1 414 ? 11.424 -15.913 -8.722 1.00 81.44 414 GLY A O 1
ATOM 3380 N N . LYS A 1 415 ? 13.576 -16.537 -8.628 1.00 85.06 415 LYS A N 1
ATOM 3381 C CA . LYS A 1 415 ? 14.048 -15.279 -8.027 1.00 85.06 415 LYS A CA 1
ATOM 3382 C C . LYS A 1 415 ? 14.056 -14.123 -9.027 1.00 85.06 415 LYS A C 1
ATOM 3384 O O . LYS A 1 415 ? 13.730 -13.001 -8.650 1.00 85.06 415 LYS A O 1
ATOM 3389 N N . GLU A 1 416 ? 14.399 -14.377 -10.288 1.00 85.56 416 GLU A N 1
ATOM 3390 C CA . GLU A 1 416 ? 14.259 -13.385 -11.362 1.00 85.56 416 GLU A CA 1
ATOM 3391 C C . GLU A 1 416 ? 12.796 -12.955 -11.514 1.00 85.56 416 GLU A C 1
ATOM 3393 O O . GLU A 1 416 ? 12.492 -11.759 -11.506 1.00 85.56 416 GLU A O 1
ATOM 3398 N N . GLU A 1 417 ? 11.882 -13.928 -11.546 1.00 85.19 417 GLU A N 1
ATOM 3399 C CA . GLU A 1 417 ? 10.444 -13.681 -11.627 1.00 85.19 417 GLU A CA 1
ATOM 3400 C C . GLU A 1 417 ? 9.923 -12.923 -10.398 1.00 85.19 417 GLU A C 1
ATOM 3402 O O . GLU A 1 417 ? 9.109 -12.015 -10.537 1.00 85.19 417 GLU A O 1
ATOM 3407 N N . TYR A 1 418 ? 10.441 -13.190 -9.195 1.00 89.81 418 TYR A N 1
ATOM 3408 C CA . TYR A 1 418 ? 10.113 -12.398 -8.005 1.00 89.81 418 TYR A CA 1
ATOM 3409 C C . TYR A 1 418 ? 10.371 -10.897 -8.209 1.00 89.81 418 TYR A C 1
ATOM 3411 O O . TYR A 1 418 ? 9.543 -10.071 -7.812 1.00 89.81 418 TYR A O 1
ATOM 3419 N N . TYR A 1 419 ? 11.473 -10.516 -8.861 1.00 90.38 419 TYR A N 1
ATOM 3420 C CA . TYR A 1 419 ? 11.744 -9.107 -9.155 1.00 90.38 419 TYR A CA 1
ATOM 3421 C C . TYR A 1 419 ? 10.788 -8.530 -10.206 1.00 90.38 419 TYR A C 1
ATOM 3423 O O . TYR A 1 419 ? 10.427 -7.355 -10.113 1.00 90.38 419 TYR A O 1
ATOM 3431 N N . VAL A 1 420 ? 10.330 -9.346 -11.160 1.00 89.69 420 VAL A N 1
ATOM 3432 C CA . VAL A 1 420 ? 9.289 -8.969 -12.132 1.00 89.69 420 VAL A CA 1
ATOM 3433 C C . VAL A 1 420 ? 7.938 -8.763 -11.435 1.00 89.69 420 VAL A C 1
ATOM 3435 O O . VAL A 1 420 ? 7.253 -7.773 -11.690 1.00 89.69 420 VAL A O 1
ATOM 3438 N N . ILE A 1 421 ? 7.576 -9.624 -10.483 1.00 91.88 421 ILE A N 1
ATOM 3439 C CA . ILE A 1 421 ? 6.369 -9.455 -9.661 1.00 91.88 421 ILE A CA 1
ATOM 3440 C C . ILE A 1 421 ? 6.469 -8.184 -8.808 1.00 91.88 421 ILE A C 1
ATOM 3442 O O . ILE A 1 421 ? 5.527 -7.391 -8.775 1.00 91.88 421 ILE A O 1
ATOM 3446 N N . CYS A 1 422 ? 7.627 -7.923 -8.190 1.00 93.56 422 CYS A N 1
ATOM 3447 C CA . CYS A 1 422 ? 7.882 -6.662 -7.489 1.00 93.56 422 CYS A CA 1
ATOM 3448 C C . CYS A 1 422 ? 7.711 -5.448 -8.412 1.00 93.56 422 CYS A C 1
ATOM 3450 O O . CYS A 1 422 ? 7.146 -4.438 -7.994 1.00 93.56 422 CYS A O 1
ATOM 3452 N N . TYR A 1 423 ? 8.171 -5.538 -9.664 1.00 93.94 423 TYR A N 1
ATOM 3453 C CA . TYR A 1 423 ? 7.988 -4.471 -10.645 1.00 93.94 423 TYR A CA 1
ATOM 3454 C C . TYR A 1 423 ? 6.502 -4.197 -10.892 1.00 93.94 423 TYR A C 1
ATOM 3456 O O . TYR A 1 423 ? 6.071 -3.056 -10.754 1.00 93.94 423 TYR A O 1
ATOM 3464 N N . HIS A 1 424 ? 5.708 -5.231 -11.182 1.00 93.44 424 HIS A N 1
ATOM 3465 C CA . HIS A 1 424 ? 4.278 -5.066 -11.445 1.00 93.44 424 HIS A CA 1
ATOM 3466 C C . HIS A 1 424 ? 3.523 -4.485 -10.244 1.00 93.44 424 HIS A C 1
ATOM 3468 O O . HIS A 1 424 ? 2.738 -3.554 -10.413 1.00 93.44 424 H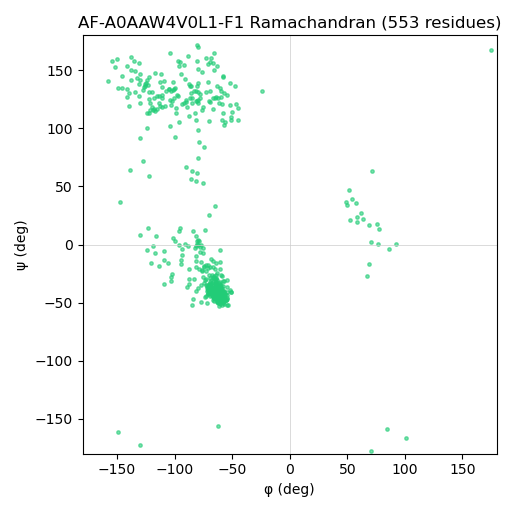IS A O 1
ATOM 3474 N N . ILE A 1 425 ? 3.791 -4.968 -9.026 1.00 94.12 425 ILE A N 1
ATOM 3475 C CA . ILE A 1 425 ? 3.177 -4.423 -7.805 1.00 94.12 425 ILE A CA 1
ATOM 3476 C C . ILE A 1 425 ? 3.573 -2.954 -7.612 1.00 94.12 425 ILE A C 1
ATOM 3478 O O . ILE A 1 425 ? 2.723 -2.102 -7.346 1.00 94.12 425 ILE A O 1
ATOM 3482 N N . GLY A 1 426 ? 4.862 -2.649 -7.770 1.00 93.38 426 GLY A N 1
ATOM 3483 C CA . GLY A 1 426 ? 5.395 -1.297 -7.654 1.00 93.38 426 GLY A CA 1
ATOM 3484 C C . GLY A 1 426 ? 4.787 -0.331 -8.669 1.00 93.38 426 GLY A C 1
ATOM 3485 O O . GLY A 1 426 ? 4.368 0.762 -8.294 1.00 93.38 426 GLY A O 1
ATOM 3486 N N . PHE A 1 427 ? 4.668 -0.757 -9.928 1.00 92.94 427 PHE A N 1
ATOM 3487 C CA . PHE A 1 427 ? 4.029 0.000 -11.002 1.00 92.94 427 PHE A CA 1
ATOM 3488 C C . PHE A 1 427 ? 2.556 0.291 -10.701 1.00 92.94 427 PHE A C 1
ATOM 3490 O O . PHE A 1 427 ? 2.102 1.425 -10.869 1.00 92.94 427 PHE A O 1
ATOM 3497 N N . VAL A 1 428 ? 1.807 -0.709 -10.223 1.00 91.88 428 VAL A N 1
ATOM 3498 C CA . VAL A 1 428 ? 0.399 -0.512 -9.866 1.00 91.88 428 VAL A CA 1
ATOM 3499 C C . VAL A 1 428 ? 0.270 0.499 -8.729 1.00 91.88 428 VAL A C 1
ATOM 3501 O O . VAL A 1 428 ? -0.489 1.456 -8.858 1.00 91.88 428 VAL A O 1
ATOM 3504 N N . TYR A 1 429 ? 1.039 0.360 -7.646 1.00 91.00 429 TYR A N 1
ATOM 3505 C CA . TYR A 1 429 ? 0.987 1.334 -6.552 1.00 91.00 429 TYR A CA 1
ATOM 3506 C C . TYR A 1 429 ? 1.408 2.740 -6.986 1.00 91.00 429 TYR A C 1
ATOM 3508 O O . TYR A 1 429 ? 0.794 3.705 -6.537 1.00 91.00 429 TYR A O 1
ATOM 3516 N N . LEU A 1 430 ? 2.399 2.865 -7.873 1.00 88.81 430 LEU A N 1
ATOM 3517 C CA . LEU A 1 430 ? 2.809 4.147 -8.447 1.00 88.81 430 LEU A CA 1
ATOM 3518 C C . LEU A 1 430 ? 1.660 4.788 -9.236 1.00 88.81 430 LEU A C 1
ATOM 3520 O O . LEU A 1 430 ? 1.351 5.958 -9.030 1.00 88.81 430 LEU A O 1
ATOM 3524 N N . THR A 1 431 ? 0.985 4.003 -10.079 1.00 87.56 431 THR A N 1
ATOM 3525 C CA . THR A 1 431 ? -0.159 4.452 -10.892 1.00 87.56 431 THR A CA 1
ATOM 3526 C C . THR A 1 431 ? -1.354 4.864 -10.027 1.00 87.56 431 THR A C 1
ATOM 3528 O O . THR A 1 431 ? -2.067 5.807 -10.359 1.00 87.56 431 THR A O 1
ATOM 3531 N N . LEU A 1 432 ? -1.553 4.196 -8.887 1.00 84.19 432 LEU A N 1
ATOM 3532 C CA . LEU A 1 432 ? -2.599 4.519 -7.913 1.00 84.19 432 LEU A CA 1
ATOM 3533 C C . LEU A 1 432 ? -2.220 5.674 -6.960 1.00 84.19 432 LEU A C 1
ATOM 3535 O O . LEU A 1 432 ? -3.021 6.037 -6.103 1.00 84.19 432 LEU A O 1
ATOM 3539 N N . GLY A 1 433 ? -1.015 6.248 -7.071 1.00 82.06 433 GLY A N 1
ATOM 3540 C CA . GLY A 1 433 ? -0.551 7.347 -6.212 1.00 82.06 433 GLY A CA 1
ATOM 3541 C C . GLY A 1 433 ? -0.093 6.920 -4.808 1.00 82.06 433 GLY A C 1
ATOM 3542 O O . GLY A 1 433 ? 0.102 7.758 -3.928 1.00 82.06 433 GLY A O 1
ATOM 3543 N N . HIS A 1 434 ? 0.106 5.621 -4.569 1.00 85.19 434 HIS A N 1
ATOM 3544 C CA . HIS A 1 434 ? 0.620 5.077 -3.308 1.00 85.19 434 HIS A CA 1
ATOM 3545 C C . HIS A 1 434 ? 2.146 4.990 -3.321 1.00 85.19 434 HIS A C 1
ATOM 3547 O O . HIS A 1 434 ? 2.726 3.901 -3.295 1.00 85.19 434 HIS A O 1
ATOM 3553 N N . PHE A 1 435 ? 2.802 6.148 -3.347 1.00 86.44 435 PHE A N 1
ATOM 3554 C CA . PHE A 1 435 ? 4.241 6.229 -3.583 1.00 86.44 435 PHE A CA 1
ATOM 3555 C C . PHE A 1 435 ? 5.097 5.503 -2.532 1.00 86.44 435 PHE A C 1
ATOM 3557 O O . PHE A 1 435 ? 6.045 4.818 -2.892 1.00 86.44 435 PHE A O 1
ATOM 3564 N N . GLU A 1 436 ? 4.734 5.548 -1.247 1.00 84.69 436 GLU A N 1
ATOM 3565 C CA . GLU A 1 436 ? 5.481 4.846 -0.186 1.00 84.69 436 GLU A CA 1
ATOM 3566 C C . GLU A 1 436 ? 5.473 3.320 -0.371 1.00 84.69 436 GLU A C 1
ATOM 3568 O O . GLU A 1 436 ? 6.502 2.654 -0.236 1.00 84.69 436 GLU A O 1
ATOM 3573 N N . LYS A 1 437 ? 4.312 2.753 -0.731 1.00 88.88 437 LYS A N 1
ATOM 3574 C CA . LYS A 1 437 ? 4.196 1.323 -1.046 1.00 88.88 437 LYS A CA 1
ATOM 3575 C C . LYS A 1 437 ? 4.954 1.012 -2.334 1.00 88.88 437 LYS A C 1
ATOM 3577 O O . LYS A 1 437 ? 5.712 0.045 -2.368 1.00 88.88 437 LYS A O 1
ATOM 3582 N N . ALA A 1 438 ? 4.800 1.844 -3.366 1.00 90.88 43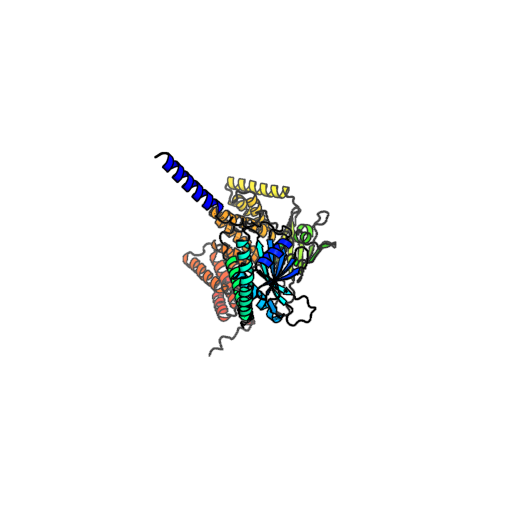8 ALA A N 1
ATOM 3583 C CA . ALA A 1 438 ? 5.515 1.693 -4.630 1.00 90.88 438 ALA A CA 1
ATOM 3584 C C . ALA A 1 438 ? 7.038 1.673 -4.424 1.00 90.88 438 ALA A C 1
ATOM 3586 O O . ALA A 1 438 ? 7.710 0.792 -4.958 1.00 90.88 438 ALA A O 1
ATOM 3587 N N . TYR A 1 439 ? 7.569 2.565 -3.584 1.00 91.81 439 TYR A N 1
ATOM 3588 C CA . TYR A 1 439 ? 8.990 2.656 -3.257 1.00 91.81 439 TYR A CA 1
ATOM 3589 C C . TYR A 1 439 ? 9.557 1.326 -2.749 1.00 91.81 439 TYR A C 1
ATOM 3591 O O . TYR A 1 439 ? 10.606 0.883 -3.225 1.00 91.81 439 TYR A O 1
ATOM 3599 N N . TYR A 1 440 ? 8.853 0.647 -1.837 1.00 92.31 440 TYR A N 1
ATOM 3600 C CA . TYR A 1 440 ? 9.277 -0.655 -1.316 1.00 92.31 440 TYR A CA 1
ATOM 3601 C C . TYR A 1 440 ? 9.426 -1.703 -2.430 1.00 92.31 440 TYR A C 1
ATOM 3603 O O . TYR A 1 440 ? 10.480 -2.330 -2.567 1.00 92.31 440 TYR A O 1
ATOM 3611 N N . TYR A 1 441 ? 8.396 -1.879 -3.259 1.00 93.31 441 TYR A N 1
ATOM 3612 C CA . TYR A 1 441 ? 8.409 -2.905 -4.304 1.00 93.31 441 TYR A CA 1
ATOM 3613 C C . TYR A 1 441 ? 9.378 -2.557 -5.443 1.00 93.31 441 TYR A C 1
ATOM 3615 O O . TYR A 1 441 ? 10.156 -3.410 -5.873 1.00 93.31 441 TYR A O 1
ATOM 3623 N N . LEU A 1 442 ? 9.423 -1.294 -5.874 1.00 91.81 442 LEU A N 1
ATOM 3624 C CA . LEU A 1 442 ? 10.330 -0.834 -6.930 1.00 91.81 442 LEU A CA 1
ATOM 3625 C C . LEU A 1 442 ? 11.805 -0.896 -6.501 1.00 91.81 442 LEU A C 1
ATOM 3627 O O . LEU A 1 442 ? 12.671 -1.194 -7.325 1.00 91.81 442 LEU A O 1
ATOM 3631 N N . THR A 1 443 ? 12.104 -0.708 -5.210 1.00 91.44 443 THR A N 1
ATOM 3632 C CA . THR A 1 443 ? 13.458 -0.903 -4.660 1.00 91.44 443 THR A CA 1
ATOM 3633 C C . THR A 1 443 ? 13.940 -2.343 -4.817 1.00 91.44 443 THR A C 1
ATOM 3635 O O . THR A 1 443 ? 15.124 -2.573 -5.079 1.00 91.44 443 THR A O 1
ATOM 3638 N N . ASN A 1 444 ? 13.041 -3.318 -4.673 1.00 89.81 444 ASN A N 1
ATOM 3639 C CA . ASN A 1 444 ? 13.363 -4.716 -4.932 1.00 89.81 444 ASN A CA 1
ATOM 3640 C C . ASN A 1 444 ? 13.483 -4.973 -6.439 1.00 89.81 444 ASN A C 1
ATOM 3642 O O . ASN A 1 444 ? 14.472 -5.556 -6.873 1.00 89.81 444 ASN A O 1
ATOM 3646 N N . ALA A 1 445 ? 12.546 -4.466 -7.244 1.00 89.56 445 ALA A N 1
ATOM 3647 C CA . ALA A 1 445 ? 12.522 -4.661 -8.694 1.00 89.56 445 ALA A CA 1
ATOM 3648 C C . ALA A 1 445 ? 13.787 -4.156 -9.411 1.00 89.56 445 ALA A C 1
ATOM 3650 O O . ALA A 1 445 ? 14.324 -4.836 -10.287 1.00 89.56 445 ALA A O 1
ATOM 3651 N N . LYS A 1 446 ? 14.316 -2.987 -9.018 1.00 84.00 446 LYS A N 1
ATOM 3652 C CA . LYS A 1 446 ? 15.510 -2.399 -9.654 1.00 84.00 446 LYS A CA 1
ATOM 3653 C C . LYS A 1 446 ? 16.782 -3.239 -9.494 1.00 84.00 446 LYS A C 1
ATOM 3655 O O . LYS A 1 446 ? 17.742 -3.009 -10.223 1.00 84.00 446 LYS A O 1
ATOM 3660 N N . ARG A 1 447 ? 16.811 -4.206 -8.565 1.00 80.88 447 ARG A N 1
ATOM 3661 C CA . ARG A 1 447 ? 17.954 -5.121 -8.384 1.00 80.88 447 ARG A CA 1
ATOM 3662 C C . ARG A 1 447 ? 18.197 -5.998 -9.609 1.00 80.88 447 ARG A C 1
ATOM 3664 O O . ARG A 1 447 ? 19.330 -6.400 -9.827 1.00 80.88 447 ARG A O 1
ATOM 3671 N N . ASN A 1 448 ? 17.163 -6.232 -10.417 1.00 79.38 448 ASN A N 1
ATOM 3672 C CA . ASN A 1 448 ? 17.269 -6.961 -11.679 1.00 79.38 448 ASN A CA 1
ATOM 3673 C C . ASN A 1 448 ? 17.709 -6.066 -12.860 1.00 79.38 448 ASN A C 1
ATOM 3675 O O . ASN A 1 448 ? 17.562 -6.442 -14.016 1.00 79.38 448 ASN A O 1
ATOM 3679 N N . SER A 1 449 ? 18.161 -4.831 -12.595 1.00 72.69 449 SER A N 1
ATOM 3680 C CA . SER A 1 449 ? 18.626 -3.864 -13.606 1.00 72.69 449 SER A CA 1
ATOM 3681 C C . SER A 1 449 ? 17.652 -3.604 -14.767 1.00 72.69 449 SER A C 1
ATOM 3683 O O . SER A 1 449 ? 18.051 -3.100 -15.815 1.00 72.69 449 SER A O 1
ATOM 3685 N N . SER A 1 450 ? 16.362 -3.900 -14.583 1.00 83.31 450 SER A N 1
ATOM 3686 C CA . SER A 1 450 ? 15.335 -3.634 -15.588 1.00 83.31 450 SER A CA 1
ATOM 3687 C C . SER A 1 450 ? 15.212 -2.130 -15.824 1.00 83.31 450 SER A C 1
ATOM 3689 O O . SER A 1 450 ? 14.988 -1.356 -14.889 1.00 83.31 450 SER A O 1
ATOM 3691 N N . ILE A 1 451 ? 15.314 -1.721 -17.092 1.00 86.94 451 ILE A N 1
ATOM 3692 C CA . ILE A 1 451 ? 15.178 -0.322 -17.524 1.00 86.94 451 ILE A CA 1
ATOM 3693 C C . ILE A 1 451 ? 13.834 0.248 -17.063 1.00 86.94 451 ILE A C 1
ATOM 3695 O O . ILE A 1 451 ? 13.777 1.361 -16.544 1.00 86.94 451 ILE A O 1
ATOM 3699 N N . HIS A 1 452 ? 12.758 -0.531 -17.194 1.00 86.56 452 HIS A N 1
ATOM 3700 C CA . HIS A 1 452 ? 11.425 -0.130 -16.751 1.00 86.56 452 HIS A CA 1
ATOM 3701 C C . HIS A 1 452 ? 11.379 0.094 -15.235 1.00 86.56 452 HIS A C 1
ATOM 3703 O O . HIS A 1 452 ? 10.916 1.138 -14.782 1.00 86.56 452 HIS A O 1
ATOM 3709 N N . ALA A 1 453 ? 11.962 -0.820 -14.452 1.00 87.75 453 ALA A N 1
ATOM 3710 C CA . ALA A 1 453 ? 12.023 -0.682 -12.998 1.00 87.75 453 ALA A CA 1
ATOM 3711 C C . ALA A 1 453 ? 12.835 0.547 -12.560 1.00 87.75 453 ALA A C 1
ATOM 3713 O O . ALA A 1 453 ? 12.426 1.245 -11.638 1.00 87.75 453 ALA A O 1
ATOM 3714 N N . ILE A 1 454 ? 13.949 0.851 -13.235 1.00 89.06 454 ILE A N 1
ATOM 3715 C CA . ILE A 1 454 ? 14.750 2.057 -12.966 1.00 89.06 454 ILE A CA 1
ATOM 3716 C C . ILE A 1 454 ? 13.939 3.324 -13.260 1.00 89.06 454 ILE A C 1
ATOM 3718 O O . ILE A 1 454 ? 13.949 4.260 -12.456 1.00 89.06 454 ILE A O 1
ATOM 3722 N N . ARG A 1 455 ? 13.221 3.364 -14.391 1.00 90.88 455 ARG A N 1
ATOM 3723 C CA . ARG A 1 455 ? 12.396 4.520 -14.777 1.00 90.88 455 ARG A CA 1
ATOM 3724 C C . ARG A 1 455 ? 11.290 4.784 -13.769 1.00 90.88 455 ARG A C 1
ATOM 3726 O O . ARG A 1 455 ? 11.147 5.914 -13.308 1.00 90.88 455 ARG A O 1
ATOM 3733 N N . ASP A 1 456 ? 10.550 3.746 -13.406 1.00 91.19 456 ASP A N 1
ATOM 3734 C CA . ASP A 1 456 ? 9.412 3.874 -12.500 1.00 91.19 456 ASP A CA 1
ATOM 3735 C C . ASP A 1 456 ? 9.863 4.127 -11.058 1.00 91.19 456 ASP A C 1
ATOM 3737 O O . ASP A 1 456 ? 9.259 4.942 -10.366 1.00 91.19 456 ASP A O 1
ATOM 3741 N N . PHE A 1 457 ? 10.985 3.544 -10.622 1.00 93.50 457 PHE A N 1
ATOM 3742 C CA . PHE A 1 457 ? 11.613 3.894 -9.343 1.00 93.50 457 PHE A CA 1
ATOM 3743 C C . PHE A 1 457 ? 12.057 5.363 -9.306 1.00 93.50 457 PHE A C 1
ATOM 3745 O O . PHE A 1 457 ? 11.817 6.055 -8.319 1.00 93.50 457 PHE A O 1
ATOM 3752 N N . THR A 1 458 ? 12.647 5.865 -10.397 1.00 92.19 458 THR A N 1
ATOM 3753 C CA . THR A 1 458 ? 13.016 7.284 -10.512 1.00 92.19 458 THR A CA 1
ATOM 3754 C C . THR A 1 458 ? 11.778 8.173 -10.425 1.00 92.19 458 THR A C 1
ATOM 3756 O O . THR A 1 458 ? 11.774 9.126 -9.653 1.00 92.19 458 THR A O 1
ATOM 3759 N N . ASN A 1 459 ? 10.708 7.847 -11.161 1.00 90.75 459 ASN A N 1
ATOM 3760 C CA . ASN A 1 459 ? 9.440 8.576 -11.065 1.00 90.75 459 ASN A CA 1
ATOM 3761 C C . ASN A 1 459 ? 8.913 8.572 -9.627 1.00 90.75 459 ASN A C 1
ATOM 3763 O O . ASN A 1 459 ? 8.565 9.627 -9.115 1.00 90.75 459 ASN A O 1
ATOM 3767 N N . CYS A 1 460 ? 8.921 7.417 -8.958 1.00 92.31 460 CYS A N 1
ATOM 3768 C CA . CYS A 1 460 ? 8.480 7.290 -7.573 1.00 92.31 460 CYS A CA 1
ATOM 3769 C C . CYS A 1 460 ? 9.220 8.259 -6.637 1.00 92.31 460 CYS A C 1
ATOM 3771 O O . CYS A 1 460 ? 8.575 8.963 -5.867 1.00 92.31 460 CYS A O 1
ATOM 3773 N N . LEU A 1 461 ? 10.552 8.346 -6.734 1.00 90.88 461 LEU A N 1
ATOM 3774 C CA . LEU A 1 461 ? 11.351 9.282 -5.932 1.00 90.88 461 LEU A CA 1
ATOM 3775 C C . LEU A 1 461 ? 10.996 10.749 -6.210 1.00 90.88 461 LEU A C 1
ATOM 3777 O O . LEU A 1 461 ? 10.871 11.547 -5.280 1.00 90.88 461 LEU A O 1
ATOM 3781 N N . VAL A 1 462 ? 10.820 11.100 -7.487 1.00 88.12 462 VAL A N 1
ATOM 3782 C CA . VAL A 1 462 ? 10.472 12.466 -7.906 1.00 88.12 462 VAL A CA 1
ATOM 3783 C C . VAL A 1 462 ? 9.082 12.862 -7.401 1.00 88.12 462 VAL A C 1
ATOM 3785 O O . VAL A 1 462 ? 8.936 13.943 -6.834 1.00 88.12 462 VAL A O 1
ATOM 3788 N N . GLU A 1 463 ? 8.082 11.989 -7.545 1.00 86.00 463 GLU A N 1
ATOM 3789 C CA . GLU A 1 463 ? 6.707 12.244 -7.086 1.00 86.00 463 GLU A CA 1
ATOM 3790 C C . GLU A 1 463 ? 6.611 12.326 -5.553 1.00 86.00 463 GLU A C 1
ATOM 3792 O O . GLU A 1 463 ? 5.873 13.154 -5.016 1.00 86.00 463 GLU A O 1
ATOM 3797 N N . MET A 1 464 ? 7.414 11.535 -4.831 1.00 85.69 464 MET A N 1
ATOM 3798 C CA . MET A 1 464 ? 7.541 11.631 -3.368 1.00 85.69 464 MET A CA 1
ATOM 3799 C C . MET A 1 464 ? 8.219 12.919 -2.898 1.00 85.69 464 MET A C 1
ATOM 3801 O O . MET A 1 464 ? 8.177 13.214 -1.705 1.00 85.69 464 MET A O 1
ATOM 3805 N N . LYS A 1 465 ? 8.848 13.677 -3.808 1.00 86.25 465 LYS A N 1
ATOM 3806 C CA . LYS A 1 465 ? 9.743 14.797 -3.481 1.00 86.25 465 LYS A CA 1
ATOM 3807 C C . LYS A 1 465 ? 10.859 14.368 -2.523 1.00 86.25 465 LYS A C 1
ATOM 3809 O O . LYS A 1 465 ? 11.214 15.101 -1.601 1.00 86.25 465 LYS A O 1
ATOM 3814 N N . ASP A 1 466 ? 11.385 13.163 -2.737 1.00 87.75 466 ASP A N 1
ATOM 3815 C CA . ASP A 1 466 ? 12.451 12.606 -1.913 1.00 87.75 466 ASP A CA 1
ATOM 3816 C C . ASP A 1 466 ? 13.724 13.461 -2.017 1.00 87.75 466 ASP A C 1
ATOM 3818 O O . ASP A 1 466 ? 14.125 13.887 -3.105 1.00 87.75 466 ASP A O 1
ATOM 3822 N N . THR A 1 467 ? 14.376 13.717 -0.881 1.00 84.81 467 THR A N 1
ATOM 3823 C CA . THR A 1 467 ? 15.560 14.586 -0.821 1.00 84.81 467 THR A CA 1
ATOM 3824 C C . THR A 1 467 ? 16.774 13.982 -1.530 1.00 84.81 467 THR A C 1
ATOM 3826 O O . THR A 1 467 ? 17.622 14.727 -2.019 1.00 84.81 467 THR A O 1
ATOM 3829 N N . GLY A 1 468 ? 16.848 12.653 -1.635 1.00 87.31 468 GLY A N 1
ATOM 3830 C CA . GLY A 1 468 ? 17.899 11.915 -2.334 1.00 87.31 468 GLY A CA 1
ATOM 3831 C C . GLY A 1 468 ? 17.620 11.684 -3.823 1.00 87.31 468 GLY A C 1
ATOM 3832 O O . GLY A 1 468 ? 18.468 11.118 -4.517 1.00 87.31 468 GLY A O 1
ATOM 3833 N N . ALA A 1 469 ? 16.469 12.125 -4.350 1.00 91.44 469 ALA A N 1
ATOM 3834 C CA . ALA A 1 469 ? 16.081 11.878 -5.740 1.00 91.44 469 ALA A CA 1
ATOM 3835 C C . ALA A 1 469 ? 17.122 12.397 -6.747 1.00 91.44 469 ALA A C 1
ATOM 3837 O O . ALA A 1 469 ? 17.474 11.695 -7.694 1.00 91.44 469 ALA A O 1
ATOM 3838 N N . LEU A 1 470 ? 17.649 13.607 -6.531 1.00 91.88 470 LEU A N 1
ATOM 3839 C CA . LEU A 1 470 ? 18.618 14.227 -7.438 1.00 91.88 470 LEU A CA 1
ATOM 3840 C C . LEU A 1 470 ? 19.963 13.483 -7.453 1.00 91.88 470 LEU A C 1
ATOM 3842 O O . LEU A 1 470 ? 20.514 13.228 -8.523 1.00 91.88 470 LEU A O 1
ATOM 3846 N N . GLU A 1 471 ? 20.468 13.096 -6.278 1.00 92.75 471 GLU A N 1
ATOM 3847 C CA . GLU A 1 471 ? 21.710 12.326 -6.143 1.00 92.75 471 GLU A CA 1
ATOM 3848 C C . GLU A 1 471 ? 21.587 10.963 -6.833 1.00 92.75 471 GLU A C 1
ATOM 3850 O O . GLU A 1 471 ? 22.458 10.572 -7.616 1.00 92.75 471 GLU A O 1
ATOM 3855 N N . TYR A 1 472 ? 20.463 10.273 -6.611 1.00 92.75 472 TYR A N 1
ATOM 3856 C CA . TYR A 1 472 ? 20.175 9.009 -7.275 1.00 92.75 472 TYR A CA 1
ATOM 3857 C C . TYR A 1 472 ? 20.146 9.160 -8.801 1.00 92.75 472 TYR A C 1
ATOM 3859 O O . TYR A 1 472 ? 20.786 8.376 -9.507 1.00 92.75 472 TYR A O 1
ATOM 3867 N N . ILE A 1 473 ? 19.452 10.179 -9.322 1.00 93.94 473 ILE A N 1
ATOM 3868 C CA . ILE A 1 473 ? 19.371 10.417 -10.767 1.00 93.94 473 ILE A CA 1
ATOM 3869 C C . ILE A 1 473 ? 20.764 10.660 -11.350 1.00 93.94 473 ILE A C 1
ATOM 3871 O O . ILE A 1 473 ? 21.111 10.024 -12.344 1.00 93.94 473 ILE A O 1
ATOM 3875 N N . TYR A 1 474 ? 21.592 11.512 -10.741 1.00 93.75 474 TYR A N 1
ATOM 3876 C CA . TYR A 1 474 ? 22.944 11.766 -11.249 1.00 93.75 474 TYR A CA 1
ATOM 3877 C C . TYR A 1 474 ? 23.845 10.532 -11.206 1.00 93.75 474 TYR A C 1
ATOM 3879 O O . TYR A 1 474 ? 24.579 10.282 -12.167 1.00 93.75 474 TYR A O 1
ATOM 3887 N N . SER A 1 475 ? 23.755 9.726 -10.145 1.00 93.94 475 SER A N 1
ATOM 3888 C CA . SER A 1 475 ? 24.456 8.442 -10.062 1.00 93.94 475 SER A CA 1
ATOM 3889 C C . SER A 1 475 ? 24.071 7.523 -11.230 1.00 93.94 475 SER A C 1
ATOM 3891 O O . SER A 1 475 ? 24.941 6.992 -11.924 1.00 93.94 475 SER A O 1
ATOM 3893 N N . MET A 1 476 ? 22.771 7.417 -11.527 1.00 92.50 476 MET A N 1
ATOM 3894 C CA . MET A 1 476 ? 22.271 6.611 -12.642 1.00 92.50 476 MET A CA 1
ATOM 3895 C C . MET A 1 476 ? 22.647 7.184 -14.016 1.00 92.50 476 MET A C 1
ATOM 3897 O O . MET A 1 476 ? 23.028 6.419 -14.897 1.00 92.50 476 MET A O 1
ATOM 3901 N N . VAL A 1 477 ? 22.598 8.508 -14.211 1.00 93.12 477 VAL A N 1
ATOM 3902 C CA . VAL A 1 477 ? 23.043 9.174 -15.453 1.00 93.12 477 VAL A CA 1
ATOM 3903 C C . VAL A 1 477 ? 24.519 8.877 -15.721 1.00 93.12 477 VAL A C 1
ATOM 3905 O O . VAL A 1 477 ? 24.881 8.536 -16.846 1.00 93.12 477 VAL A O 1
ATOM 3908 N N . SER A 1 478 ? 25.364 8.953 -14.689 1.00 93.12 478 SER A N 1
ATOM 3909 C CA . SER A 1 478 ? 26.790 8.628 -14.786 1.00 93.12 478 SER A CA 1
ATOM 3910 C C . SER A 1 478 ? 27.022 7.156 -15.142 1.00 93.12 478 SER A C 1
ATOM 3912 O O . SER A 1 478 ? 27.806 6.849 -16.046 1.00 93.12 478 SER A O 1
ATOM 3914 N N . LEU A 1 479 ? 26.295 6.241 -14.488 1.00 91.19 479 LEU A N 1
ATOM 3915 C CA . LEU A 1 479 ? 26.374 4.803 -14.749 1.00 91.19 479 LEU A CA 1
ATOM 3916 C C . LEU A 1 479 ? 25.969 4.463 -16.191 1.00 91.19 479 LEU A C 1
ATOM 3918 O O . LEU A 1 479 ? 26.740 3.829 -16.912 1.00 91.19 479 LEU A O 1
ATOM 3922 N N . VAL A 1 480 ? 24.790 4.917 -16.626 1.00 90.56 480 VAL A N 1
ATOM 3923 C CA . VAL A 1 480 ? 24.262 4.654 -17.975 1.00 90.56 480 VAL A CA 1
ATOM 3924 C C . VAL A 1 480 ? 25.143 5.318 -19.035 1.00 90.56 480 VAL A C 1
ATOM 3926 O O . VAL A 1 480 ? 25.507 4.681 -20.020 1.00 90.56 480 VAL A O 1
ATOM 3929 N N . GLY A 1 481 ? 25.572 6.564 -18.815 1.00 89.88 481 GLY A N 1
ATOM 3930 C CA . GLY A 1 481 ? 26.473 7.267 -19.731 1.00 89.88 481 GLY A CA 1
ATOM 3931 C C . GLY A 1 481 ? 27.833 6.577 -19.883 1.00 89.88 481 GLY A C 1
ATOM 3932 O O . GLY A 1 481 ? 28.389 6.539 -20.980 1.00 89.88 481 GLY A O 1
ATOM 3933 N N . SER A 1 482 ? 28.362 5.985 -18.808 1.00 90.38 482 SER A N 1
ATOM 3934 C CA . SER A 1 482 ? 29.599 5.195 -18.862 1.00 90.38 482 SER A CA 1
ATOM 3935 C C . SER A 1 482 ? 29.410 3.895 -19.646 1.00 90.38 482 SER A C 1
ATOM 3937 O O . SER A 1 482 ? 30.268 3.546 -20.454 1.00 90.38 482 SER A O 1
ATOM 3939 N N . GLN A 1 483 ? 28.274 3.211 -19.472 1.00 88.31 483 GLN A N 1
ATOM 3940 C CA . GLN A 1 483 ? 27.944 2.006 -20.242 1.00 88.31 483 GLN A CA 1
ATOM 3941 C C . GLN A 1 483 ? 27.823 2.298 -21.740 1.00 88.31 483 GLN A C 1
ATOM 3943 O O . GLN A 1 483 ? 28.434 1.589 -22.536 1.00 88.31 483 GLN A O 1
ATOM 3948 N N . ILE A 1 484 ? 27.132 3.380 -22.115 1.00 89.69 484 ILE A N 1
ATOM 3949 C CA . ILE A 1 484 ? 27.015 3.823 -23.513 1.00 89.69 484 ILE A CA 1
ATOM 3950 C C . ILE A 1 484 ? 28.402 4.089 -24.115 1.00 89.69 484 ILE A C 1
ATOM 3952 O O . ILE A 1 484 ? 28.686 3.659 -25.229 1.00 89.69 484 ILE A O 1
ATOM 3956 N N . LYS A 1 485 ? 29.297 4.761 -23.379 1.00 90.00 485 LYS A N 1
ATOM 3957 C CA . LYS A 1 485 ? 30.662 5.049 -23.856 1.00 90.00 485 LYS A CA 1
ATOM 3958 C C . LYS A 1 485 ? 31.524 3.796 -24.014 1.00 90.00 485 LYS A C 1
ATOM 3960 O O . LYS A 1 485 ? 32.342 3.751 -24.926 1.00 90.00 485 LYS A O 1
ATOM 3965 N N . MET A 1 486 ? 31.391 2.822 -23.113 1.00 87.38 486 MET A N 1
ATOM 3966 C CA . MET A 1 486 ? 32.228 1.616 -23.115 1.00 87.38 486 MET A CA 1
ATOM 3967 C C . MET A 1 486 ? 31.754 0.555 -24.108 1.00 87.38 486 MET A C 1
ATOM 3969 O O . MET A 1 486 ? 32.588 -0.090 -24.737 1.00 87.38 486 MET A O 1
ATOM 3973 N N . TYR A 1 487 ? 30.441 0.356 -24.224 1.00 86.06 487 TYR A N 1
ATOM 3974 C CA . TYR A 1 487 ? 29.859 -0.775 -24.951 1.00 86.06 487 TYR A CA 1
ATOM 3975 C C . TYR A 1 487 ? 29.013 -0.359 -26.161 1.00 86.06 487 TYR A C 1
ATOM 3977 O O . TYR A 1 487 ? 28.602 -1.223 -26.930 1.00 86.06 487 TYR A O 1
ATOM 3985 N N . GLY A 1 488 ? 28.756 0.939 -26.350 1.00 82.50 488 GLY A N 1
ATOM 3986 C CA . GLY A 1 488 ? 27.766 1.416 -27.314 1.00 82.50 488 GLY A CA 1
ATOM 3987 C C . GLY A 1 488 ? 26.328 1.110 -26.873 1.00 82.50 488 GLY A C 1
ATOM 3988 O O . GLY A 1 488 ? 26.085 0.569 -25.796 1.00 82.50 488 GLY A O 1
ATOM 3989 N N . ASP A 1 489 ? 25.357 1.471 -27.711 1.00 85.75 489 ASP A N 1
ATOM 3990 C CA . ASP A 1 489 ? 23.933 1.160 -27.507 1.00 85.75 489 ASP A CA 1
ATOM 3991 C C . ASP A 1 489 ? 23.288 0.736 -28.831 1.00 85.75 489 ASP A C 1
ATOM 3993 O O . ASP A 1 489 ? 22.413 1.400 -29.379 1.00 85.75 489 ASP A O 1
ATOM 3997 N N . GLU A 1 490 ? 23.756 -0.388 -29.376 1.00 73.50 490 GLU A N 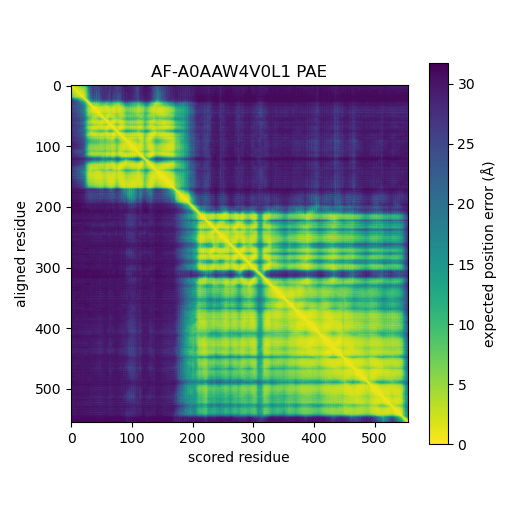1
ATOM 3998 C CA . GLU A 1 490 ? 23.305 -0.907 -30.677 1.00 73.50 490 GLU A CA 1
ATOM 3999 C C . GLU A 1 490 ? 21.794 -1.187 -30.728 1.00 73.50 490 GLU A C 1
ATOM 4001 O O . GLU A 1 490 ? 21.184 -1.124 -31.792 1.00 73.50 490 GLU A O 1
ATOM 4006 N N . LYS A 1 491 ? 21.176 -1.482 -29.575 1.00 74.75 491 LYS A N 1
ATOM 4007 C CA . LYS A 1 491 ? 19.739 -1.776 -29.454 1.00 74.75 491 LYS A CA 1
ATOM 4008 C C . LYS A 1 491 ? 18.877 -0.541 -29.168 1.00 74.75 491 LYS A C 1
ATOM 4010 O O . LYS A 1 491 ? 17.665 -0.692 -29.046 1.00 74.75 491 LYS A O 1
ATOM 4015 N N . ASN A 1 492 ? 19.476 0.648 -29.061 1.00 81.31 492 ASN A N 1
ATOM 4016 C CA . ASN A 1 492 ? 18.801 1.903 -28.717 1.00 81.31 492 ASN A CA 1
ATOM 4017 C C . ASN A 1 492 ? 17.936 1.804 -27.442 1.00 81.31 492 ASN A C 1
ATOM 4019 O O . ASN A 1 492 ? 16.765 2.179 -27.411 1.00 81.31 492 ASN A O 1
ATOM 4023 N N . THR A 1 493 ? 18.503 1.222 -26.388 1.00 81.25 493 THR A N 1
ATOM 4024 C CA . THR A 1 493 ? 17.815 0.960 -25.112 1.00 81.25 493 THR A CA 1
ATOM 4025 C C . THR A 1 493 ? 18.320 1.855 -23.984 1.00 81.25 493 THR A C 1
ATOM 4027 O O . THR A 1 493 ? 17.542 2.266 -23.118 1.00 81.25 493 THR A O 1
ATOM 4030 N N . LEU A 1 494 ? 19.609 2.194 -24.000 1.00 86.31 494 LEU A N 1
ATOM 4031 C CA . LEU A 1 494 ? 20.278 2.967 -22.959 1.00 86.31 494 LEU A CA 1
ATOM 4032 C C . LEU A 1 494 ? 20.195 4.475 -23.214 1.00 86.31 494 LEU A C 1
ATOM 4034 O O . LEU A 1 494 ? 20.010 5.226 -22.256 1.00 86.31 494 LEU A O 1
ATOM 4038 N N . PHE A 1 495 ? 20.262 4.929 -24.470 1.00 88.25 495 PHE A N 1
ATOM 4039 C CA . PHE A 1 495 ? 20.084 6.340 -24.830 1.00 88.25 495 PHE A CA 1
ATOM 4040 C C . PHE A 1 495 ? 18.718 6.890 -24.389 1.00 88.25 495 PHE A C 1
ATOM 4042 O O . PHE A 1 495 ? 18.696 7.898 -23.673 1.00 88.25 495 PHE A O 1
ATOM 4049 N N . PRO A 1 496 ? 17.577 6.219 -24.661 1.00 89.56 496 PRO A N 1
ATOM 4050 C CA . PRO A 1 496 ? 16.279 6.690 -24.179 1.00 89.56 496 PRO A CA 1
ATOM 4051 C C . PRO A 1 496 ? 16.196 6.782 -22.650 1.00 89.56 496 PRO A C 1
ATOM 4053 O O . PRO A 1 496 ? 15.593 7.716 -22.111 1.00 89.56 496 PRO A O 1
ATOM 4056 N N . LEU A 1 497 ? 16.816 5.833 -21.933 1.00 89.69 497 LEU A N 1
ATOM 4057 C CA . LEU A 1 497 ? 16.903 5.864 -20.471 1.00 89.69 497 LEU A CA 1
ATOM 4058 C C . LEU A 1 497 ? 17.753 7.049 -19.993 1.00 89.69 497 LEU A C 1
ATOM 4060 O O . LEU A 1 497 ? 17.340 7.769 -19.084 1.00 89.69 497 LEU A O 1
ATOM 4064 N N . TYR A 1 498 ? 18.907 7.279 -20.617 1.00 91.44 498 TYR A N 1
ATOM 4065 C CA . TYR A 1 498 ? 19.800 8.393 -20.310 1.00 91.44 498 TYR A CA 1
ATOM 4066 C C . TYR A 1 498 ? 19.096 9.747 -20.475 1.00 91.44 498 TYR A C 1
ATOM 4068 O O . TYR A 1 498 ? 19.100 10.571 -19.555 1.00 91.44 498 TYR A O 1
ATOM 4076 N N . HIS A 1 499 ? 18.417 9.956 -21.607 1.00 90.19 499 HIS A N 1
ATOM 4077 C CA . HIS A 1 499 ? 17.662 11.182 -21.856 1.00 90.19 499 HIS A CA 1
ATOM 4078 C C . HIS A 1 499 ? 16.487 11.333 -20.877 1.00 90.19 499 HIS A C 1
ATOM 4080 O O . HIS A 1 499 ? 16.275 12.418 -20.336 1.00 90.19 499 HIS A O 1
ATOM 4086 N N . PHE A 1 500 ? 15.766 10.248 -20.569 1.00 92.38 500 PHE A N 1
ATOM 4087 C CA . PHE A 1 500 ? 14.711 10.255 -19.552 1.00 92.38 500 PHE A CA 1
ATOM 4088 C C . PHE A 1 500 ? 15.221 10.710 -18.175 1.00 92.38 500 PHE A C 1
ATOM 4090 O O . PHE A 1 500 ? 14.600 11.572 -17.551 1.00 92.38 500 PHE A O 1
ATOM 4097 N N . LEU A 1 501 ? 16.354 10.172 -17.714 1.00 92.94 501 LEU A N 1
ATOM 4098 C CA . LEU A 1 501 ? 16.929 10.519 -16.414 1.00 92.94 501 LEU A CA 1
ATOM 4099 C C . LEU A 1 501 ? 17.314 12.003 -16.348 1.00 92.94 501 LEU A C 1
ATOM 4101 O O . LEU A 1 501 ? 17.008 12.670 -15.363 1.00 92.94 501 LEU A O 1
ATOM 4105 N N . ARG A 1 502 ? 17.905 12.556 -17.415 1.00 93.00 502 ARG A N 1
ATOM 4106 C CA . ARG A 1 502 ? 18.251 13.988 -17.474 1.00 93.00 502 ARG A CA 1
ATOM 4107 C C . ARG A 1 502 ? 17.027 14.898 -17.476 1.00 93.00 502 ARG A C 1
ATOM 4109 O O . ARG A 1 502 ? 17.029 15.900 -16.765 1.00 93.00 502 ARG A O 1
ATOM 4116 N N . ARG A 1 503 ? 15.954 14.524 -18.185 1.00 92.81 503 ARG A N 1
ATOM 4117 C CA . ARG A 1 503 ? 14.672 15.249 -18.116 1.00 92.81 503 ARG A CA 1
ATOM 4118 C C . ARG A 1 503 ? 14.115 15.272 -16.691 1.00 92.81 503 ARG A C 1
ATOM 4120 O O . ARG A 1 503 ? 13.674 16.319 -16.225 1.00 92.81 503 ARG A O 1
ATOM 4127 N N . ARG A 1 504 ? 14.187 14.149 -15.964 1.00 92.88 504 ARG A N 1
ATOM 4128 C CA . ARG A 1 504 ? 13.773 14.093 -14.552 1.00 92.88 504 ARG A CA 1
ATOM 4129 C C . ARG A 1 504 ? 14.689 14.903 -13.632 1.00 92.88 504 ARG A C 1
ATOM 4131 O O . ARG A 1 504 ? 14.171 15.598 -12.765 1.00 92.88 504 ARG A O 1
ATOM 4138 N N . ALA A 1 505 ? 16.007 14.892 -13.845 1.00 92.56 505 ALA A N 1
ATOM 4139 C CA . ALA A 1 505 ? 16.932 15.751 -13.098 1.00 92.56 505 ALA A CA 1
ATOM 4140 C C . ALA A 1 505 ? 16.575 17.235 -13.260 1.00 92.56 505 ALA A C 1
ATOM 4142 O O . ALA A 1 505 ? 16.480 17.945 -12.262 1.00 92.56 505 ALA A O 1
ATOM 4143 N N . ALA A 1 506 ? 16.310 17.684 -14.493 1.00 90.06 506 ALA A N 1
ATOM 4144 C CA . ALA A 1 506 ? 15.900 19.060 -14.760 1.00 90.06 506 ALA A CA 1
ATOM 4145 C C . ALA A 1 506 ? 14.633 19.431 -13.972 1.00 90.06 506 ALA A C 1
ATOM 4147 O O . ALA A 1 506 ? 14.631 20.430 -13.259 1.00 90.06 506 ALA A O 1
ATOM 4148 N N . GLN A 1 507 ? 13.599 18.585 -14.000 1.00 89.06 507 GLN A N 1
ATOM 4149 C CA . GLN A 1 507 ? 12.362 18.816 -13.241 1.00 89.06 507 GLN A CA 1
ATOM 4150 C C . GLN A 1 507 ? 12.595 18.891 -11.726 1.00 89.06 507 GLN A C 1
ATOM 4152 O O . GLN A 1 507 ? 12.038 19.760 -11.057 1.00 89.06 507 GLN A O 1
ATOM 4157 N N . VAL A 1 508 ? 13.439 18.015 -11.173 1.00 90.00 508 VAL A N 1
ATOM 4158 C CA . VAL A 1 508 ? 13.788 18.049 -9.744 1.00 90.00 508 VAL A CA 1
ATOM 4159 C C . VAL A 1 508 ? 14.523 19.342 -9.389 1.00 90.00 508 VAL A C 1
ATOM 4161 O O . VAL A 1 508 ? 14.181 19.968 -8.390 1.00 90.00 508 VAL A O 1
ATOM 4164 N N . LEU A 1 509 ? 15.478 19.788 -10.211 1.00 89.56 509 LEU A N 1
ATOM 4165 C CA . LEU A 1 509 ? 16.190 21.054 -9.996 1.00 89.56 509 LEU A CA 1
ATOM 4166 C C . LEU A 1 509 ? 15.239 22.255 -10.002 1.00 89.56 509 LEU A C 1
ATOM 4168 O O . LEU A 1 509 ? 15.360 23.130 -9.144 1.00 89.56 509 LEU A O 1
ATOM 4172 N N . VAL A 1 510 ? 14.270 22.281 -10.923 1.00 86.94 510 VAL A N 1
ATOM 4173 C CA . VAL A 1 510 ? 13.229 23.321 -10.966 1.00 86.94 510 VAL A CA 1
ATOM 4174 C C . VAL A 1 510 ? 12.374 23.285 -9.697 1.00 86.94 510 VAL A C 1
ATOM 4176 O O . VAL A 1 510 ? 12.195 24.320 -9.057 1.00 86.94 510 VAL A O 1
ATOM 4179 N N . ASN A 1 511 ? 11.922 22.102 -9.270 1.00 85.12 511 ASN A N 1
ATOM 4180 C CA . ASN A 1 511 ? 11.128 21.931 -8.047 1.00 85.12 511 ASN A CA 1
ATOM 4181 C C . ASN A 1 511 ? 11.884 22.357 -6.776 1.00 85.12 511 ASN A C 1
ATOM 4183 O O . ASN A 1 511 ? 11.285 22.920 -5.860 1.00 85.12 511 ASN A O 1
ATOM 4187 N N . LEU A 1 512 ? 13.199 22.118 -6.725 1.00 86.44 512 LEU A N 1
ATOM 4188 C CA . LEU A 1 512 ? 14.086 22.543 -5.636 1.00 86.44 512 LEU A CA 1
ATOM 4189 C C . LEU A 1 512 ? 14.510 24.019 -5.730 1.00 86.44 512 LEU A C 1
ATOM 4191 O O . LEU A 1 512 ? 15.231 24.502 -4.859 1.00 86.44 512 LEU A O 1
ATOM 4195 N N . LYS A 1 513 ? 14.052 24.749 -6.756 1.00 87.94 513 LYS A N 1
ATOM 4196 C CA . LYS A 1 513 ? 14.406 26.151 -7.042 1.00 87.94 513 LYS A CA 1
ATOM 4197 C C . LYS A 1 513 ? 15.890 26.375 -7.365 1.00 87.94 513 LYS A C 1
ATOM 4199 O O . LYS A 1 513 ? 16.390 27.493 -7.267 1.00 87.94 513 LYS A O 1
ATOM 4204 N N . TYR A 1 514 ? 16.608 25.341 -7.798 1.00 89.31 514 TYR A N 1
ATOM 4205 C CA . TYR A 1 514 ? 17.991 25.438 -8.276 1.00 89.31 514 TYR A CA 1
ATOM 4206 C C . TYR A 1 514 ? 18.028 25.831 -9.757 1.00 89.31 514 TYR A C 1
ATOM 4208 O O . TYR A 1 514 ? 18.489 25.083 -10.620 1.00 89.31 514 TYR A O 1
ATOM 4216 N N . TYR A 1 515 ? 17.523 27.028 -10.061 1.00 89.00 515 TYR A N 1
ATOM 4217 C CA . TYR A 1 515 ? 17.285 27.477 -11.436 1.00 89.00 515 TYR A CA 1
ATOM 4218 C C . TYR A 1 515 ? 18.558 27.622 -12.277 1.00 89.00 515 TYR A C 1
ATOM 4220 O O . TYR A 1 515 ? 18.525 27.364 -13.478 1.00 89.00 515 TYR A O 1
ATOM 4228 N N . SER A 1 516 ? 19.686 28.003 -11.671 1.00 88.38 516 SER A N 1
ATOM 4229 C CA . SER A 1 516 ? 20.973 28.111 -12.370 1.00 88.38 516 SER A CA 1
ATOM 4230 C C . SER A 1 516 ? 21.446 26.754 -12.896 1.00 88.38 516 SER A C 1
ATOM 4232 O O . SER A 1 516 ? 21.729 26.618 -14.085 1.00 88.38 516 SER A O 1
ATOM 4234 N N . GLN A 1 517 ? 21.441 25.735 -12.034 1.00 89.94 517 GLN A N 1
ATOM 4235 C CA . GLN A 1 517 ? 21.801 24.363 -12.398 1.00 89.94 517 GLN A CA 1
ATOM 4236 C C . GLN A 1 517 ? 20.795 23.760 -13.386 1.00 89.94 517 GLN A C 1
ATOM 4238 O O . GLN A 1 517 ? 21.192 23.081 -14.331 1.00 89.94 517 GLN A O 1
ATOM 4243 N N . ALA A 1 518 ? 19.496 24.040 -13.209 1.00 90.62 518 ALA A N 1
ATOM 4244 C CA . ALA A 1 518 ? 18.466 23.614 -14.154 1.00 90.62 518 ALA A CA 1
ATOM 4245 C C . ALA A 1 518 ? 18.733 24.179 -15.558 1.00 90.62 518 ALA A C 1
ATOM 4247 O O . ALA A 1 518 ? 18.714 23.431 -16.531 1.00 90.62 518 ALA A O 1
ATOM 4248 N N . ARG A 1 519 ? 19.050 25.477 -15.669 1.00 90.25 519 ARG A N 1
ATOM 4249 C CA . ARG A 1 519 ? 19.387 26.120 -16.948 1.00 90.25 519 ARG A CA 1
ATOM 4250 C C . ARG A 1 519 ? 20.621 25.522 -17.595 1.00 90.25 519 ARG A C 1
ATOM 4252 O O . ARG A 1 519 ? 20.588 25.249 -18.787 1.00 90.25 519 ARG A O 1
ATOM 4259 N N . GLU A 1 520 ? 21.689 25.314 -16.831 1.00 92.81 520 GLU A N 1
ATOM 4260 C CA . GLU A 1 520 ? 22.915 24.713 -17.358 1.00 92.81 520 GLU A CA 1
ATOM 4261 C C . GLU A 1 520 ? 22.630 23.338 -17.980 1.00 92.81 520 GLU A C 1
ATOM 4263 O O . GLU A 1 520 ? 23.011 23.079 -19.123 1.00 92.81 520 GLU A O 1
ATOM 4268 N N . LEU A 1 521 ? 21.875 22.493 -17.271 1.00 91.50 521 LEU A N 1
ATOM 4269 C CA . LEU A 1 521 ? 21.472 21.180 -17.764 1.00 91.50 521 LEU A CA 1
ATOM 4270 C C . LEU A 1 521 ? 20.584 21.276 -19.018 1.00 91.50 521 LEU A C 1
ATOM 4272 O O . LEU A 1 521 ? 20.807 20.539 -19.978 1.00 91.50 521 LEU A O 1
ATOM 4276 N N . LEU A 1 522 ? 19.609 22.189 -19.036 1.00 91.44 522 LEU A N 1
ATOM 4277 C CA . LEU A 1 522 ? 18.704 22.392 -20.173 1.00 91.44 522 LEU A CA 1
ATOM 4278 C C . LEU A 1 522 ? 19.438 22.937 -21.410 1.00 91.44 522 LEU A C 1
ATOM 4280 O O . LEU A 1 522 ? 19.186 22.467 -22.516 1.00 91.44 522 LEU A O 1
ATOM 4284 N N . TYR A 1 523 ? 20.399 23.851 -21.244 1.00 92.31 523 TYR A N 1
ATOM 4285 C CA . TYR A 1 523 ? 21.232 24.339 -22.348 1.00 92.31 523 TYR A CA 1
ATOM 4286 C C . TYR A 1 523 ? 22.087 23.227 -22.959 1.00 92.31 523 TYR A C 1
ATOM 4288 O O . TYR A 1 523 ? 22.185 23.136 -24.181 1.00 92.31 523 TYR A O 1
ATOM 4296 N N . GLN A 1 524 ? 22.653 22.339 -22.135 1.00 90.25 524 GLN A N 1
ATOM 4297 C CA . GLN A 1 524 ? 23.359 21.154 -22.637 1.00 90.25 524 GLN A CA 1
ATOM 4298 C C . GLN A 1 524 ? 22.427 20.233 -23.443 1.00 90.25 524 GLN A C 1
ATOM 4300 O O . GLN A 1 524 ? 22.867 19.594 -24.394 1.00 90.25 524 GLN A O 1
ATOM 4305 N N . MET A 1 525 ? 21.145 20.162 -23.074 1.00 90.81 525 MET A N 1
ATOM 4306 C CA . MET A 1 525 ? 20.136 19.326 -23.733 1.00 90.81 525 MET A CA 1
ATOM 4307 C C . MET A 1 525 ? 19.617 19.903 -25.063 1.00 90.81 525 MET A C 1
ATOM 4309 O O . MET A 1 525 ? 19.039 19.154 -25.845 1.00 90.81 525 MET A O 1
ATOM 4313 N N . LEU A 1 526 ? 19.848 21.187 -25.371 1.00 88.50 526 LEU A N 1
ATOM 4314 C CA . LEU A 1 526 ? 19.456 21.786 -26.661 1.00 88.50 526 LEU A CA 1
ATOM 4315 C C . LEU A 1 526 ? 20.231 21.211 -27.853 1.00 88.50 526 LEU A C 1
ATOM 4317 O O . LEU A 1 526 ? 19.718 21.193 -28.969 1.00 88.50 526 LEU A O 1
ATOM 4321 N N . GLY A 1 527 ? 21.459 20.741 -27.616 1.00 83.44 527 GLY A N 1
ATOM 4322 C CA . GLY A 1 527 ? 22.284 20.084 -28.633 1.00 83.44 527 GLY A CA 1
ATOM 4323 C C . GLY A 1 527 ? 21.848 18.652 -28.964 1.00 83.44 527 GLY A C 1
ATOM 4324 O O . GLY A 1 527 ? 22.442 18.032 -29.841 1.00 83.44 527 GLY A O 1
ATOM 4325 N N . GLU A 1 528 ? 20.836 18.119 -28.273 1.00 85.56 528 GLU A N 1
ATOM 4326 C CA . GLU A 1 528 ? 20.358 16.742 -28.408 1.00 85.56 528 GLU A CA 1
ATOM 4327 C C . GLU A 1 528 ? 18.970 16.724 -29.047 1.00 85.56 528 GLU A C 1
ATOM 4329 O O . GLU A 1 528 ? 18.011 17.230 -28.464 1.00 85.56 528 GLU A O 1
ATOM 4334 N N . GLU A 1 529 ? 18.835 16.103 -30.222 1.00 83.94 529 GLU A N 1
ATOM 4335 C CA . GLU A 1 529 ? 17.580 16.102 -30.989 1.00 83.94 529 GLU A CA 1
ATOM 4336 C C . GLU A 1 529 ? 16.382 15.588 -30.168 1.00 83.94 529 GLU A C 1
ATOM 4338 O O . GLU A 1 529 ? 15.339 16.240 -30.139 1.00 83.94 529 GLU A O 1
ATOM 4343 N N . GLU A 1 530 ? 16.554 14.499 -29.407 1.00 82.31 530 GLU A N 1
ATOM 4344 C CA . GLU A 1 530 ? 15.493 13.901 -28.576 1.00 82.31 530 GLU A CA 1
ATOM 4345 C C . GLU A 1 530 ? 15.079 14.741 -27.355 1.00 82.31 530 GLU A C 1
ATOM 4347 O O . GLU A 1 530 ? 14.009 14.525 -26.780 1.00 82.31 530 GLU A O 1
ATOM 4352 N N . ASN A 1 531 ? 15.921 15.677 -26.914 1.00 84.94 531 ASN A N 1
ATOM 4353 C CA . ASN A 1 531 ? 15.661 16.500 -25.732 1.00 84.94 531 ASN A CA 1
ATOM 4354 C C . ASN A 1 531 ? 15.358 17.961 -26.060 1.00 84.94 531 ASN A C 1
ATOM 4356 O O . ASN A 1 531 ? 14.862 18.671 -25.183 1.00 84.94 531 ASN A O 1
ATOM 4360 N N . ARG A 1 532 ? 15.617 18.406 -27.293 1.00 85.75 532 ARG A N 1
ATOM 4361 C CA . ARG A 1 532 ? 15.519 19.808 -27.706 1.00 85.75 532 ARG A CA 1
ATOM 4362 C C . ARG A 1 532 ? 14.157 20.426 -27.405 1.00 85.75 532 ARG A C 1
ATOM 4364 O O . ARG A 1 532 ? 14.098 21.437 -26.716 1.00 85.75 532 ARG A O 1
ATOM 4371 N N . GLU A 1 533 ? 13.065 19.786 -27.823 1.00 86.06 533 GLU A N 1
ATOM 4372 C CA . GLU A 1 533 ? 11.717 20.318 -27.575 1.00 86.06 533 GLU A CA 1
ATOM 4373 C C . GLU A 1 533 ? 11.379 20.415 -26.081 1.00 86.06 533 GLU A C 1
ATOM 4375 O O . GLU A 1 533 ? 10.704 21.342 -25.640 1.00 86.06 533 GLU A O 1
ATOM 4380 N N . PHE A 1 534 ? 11.820 19.436 -25.285 1.00 89.69 534 PHE A N 1
ATOM 4381 C CA . PHE A 1 534 ? 11.635 19.473 -23.837 1.00 89.69 534 PHE A CA 1
ATOM 4382 C C . PHE A 1 534 ? 12.435 20.627 -23.225 1.00 89.69 534 PHE A C 1
ATOM 4384 O O . PHE A 1 534 ? 11.894 21.385 -22.425 1.00 89.69 534 PHE A O 1
ATOM 4391 N N . ALA A 1 535 ? 13.697 20.782 -23.633 1.00 87.38 535 ALA A N 1
ATOM 4392 C CA . ALA A 1 535 ? 14.578 21.823 -23.131 1.00 87.38 535 ALA A CA 1
ATOM 4393 C C . ALA A 1 535 ? 14.068 23.232 -23.468 1.00 87.38 535 ALA A C 1
ATOM 4395 O O . ALA A 1 535 ? 14.041 24.089 -22.589 1.00 87.38 535 ALA A O 1
ATOM 4396 N N . GLU A 1 536 ? 13.595 23.455 -24.697 1.00 88.75 536 GLU A N 1
ATOM 4397 C CA . GLU A 1 536 ? 12.989 24.723 -25.124 1.00 88.75 536 GLU A CA 1
ATOM 4398 C C . GLU A 1 536 ? 11.757 25.081 -24.277 1.00 88.75 536 GLU A C 1
ATOM 4400 O O . GLU A 1 536 ? 11.657 26.206 -23.783 1.00 88.75 536 GLU A O 1
ATOM 4405 N N . ARG A 1 537 ? 10.848 24.122 -24.044 1.00 89.38 537 ARG A N 1
ATOM 4406 C CA . ARG A 1 537 ? 9.643 24.342 -23.223 1.00 89.38 537 ARG A CA 1
ATOM 4407 C C . ARG A 1 537 ? 9.972 24.680 -21.768 1.00 89.38 537 ARG A C 1
ATOM 4409 O O . ARG A 1 537 ? 9.396 25.614 -21.215 1.00 89.38 537 ARG A O 1
ATOM 4416 N N . GLU A 1 538 ? 10.888 23.943 -21.145 1.00 87.69 538 GLU A N 1
ATOM 4417 C CA . GLU A 1 538 ? 11.260 24.171 -19.741 1.00 87.69 538 GLU A CA 1
ATOM 4418 C C . GLU A 1 538 ? 12.053 25.477 -19.553 1.00 87.69 538 GLU A C 1
ATOM 4420 O O . GLU A 1 538 ? 11.872 26.173 -18.553 1.00 87.69 538 GLU A O 1
ATOM 4425 N N . LEU A 1 539 ? 12.891 25.870 -20.523 1.00 89.19 539 LEU A N 1
ATOM 4426 C CA . LEU A 1 539 ? 13.577 27.169 -20.497 1.00 89.19 539 LEU A CA 1
ATOM 4427 C C . LEU A 1 539 ? 12.580 28.334 -20.576 1.00 89.19 539 LEU A C 1
ATOM 4429 O O . LEU A 1 539 ? 12.667 29.254 -19.762 1.00 89.19 539 LEU A O 1
ATOM 4433 N N . GLN A 1 540 ? 11.585 28.257 -21.469 1.00 87.75 540 GLN A N 1
ATOM 4434 C CA . GLN A 1 540 ? 10.496 29.242 -21.542 1.00 87.75 540 GLN A CA 1
ATOM 4435 C C . GLN A 1 540 ? 9.694 29.310 -20.235 1.00 87.75 540 GLN A C 1
ATOM 4437 O O . GLN A 1 540 ? 9.342 30.396 -19.770 1.00 87.75 540 GLN A O 1
ATOM 4442 N N . TYR A 1 541 ? 9.432 28.162 -19.602 1.00 87.25 541 TYR A N 1
ATOM 4443 C CA . TYR A 1 541 ? 8.774 28.118 -18.297 1.00 87.25 541 TYR A CA 1
ATOM 4444 C C . TYR A 1 541 ? 9.590 28.861 -17.224 1.00 87.25 541 TYR A C 1
ATOM 4446 O O . TYR A 1 541 ? 9.043 29.708 -16.512 1.00 87.25 541 TYR A O 1
ATOM 4454 N N . LEU A 1 542 ? 10.907 28.638 -17.159 1.00 86.38 542 LEU A N 1
ATOM 4455 C CA . LEU A 1 542 ? 11.802 29.341 -16.231 1.00 86.38 542 LEU A CA 1
ATOM 4456 C C . LEU A 1 542 ? 11.876 30.854 -16.486 1.00 86.38 542 LEU A C 1
ATOM 4458 O O . LEU A 1 542 ? 11.979 31.629 -15.534 1.00 86.38 542 LEU A O 1
ATOM 4462 N N . GLU A 1 543 ? 11.824 31.286 -17.746 1.00 83.62 543 GLU A N 1
ATOM 4463 C CA . GLU A 1 543 ? 11.743 32.706 -18.114 1.00 83.62 543 GLU A CA 1
ATOM 4464 C C . GLU A 1 543 ? 10.418 33.336 -17.658 1.00 83.62 543 GLU A C 1
ATOM 4466 O O . GLU A 1 543 ? 10.419 34.418 -17.068 1.00 83.62 543 GLU A O 1
ATOM 4471 N N . SER A 1 544 ? 9.296 32.628 -17.838 1.00 81.25 544 SER A N 1
ATOM 4472 C CA . SER A 1 544 ? 7.961 33.096 -17.435 1.00 81.25 544 SER A CA 1
ATOM 4473 C C . SER A 1 544 ? 7.785 33.241 -15.917 1.00 81.25 544 SER A C 1
ATOM 4475 O O . SER A 1 544 ? 7.017 34.087 -15.463 1.00 81.25 544 SER A O 1
ATOM 4477 N N . MET A 1 545 ? 8.532 32.469 -15.119 1.00 75.88 545 MET A N 1
ATOM 4478 C CA . MET A 1 545 ? 8.511 32.550 -13.653 1.00 75.88 545 MET A CA 1
ATOM 4479 C C . MET A 1 545 ? 9.330 33.718 -13.080 1.00 75.88 545 MET A C 1
ATOM 4481 O O . MET A 1 545 ? 9.441 33.848 -11.862 1.00 75.88 545 MET A O 1
ATOM 4485 N N . GLY A 1 546 ? 9.926 34.569 -13.923 1.00 61.47 546 GLY A N 1
ATOM 4486 C CA . GLY A 1 546 ? 10.737 35.694 -13.456 1.00 61.47 546 GLY A CA 1
ATOM 4487 C C . GLY A 1 546 ? 12.050 35.268 -12.794 1.00 61.47 546 GLY A C 1
ATOM 4488 O O . GLY A 1 546 ? 12.700 36.092 -12.154 1.00 61.47 546 GLY A O 1
ATOM 4489 N N . ALA A 1 547 ? 12.507 34.024 -12.995 1.00 56.97 547 ALA A N 1
ATOM 4490 C CA . ALA A 1 547 ? 13.827 33.548 -12.562 1.00 56.97 547 ALA A CA 1
ATOM 4491 C C . ALA A 1 547 ? 14.977 34.191 -13.379 1.00 56.97 547 ALA A C 1
ATOM 4493 O O . ALA A 1 547 ? 16.030 33.593 -13.593 1.00 56.97 547 ALA A O 1
ATOM 4494 N N . GLY A 1 548 ? 14.755 35.382 -13.937 1.00 45.97 548 GLY A N 1
ATOM 4495 C CA . GLY A 1 548 ? 15.608 36.053 -14.910 1.00 45.97 548 GLY A CA 1
ATOM 4496 C C . GLY A 1 548 ? 16.894 36.653 -14.348 1.00 45.97 548 GLY A C 1
ATOM 4497 O O . GLY A 1 548 ? 17.807 36.849 -15.132 1.00 45.97 548 GLY A O 1
ATOM 4498 N N . ASP A 1 549 ? 17.026 36.897 -13.038 1.00 48.22 549 ASP A N 1
ATOM 4499 C CA . ASP A 1 549 ? 18.060 37.841 -12.568 1.00 48.22 549 ASP A CA 1
ATOM 4500 C C . ASP A 1 549 ? 18.693 37.551 -11.186 1.00 48.22 549 ASP A C 1
ATOM 4502 O O . ASP A 1 549 ? 19.075 38.471 -10.468 1.00 48.22 549 ASP A O 1
ATOM 4506 N N . ASP A 1 550 ? 18.920 36.289 -10.808 1.00 45.78 550 ASP A N 1
ATOM 4507 C CA . ASP A 1 550 ? 19.775 35.994 -9.632 1.00 45.78 550 ASP A CA 1
ATOM 4508 C C . ASP A 1 550 ? 21.286 36.002 -9.950 1.00 45.78 550 ASP A C 1
ATOM 4510 O O . ASP A 1 550 ? 22.121 35.901 -9.053 1.00 45.78 550 ASP A O 1
ATOM 4514 N N . ALA A 1 551 ? 21.671 36.205 -11.214 1.00 40.69 551 ALA A N 1
ATOM 4515 C CA . ALA A 1 551 ? 23.077 36.306 -11.621 1.00 40.69 551 ALA A CA 1
ATOM 4516 C C . ALA A 1 551 ? 23.730 37.673 -11.309 1.00 40.69 551 ALA A C 1
ATOM 4518 O O . ALA A 1 551 ? 24.917 37.841 -11.568 1.00 40.69 551 ALA A O 1
ATOM 4519 N N . LYS A 1 552 ? 22.993 38.649 -10.752 1.00 39.38 552 LYS A N 1
ATOM 4520 C CA . LYS A 1 552 ? 23.499 40.014 -10.481 1.00 39.38 552 LYS A CA 1
ATOM 4521 C C . LYS A 1 552 ? 23.555 40.427 -9.006 1.00 39.38 552 LYS A C 1
ATOM 4523 O O . LYS A 1 552 ? 23.830 41.587 -8.725 1.00 39.38 552 LYS A O 1
ATOM 4528 N N . ARG A 1 553 ? 23.295 39.527 -8.049 1.00 36.28 553 ARG A N 1
ATOM 4529 C CA . ARG A 1 553 ? 23.267 39.885 -6.612 1.00 36.28 553 ARG A CA 1
ATOM 4530 C C . ARG A 1 553 ? 24.505 39.517 -5.789 1.00 36.28 553 ARG A C 1
ATOM 4532 O O . ARG A 1 553 ? 24.489 39.762 -4.591 1.00 36.28 553 ARG A O 1
ATOM 4539 N N . ASN A 1 554 ? 25.569 39.015 -6.415 1.00 32.88 554 ASN A N 1
ATOM 4540 C CA . ASN A 1 554 ? 26.852 38.754 -5.752 1.00 32.88 554 ASN A CA 1
ATOM 4541 C C . ASN A 1 554 ? 28.009 39.517 -6.429 1.00 32.88 554 ASN A C 1
ATOM 4543 O O . ASN A 1 554 ? 28.962 38.895 -6.897 1.00 32.88 554 ASN A O 1
ATOM 4547 N N . GLU A 1 555 ? 27.911 40.849 -6.479 1.00 33.31 555 GLU A N 1
ATOM 4548 C CA . GLU A 1 555 ? 29.085 41.742 -6.501 1.00 33.31 555 GLU A CA 1
ATOM 4549 C C . GLU A 1 555 ? 29.200 42.472 -5.162 1.00 33.31 555 GLU A C 1
ATOM 4551 O O . GLU A 1 555 ? 28.155 42.973 -4.679 1.00 33.31 555 GLU A O 1
#

pLDDT: mean 80.4, std 13.89, range [32.88, 94.88]

Sequence (555 aa):
MIISVVFVSMMVVFVTVYHFVTKPKKQQEKIYSAMTTDELIRFVQSMHCELVKRIDADAIIIGFQGGYFHLLREKTGQNIQLYYKDFYACSYEQSKKIVFDINNINCRYTAWTCYLRKSHEDGESETPFTACLSACLFLSGSETQLKQHLRVLLESSFMIARSFKELAEQSASIQDMLVKKEFENRLALLRRKLEIGHGKLLEPVDVSRQDMDQIEDILSLFGTVKQEDIKGMTLVCNGRIERRTELLSILSFRLKDAVMDEKGQAGKDALICIILAEGQLVIALEKAEGSNERSLYYKLSAMRTDRVDAFFDETQKGRVFSSMIEVRLTTDHDDYWELKYMLDDAKEKAANKQFDELTEEQQALLAYTEPTLQTTIYWGKKFFRQQCYLQALGCYLSIFRYYQVHWTELPERGKEEYYVICYHIGFVYLTLGHFEKAYYYLTNAKRNSSIHAIRDFTNCLVEMKDTGALEYIYSMVSLVGSQIKMYGDEKNTLFPLYHFLRRRAAQVLVNLKYYSQARELLYQMLGEEENREFAERELQYLESMGAGDDAKRNE

Solvent-accessible surface area (backbone atoms only — not comparable to full-atom values): 30554 Å² total; per-residue (Å²): 112,71,70,59,54,52,53,53,52,50,49,52,50,49,52,52,48,48,56,62,68,66,44,73,76,71,72,79,64,58,65,36,62,52,57,54,58,71,53,48,52,54,53,43,44,76,71,73,31,46,80,73,43,76,78,58,86,48,30,38,31,34,36,51,99,90,43,61,34,40,40,35,49,43,97,83,26,33,39,35,38,39,31,44,61,70,80,42,72,38,28,80,85,49,43,68,58,47,55,53,51,35,52,54,46,41,74,74,37,83,78,42,47,54,46,81,41,72,53,92,68,79,93,74,60,79,48,47,30,24,36,29,37,39,35,76,48,71,43,62,54,37,51,68,57,44,52,51,51,50,48,51,53,62,56,47,50,55,56,50,53,49,53,49,49,60,57,68,69,54,92,66,73,63,67,66,56,49,54,51,52,52,50,50,50,53,51,51,51,48,48,55,66,71,56,65,62,93,64,77,71,81,76,79,76,77,76,59,78,45,73,52,46,27,44,45,50,59,48,58,72,70,73,71,76,53,81,87,35,58,62,32,36,37,41,41,33,87,91,45,77,49,78,48,66,54,65,71,66,50,37,69,34,42,57,60,64,55,35,38,47,101,85,71,49,76,48,64,45,23,40,39,39,35,39,37,76,70,41,35,40,40,36,39,35,39,61,40,87,86,49,55,95,51,37,37,34,26,41,37,37,40,38,37,40,69,67,84,55,94,83,57,90,81,72,85,69,54,57,65,38,66,40,35,42,76,42,68,70,61,49,77,68,52,52,50,50,54,51,49,52,50,48,51,52,36,50,51,33,53,74,70,67,41,62,88,77,51,50,74,47,33,53,52,35,72,74,43,87,52,69,69,57,24,52,35,50,33,50,19,47,53,27,46,77,68,48,13,39,52,52,14,42,20,24,40,54,29,52,50,51,50,48,67,76,43,52,90,76,49,52,72,70,51,55,56,48,48,26,53,46,24,28,54,48,11,51,42,29,46,72,49,66,38,38,75,63,11,47,60,27,18,62,53,10,34,74,71,68,38,67,65,28,47,52,52,38,51,49,37,31,55,76,66,63,42,88,59,36,59,61,52,38,53,54,49,40,52,52,49,53,49,46,41,73,74,71,52,54,94,82,66,63,54,60,61,50,42,54,51,41,51,55,51,42,37,53,51,27,51,75,71,64,40,53,70,64,23,47,56,55,33,58,64,29,52,82,34,84,94,37,24,70,60,25,56,54,53,50,53,52,46,55,73,70,63,71,75,66,79,90,72,77,87,122

Secondary structure (DSSP, 8-state):
-HHHHHHHHHHHHHHHHHHHHSS-----PPBPS---HHHHHHHHHTTT-EEEEE-SSSEEEEEETTEEEEEEE-TTSSEEEEEEEEEEEE-HHHHHHHHHHHHHHHHH-SSSEEEEEE-SS-S--S--EEEEEEEEEE--SBHHHHHHHHHHHHHHHHHHHHHHHHHHT----HHHHHHHHHHHHHHHHHHHHHS--SPPPPPPP--S---TTBHHHHHHHTS---GGGEEEEEEEETTEEEEE--HHHHHT-BHHHHHB-TTSPBPSEEEEEEEESSSEEEEEEEEPTT--SSEEEEEEEEEEEPP--TT--S--PPEEEEEEEEEE-S-HHHHHHHHHHHHHHHHHHHHTT-GGG--HHHHHHHH--SHHHHHHHHHHHHHHHTT-HHHHHHHHHHHHHHHHHTTTT--HHHHHHHHHHHHHHHHHHHHTT-HHHHHHHHHHHGGGT-HHHHHHHHHHHHHTT-TTHHHHHHHHHHHHHHHHHHH--TTS-HHHHHHHHHHHHHHHHHHTT-HHHHHHHHHHHTTSHHHHHHHHHHHHHHHHTTTT-GGGS--

Radius of gyration: 42.46 Å; Cα contacts (8 Å, |Δi|>4): 711; chains: 1; bounding box: 65×106×126 Å

Foldseek 3Di:
DVVVVVVVVVVVVVVVVCVVVPPPPPPPFDQDQFAFPVRVVVLCVVLVWAFPDDPDRFWTWTHDPNFIKIWGQDPVRQKIKIKRWQLDFAAPVLVVVLVVLQVVLVVVDVQKRKDKDADPDPDDDRGRIGIMIMGMQGRGDGSVVSSVVVVCSVVVVVVSSVSSVVSSPDDDDPVVVVVVVVVVVVVVVVVVVVCPDPPPDPQDPDLAQPQCFWPLSVVVLVVPADLVFWQWKWKDFPNDIDIGGDSVCRGRDGNLVSQADPVRDGTQKMWMWTHTNFFIKIWIWGWDPPDDPFKTKTKIKIWTDGDPPPVDPPDPDTQIAIFMAINGPDDPVVLVVVLVVLQVVLVVCVVVVVPVPRDPLSVLLVVDDDPSLNSLSSQLVVCVVVRRLSSNLSSLVSLLSVCVVCVVVDDPVRLLVNLVSLLSNLVSCLNSVVLVSSLVSLVSNCVNVDLSSLLSNLVSCLSVLPPCSLVSLVVLLVVLVVCCVPPNCPPPRSVVSNLSSLLSNLVSCVVVVVVVVSLVSLVVQCVPPVCNVVSVVVVVVCVVVVVPDPVPPPD

Organism: Phocaeicola vulgatus (NCBI:txid821)

Nearest PDB structures (foldseek):
  7aie-assembly1_A  TM=6.077E-01  e=3.737E-03  Homo sapiens
  7ai4-assembly1_A  TM=6.515E-01  e=3.169E-02  Homo sapiens
  4wnd-assembly1_A  TM=6.015E-01  e=3.692E-02  Homo sapiens
  3edt-assembly3_H  TM=5.406E-01  e=4.088E-02  Homo sapiens
  8f6q-assembly1_A  TM=2.679E-01  e=4.705E-01  synthetic construct